Protein AF-A0A519RUA0-F1 (afdb_monomer_lite)

Foldseek 3Di:
DDDDDDDADDPQWPEKFDEPFKIWTQHPQQWIWMFGACAQWQVRLCLDHRDGGPHTDTNVLPPARFDYWYDAHFKIWTFGPDPFRWIWMAGQQCQLQGLPLDRDGHNHIDTAHTQFDDWAYANFKIWTQGVQRWIKIAGAQCLQQRQCQDRDHDNHIDTNPVDGQWDDWYYYHFKIKTAHLVLKIWIFGDCCVPLRVCPPDNGGGNHTDIDPDVDSDPPPPPHRGDDDDDPPDNDDDDDDDDDDDDDDFAEAADPPDDPLLVVLPVPAAHHKYWDALDPPDQKIKIKTWHPDDDQVDAEEEEEEAEQDQQALNCLRVPAANRVVVVRVLPDNPHGYIYMGIHGHPDDPCCCLSQVNPVPAPLSVCVSVVVVVCRVDDPRHHHDFYEYEADASRLNNLQNCLQVLRDDGLEYEDQEQLHDLRQQNSCVSNCVSPVNRAYEHEYEPPRPRNVSSCVCVPPRNYDYHYDPDDPVDDDDDDRDD

Sequence (480 aa):
VVTTGGSGALSDIVDIFLGRDTTCAVHITGSLYCWGNAKAYGLLGDGRINVTSSVPVLASQFTQPIRTGGMGFDHMCVVLSDLAKTVQCLGYNNGYMLADGTSTTRLAPVNTTTDVVELAVGDAHTCAITTASQMKCWGQNSVGTFGLGNFSTYSDVRTNSTLSNVVAITAGQFLTCASLQNGRSYCFGENDDERLGLPWLTVNTNQNVTLNTKDNLLVSVSGQSSKLISPLQLFNNQSLNGLNIAQKDISIIEPGTSINNQNAIKQFPGKTWLGKLDSNSNREVAIIIPKGVDYSKPFEIIYHFHGHNGKLDNILTGSANGLEDKIKNMPKDKNVIIVIPQGPPKAQDYTWMNGKNNEALDKFQDQTMSIIKNKLSPGIKIGSVTVEGHSAGGRVILNAAKDGNLRADKIDMLDSSYGTWASEAYKNYHQVNPNAKFNVVYIPNSQTQADALRLKGQPGVTMHQSKVDHSSVPKAFFGI

Secondary structure (DSSP, 8-state):
----SSTTPPPSEEEEEE-SSEEEEEETTS-EEEEEE-GGGTTTSSS--S-EEEEEEE-TT--S-EEEEEE-SSEEEEEESSTT--EEEEE--TT-TT-SSS---EEEEEEEESSEEEEEE-SSEEEEEETTS-EEEEE--TT-TT-SSS---EEEEEEETT--SEEEEEE-SSEEEEEETTS-EEEEE--GGGTTS-TT--S-EEEEEEE--SS-------SS------STTS-S----------PPP-EEE-TT--HHHHHHHTT-SEEEEEEES-SSS--EEEEEEETT--TTSPEEEEEEEESSTT-HHHHHHSSBTSHHHHHHTS-TTS-EEEEEEE--SS----TTTTT-S---HHHHHHHHHHHHHHHS-TTPPEEEEEEEEEGGGHHHHHHHHHTT----SEEEETTTTSSS-HHHHHHHHHHH-TT-EEEEEE-TT-TTHHHHHTTTT-TTEEEEE---BTTB-B--SS--

Radius of gyration: 30.95 Å; chains: 1; bounding box: 70×51×91 Å

Structure (mmCIF, N/CA/C/O backbone):
data_AF-A0A519RUA0-F1
#
_entry.id   AF-A0A519RUA0-F1
#
loop_
_atom_site.group_PDB
_atom_site.id
_atom_site.type_symbol
_atom_site.label_atom_id
_atom_site.label_alt_id
_atom_site.label_comp_id
_atom_site.label_asym_id
_atom_site.label_entity_id
_atom_site.label_seq_id
_atom_site.pdbx_PDB_ins_code
_atom_s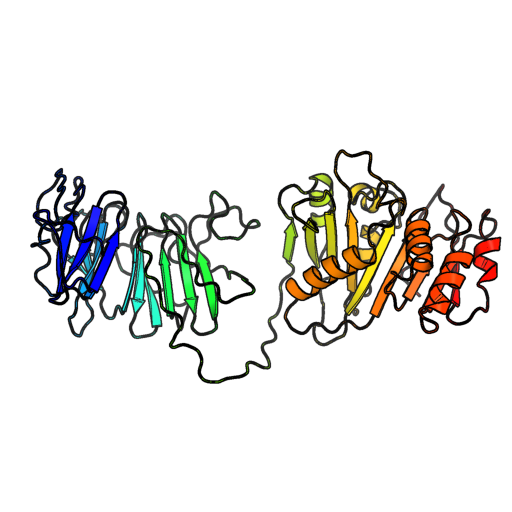ite.Cartn_x
_atom_site.Cartn_y
_atom_site.Cartn_z
_atom_site.occupancy
_atom_site.B_iso_or_equiv
_atom_site.auth_seq_id
_atom_site.auth_comp_id
_atom_site.auth_asym_id
_atom_site.auth_atom_id
_atom_site.pdbx_PDB_model_num
ATOM 1 N N . VAL A 1 1 ? -7.344 -0.214 -26.863 1.00 32.38 1 VAL A N 1
ATOM 2 C CA . VAL A 1 1 ? -6.931 -0.203 -28.284 1.00 32.38 1 VAL A CA 1
ATOM 3 C C . VAL A 1 1 ? -7.665 0.938 -28.965 1.00 32.38 1 VAL A C 1
ATOM 5 O O . VAL A 1 1 ? -8.879 0.867 -29.077 1.00 32.38 1 VAL A O 1
ATOM 8 N N . VAL A 1 2 ? -6.967 2.019 -29.316 1.00 29.06 2 VAL A N 1
ATOM 9 C CA . VAL A 1 2 ? -7.516 3.081 -30.174 1.00 29.06 2 VAL A CA 1
ATOM 10 C C . VAL A 1 2 ? -6.871 2.894 -31.538 1.00 29.06 2 VAL A C 1
ATOM 12 O O . VAL A 1 2 ? -5.665 3.068 -31.680 1.00 29.06 2 VAL A O 1
ATOM 15 N N . THR A 1 3 ? -7.661 2.471 -32.520 1.00 39.28 3 THR A N 1
ATOM 16 C CA . THR A 1 3 ? -7.261 2.381 -33.923 1.00 39.28 3 THR A CA 1
ATOM 17 C C . THR A 1 3 ? -7.831 3.577 -34.673 1.00 39.28 3 THR A C 1
ATOM 19 O O . THR A 1 3 ? -9.023 3.642 -34.949 1.00 39.28 3 THR A O 1
ATOM 22 N N . THR A 1 4 ? -6.969 4.516 -35.056 1.00 36.78 4 THR A N 1
ATOM 23 C CA . THR A 1 4 ? -7.269 5.468 -36.132 1.00 36.78 4 THR A CA 1
ATOM 24 C C . THR A 1 4 ? -6.047 5.598 -37.033 1.00 36.78 4 THR A C 1
ATOM 26 O O . THR A 1 4 ? -5.163 6.401 -36.764 1.00 36.78 4 THR A O 1
ATOM 29 N N . GLY A 1 5 ? -5.988 4.749 -38.064 1.00 39.31 5 GLY A N 1
ATOM 30 C CA . GLY A 1 5 ? -5.571 5.073 -39.440 1.00 39.31 5 GLY A CA 1
ATOM 31 C C . GLY A 1 5 ? -4.298 5.879 -39.741 1.00 39.31 5 GLY A C 1
ATOM 32 O O . GLY A 1 5 ? -4.174 6.344 -40.867 1.00 39.31 5 GLY A O 1
ATOM 33 N N . GLY A 1 6 ? -3.367 6.065 -38.808 1.00 41.03 6 GLY A N 1
ATOM 34 C CA . GLY A 1 6 ? -2.064 6.691 -39.052 1.00 41.03 6 GLY A CA 1
ATOM 35 C C . GLY A 1 6 ? -0.942 5.656 -39.043 1.00 41.03 6 GLY A C 1
ATOM 36 O O . GLY A 1 6 ? -1.000 4.682 -38.292 1.00 41.03 6 GLY A O 1
ATOM 37 N N . SER A 1 7 ? 0.093 5.860 -39.860 1.00 47.06 7 SER A N 1
ATOM 38 C CA . SER A 1 7 ? 1.357 5.115 -39.786 1.00 47.06 7 SER A CA 1
ATOM 39 C C . SER A 1 7 ? 1.869 5.100 -38.336 1.00 47.06 7 SER A C 1
ATOM 41 O O . SER A 1 7 ? 2.306 6.135 -37.836 1.00 47.06 7 SER A O 1
ATOM 43 N N . GLY A 1 8 ? 1.757 3.959 -37.647 1.00 54.38 8 GLY A N 1
ATOM 44 C CA . GLY A 1 8 ? 2.077 3.842 -36.216 1.00 54.38 8 GLY A CA 1
ATOM 45 C C . GLY A 1 8 ? 1.095 3.021 -35.370 1.00 54.38 8 GLY A C 1
ATOM 46 O O . GLY A 1 8 ? 1.332 2.860 -34.176 1.00 54.38 8 GLY A O 1
ATOM 47 N N . ALA A 1 9 ? 0.013 2.484 -35.944 1.00 64.88 9 ALA A N 1
ATOM 48 C CA . ALA A 1 9 ? -0.849 1.538 -35.235 1.00 64.88 9 ALA A CA 1
ATOM 49 C C . ALA A 1 9 ? -0.123 0.197 -35.005 1.00 64.88 9 ALA A C 1
ATOM 51 O O . ALA A 1 9 ? 0.241 -0.482 -35.964 1.00 64.88 9 ALA A O 1
ATOM 52 N N . LEU A 1 10 ? 0.065 -0.186 -33.739 1.00 72.81 10 LEU A N 1
ATOM 53 C CA . LEU A 1 10 ? 0.530 -1.521 -33.358 1.00 72.81 10 LEU A CA 1
ATOM 54 C C . LEU A 1 10 ? -0.678 -2.450 -33.155 1.00 72.81 10 LEU A C 1
ATOM 56 O O . LEU A 1 10 ? -1.597 -2.110 -32.404 1.00 72.81 10 LEU A O 1
ATOM 60 N N . SER A 1 11 ? -0.678 -3.611 -33.811 1.00 80.94 11 SER A N 1
ATOM 61 C CA . SER A 1 11 ? -1.588 -4.728 -33.519 1.00 80.94 11 SER A CA 1
ATOM 62 C C . SER A 1 11 ? -0.912 -5.745 -32.597 1.00 80.94 11 SER A C 1
ATOM 64 O O . SER A 1 11 ? 0.281 -5.639 -32.326 1.00 80.94 11 SER A O 1
ATOM 66 N N . ASP A 1 12 ? -1.688 -6.698 -32.076 1.00 85.38 12 ASP A N 1
ATOM 67 C CA . ASP A 1 12 ? -1.175 -7.887 -31.376 1.00 85.38 12 ASP A CA 1
ATOM 68 C C . ASP A 1 12 ? -0.233 -7.589 -30.195 1.00 85.38 12 ASP A C 1
ATOM 70 O O . ASP A 1 12 ? 0.732 -8.304 -29.928 1.00 85.38 12 ASP A O 1
ATOM 74 N N . ILE A 1 13 ? -0.525 -6.512 -29.465 1.00 85.94 13 ILE A N 1
ATOM 75 C CA . ILE A 1 13 ? 0.198 -6.121 -28.255 1.00 85.94 13 ILE A CA 1
ATOM 76 C C . ILE A 1 13 ? -0.329 -6.902 -27.051 1.00 85.94 13 ILE A C 1
ATOM 78 O O . ILE A 1 13 ? -1.530 -6.903 -26.778 1.00 85.94 13 ILE A O 1
ATOM 82 N N . VAL A 1 14 ? 0.585 -7.537 -26.316 1.00 82.62 14 VAL A N 1
ATOM 83 C CA . VAL A 1 14 ? 0.297 -8.348 -25.121 1.00 82.62 14 VAL A CA 1
ATOM 84 C C . VAL A 1 14 ? 0.625 -7.645 -23.812 1.00 82.62 14 VAL A C 1
ATOM 86 O O . VAL A 1 14 ? 0.156 -8.072 -22.758 1.00 82.62 14 VAL A O 1
ATOM 89 N N . ASP A 1 15 ? 1.422 -6.579 -23.862 1.00 83.12 15 ASP A N 1
ATOM 90 C CA . ASP A 1 15 ? 1.746 -5.780 -22.687 1.00 83.12 15 ASP A CA 1
ATOM 91 C C . ASP A 1 15 ? 2.080 -4.340 -23.065 1.00 83.12 15 ASP A C 1
ATOM 93 O O . ASP A 1 15 ? 2.644 -4.088 -24.130 1.00 83.12 15 ASP A O 1
ATOM 97 N N . ILE A 1 16 ? 1.754 -3.400 -22.183 1.00 85.75 16 ILE A N 1
ATOM 98 C CA . ILE A 1 16 ? 2.110 -1.985 -22.321 1.00 85.75 16 ILE A CA 1
ATOM 99 C C . ILE A 1 16 ? 2.592 -1.509 -20.962 1.00 85.75 16 ILE A C 1
ATOM 101 O O . ILE A 1 16 ? 1.933 -1.745 -19.952 1.00 85.75 16 ILE A O 1
ATOM 105 N N . PHE A 1 17 ? 3.714 -0.802 -20.945 1.00 86.19 17 PHE A N 1
ATOM 106 C CA . PHE A 1 17 ? 4.229 -0.173 -19.740 1.00 86.19 17 PHE A CA 1
ATOM 107 C C . PHE A 1 17 ? 4.668 1.259 -20.029 1.00 86.19 17 PHE A C 1
ATOM 109 O O . PHE A 1 17 ? 5.092 1.596 -21.139 1.00 86.19 17 PHE A O 1
ATOM 116 N N . LEU A 1 18 ? 4.500 2.117 -19.027 1.00 82.88 18 LEU A N 1
ATOM 117 C CA . LEU A 1 18 ? 4.705 3.553 -19.139 1.00 82.88 18 LEU A CA 1
ATOM 118 C C . LEU A 1 18 ? 5.903 3.954 -18.278 1.00 82.88 18 LEU A C 1
ATOM 120 O O . LEU A 1 18 ? 6.128 3.405 -17.204 1.00 82.88 18 LEU A O 1
ATOM 124 N N . GLY A 1 19 ? 6.665 4.921 -18.760 1.00 78.62 19 GLY A N 1
ATOM 125 C CA . GLY A 1 19 ? 7.530 5.769 -17.953 1.00 78.62 19 GLY A CA 1
ATOM 126 C C . GLY A 1 19 ? 6.975 7.193 -17.947 1.00 78.62 19 GLY A C 1
ATOM 127 O O . GLY A 1 19 ? 5.913 7.464 -18.510 1.00 78.62 19 GLY A O 1
ATOM 128 N N . ARG A 1 20 ? 7.715 8.135 -17.356 1.00 81.06 20 ARG A N 1
ATOM 129 C CA . ARG A 1 20 ? 7.270 9.534 -17.234 1.00 81.06 20 ARG A CA 1
ATOM 130 C C . ARG A 1 20 ? 6.956 10.171 -18.588 1.00 81.06 20 ARG A C 1
ATOM 132 O O . ARG A 1 20 ? 5.923 10.808 -18.748 1.00 81.06 20 ARG A O 1
ATOM 139 N N . ASP A 1 21 ? 7.869 9.977 -19.535 1.00 84.00 21 ASP A N 1
ATOM 140 C CA . ASP A 1 21 ? 7.843 10.615 -20.855 1.00 84.00 21 ASP A CA 1
ATOM 141 C C . ASP A 1 21 ? 8.033 9.597 -21.995 1.00 84.00 21 ASP A C 1
ATOM 143 O O . ASP A 1 21 ? 8.233 9.981 -23.145 1.00 84.00 21 ASP A O 1
ATOM 147 N N . THR A 1 22 ? 8.027 8.296 -21.684 1.00 87.56 22 THR A N 1
ATOM 148 C CA . THR A 1 22 ? 8.225 7.191 -22.636 1.00 87.56 22 THR A CA 1
ATOM 149 C C . THR A 1 22 ? 7.130 6.154 -22.441 1.00 87.56 22 THR A C 1
ATOM 151 O O . THR A 1 22 ? 6.650 5.940 -21.335 1.00 87.56 22 THR A O 1
ATOM 154 N N . THR A 1 23 ? 6.711 5.502 -23.511 1.00 88.62 23 THR A N 1
ATOM 155 C CA . THR A 1 23 ? 5.794 4.366 -23.481 1.00 88.62 23 THR A CA 1
ATOM 156 C C . THR A 1 23 ? 6.405 3.241 -24.284 1.00 88.62 23 THR A C 1
ATOM 158 O O . THR A 1 23 ? 6.987 3.496 -25.337 1.00 88.62 23 THR A O 1
ATOM 161 N N . CYS A 1 24 ? 6.237 2.008 -23.821 1.00 93.31 24 CYS A N 1
ATOM 162 C CA . CYS A 1 24 ? 6.610 0.840 -24.593 1.00 93.31 24 CYS A CA 1
ATOM 163 C C . CYS A 1 24 ? 5.488 -0.197 -24.637 1.00 93.31 24 CYS A C 1
ATOM 165 O O . CYS A 1 24 ? 4.661 -0.298 -23.731 1.00 93.31 24 CYS A O 1
ATOM 167 N N . ALA A 1 25 ? 5.485 -0.984 -25.706 1.00 91.94 25 ALA A N 1
ATOM 168 C CA . ALA A 1 25 ? 4.530 -2.042 -25.974 1.00 91.94 25 ALA A CA 1
ATOM 169 C C . ALA A 1 25 ? 5.257 -3.318 -26.412 1.00 91.94 25 ALA A C 1
ATOM 171 O O . ALA A 1 25 ? 6.138 -3.281 -27.275 1.00 91.94 25 ALA A O 1
ATOM 172 N N . VAL A 1 26 ? 4.865 -4.448 -25.827 1.00 89.94 26 VAL A N 1
ATOM 173 C CA . VAL A 1 26 ? 5.364 -5.785 -26.164 1.00 89.94 26 VAL A CA 1
ATOM 174 C C . VAL A 1 26 ? 4.395 -6.431 -27.144 1.00 89.94 26 VAL A C 1
ATOM 176 O O . VAL A 1 26 ? 3.219 -6.617 -26.836 1.00 89.94 26 VAL A O 1
ATOM 179 N N . HIS A 1 27 ? 4.886 -6.780 -28.326 1.00 92.62 27 HIS A N 1
ATOM 180 C CA . HIS A 1 27 ? 4.136 -7.523 -29.336 1.00 92.62 27 HIS A CA 1
ATOM 181 C C . HIS A 1 27 ? 4.064 -9.020 -28.987 1.00 92.62 27 HIS A C 1
ATOM 183 O O . HIS A 1 27 ? 4.957 -9.538 -28.321 1.00 92.62 27 HIS A O 1
ATOM 189 N N . ILE A 1 28 ? 3.056 -9.750 -29.477 1.00 88.50 28 ILE A N 1
ATOM 190 C CA . ILE A 1 28 ? 2.859 -11.199 -29.245 1.00 88.50 28 ILE A CA 1
ATOM 191 C C . ILE A 1 28 ? 4.068 -12.057 -29.666 1.00 88.50 28 ILE A C 1
ATOM 193 O O . ILE A 1 28 ? 4.262 -13.156 -29.157 1.00 88.50 28 ILE A O 1
ATOM 197 N N . THR A 1 29 ? 4.914 -11.550 -30.569 1.00 89.94 29 THR A N 1
ATOM 198 C CA . THR A 1 29 ? 6.177 -12.193 -30.991 1.00 89.94 29 THR A CA 1
ATOM 199 C C . THR A 1 29 ? 7.335 -11.979 -30.011 1.00 89.94 29 THR A C 1
ATOM 201 O O . THR A 1 29 ? 8.416 -12.524 -30.217 1.00 89.94 29 THR A O 1
ATOM 204 N N . GLY A 1 30 ? 7.147 -11.154 -28.980 1.00 92.00 30 GLY A N 1
ATOM 205 C CA . GLY A 1 30 ? 8.170 -10.736 -28.025 1.00 92.00 30 GLY A CA 1
ATOM 206 C C . GLY A 1 30 ? 9.017 -9.538 -28.468 1.00 92.00 30 GLY A C 1
ATOM 207 O O . GLY A 1 30 ? 9.960 -9.174 -27.772 1.00 92.00 30 GLY A O 1
ATOM 208 N N . SER A 1 31 ? 8.709 -8.905 -29.603 1.00 96.00 31 SER A N 1
ATOM 209 C CA . SER A 1 31 ? 9.363 -7.655 -30.016 1.00 96.00 31 SER A CA 1
ATOM 210 C C . SER A 1 31 ? 8.886 -6.479 -29.157 1.00 96.00 31 SER A C 1
ATOM 212 O O . SER A 1 31 ? 7.690 -6.358 -28.884 1.00 96.00 31 SER A O 1
ATOM 214 N N . LEU A 1 32 ? 9.807 -5.598 -28.757 1.00 96.62 32 LEU A N 1
ATOM 215 C CA . LEU A 1 32 ? 9.509 -4.402 -27.967 1.00 96.62 32 LEU A CA 1
ATOM 216 C C . LEU A 1 32 ? 9.535 -3.151 -28.843 1.00 96.62 32 LEU A C 1
ATOM 218 O O . LEU A 1 32 ? 10.513 -2.899 -29.546 1.00 96.62 32 LEU A O 1
ATOM 222 N N . TYR A 1 33 ? 8.480 -2.348 -28.755 1.00 96.31 33 TYR A N 1
ATOM 223 C CA . TYR A 1 33 ? 8.397 -1.049 -29.411 1.00 96.31 33 TYR A CA 1
ATOM 224 C C . TYR A 1 33 ? 8.251 0.053 -28.371 1.00 96.31 33 TYR A C 1
ATOM 226 O O . TYR A 1 33 ? 7.369 -0.041 -27.526 1.00 96.31 33 TYR A O 1
ATOM 234 N N . CYS A 1 34 ? 9.061 1.105 -28.455 1.00 95.19 34 CYS A N 1
ATOM 235 C CA . CYS A 1 34 ? 9.030 2.239 -27.533 1.00 95.19 34 CYS A CA 1
ATOM 236 C C . CYS A 1 34 ? 8.847 3.563 -28.283 1.00 95.19 34 CYS A C 1
ATOM 238 O O . CYS A 1 34 ? 9.266 3.701 -29.429 1.00 95.19 34 CYS A O 1
ATOM 240 N N . TRP A 1 35 ? 8.213 4.548 -27.658 1.00 94.38 35 TRP A N 1
ATOM 241 C CA . TRP A 1 35 ? 8.065 5.911 -28.176 1.00 94.38 35 TRP A CA 1
ATOM 242 C C . TRP A 1 35 ? 7.991 6.922 -27.036 1.00 94.38 35 TRP A C 1
ATOM 244 O O . TRP A 1 35 ? 7.833 6.558 -25.876 1.00 94.38 35 TRP A O 1
ATOM 254 N N . GLY A 1 36 ? 8.109 8.204 -27.361 1.00 92.00 36 GLY A N 1
ATOM 255 C CA . GLY A 1 36 ? 8.299 9.282 -26.398 1.00 92.00 36 GLY A CA 1
ATOM 256 C C . GLY A 1 36 ? 9.761 9.717 -26.316 1.00 92.00 36 GLY A C 1
ATOM 257 O O . GLY A 1 36 ? 10.506 9.603 -27.292 1.00 92.00 36 GLY A O 1
ATOM 258 N N . ASN A 1 37 ? 10.158 10.279 -25.180 1.00 89.62 37 ASN A N 1
ATOM 259 C CA . ASN A 1 37 ? 11.458 10.911 -24.972 1.00 89.62 37 ASN A CA 1
ATOM 260 C C . ASN A 1 37 ? 12.491 9.924 -24.399 1.00 89.62 37 ASN A C 1
ATOM 262 O O . ASN A 1 37 ? 12.431 9.570 -23.225 1.00 89.62 37 ASN A O 1
ATOM 266 N N . ALA A 1 38 ? 13.494 9.563 -25.204 1.00 80.81 38 ALA A N 1
ATOM 267 C CA . ALA A 1 38 ? 14.580 8.651 -24.829 1.00 80.81 38 ALA A CA 1
ATOM 268 C C . ALA A 1 38 ? 15.496 9.184 -23.711 1.00 80.81 38 ALA A C 1
ATOM 270 O O . ALA A 1 38 ? 16.292 8.416 -23.157 1.00 80.81 38 ALA A O 1
ATOM 271 N N . LYS A 1 39 ? 15.437 10.498 -23.437 1.00 81.69 39 LYS A N 1
ATOM 272 C CA . LYS A 1 39 ? 16.377 11.265 -22.604 1.00 81.69 39 LYS A CA 1
ATOM 273 C C . LYS A 1 39 ? 17.842 10.949 -22.956 1.00 81.69 39 LYS A C 1
ATOM 275 O O . LYS A 1 39 ? 18.143 10.401 -24.016 1.00 81.69 39 LYS A O 1
ATOM 280 N N . ALA A 1 40 ? 18.780 11.283 -22.075 1.00 82.88 40 ALA A N 1
ATOM 281 C CA . ALA A 1 40 ? 20.198 10.958 -22.248 1.00 82.88 40 ALA A CA 1
ATOM 282 C C . ALA A 1 40 ? 20.529 9.468 -21.995 1.00 82.88 40 ALA A C 1
ATOM 284 O O . ALA A 1 40 ? 21.694 9.085 -22.070 1.00 82.88 40 ALA A O 1
ATOM 285 N N . TYR A 1 41 ? 19.529 8.632 -21.685 1.00 90.31 41 TYR A N 1
ATOM 286 C CA . TYR A 1 41 ? 19.719 7.279 -21.144 1.00 90.31 41 TYR A CA 1
ATOM 287 C C . TYR A 1 41 ? 19.301 6.155 -22.100 1.00 90.31 41 TYR A C 1
ATOM 289 O O . TYR A 1 41 ? 19.410 4.985 -21.751 1.00 90.31 41 TYR A O 1
ATOM 297 N N . GLY A 1 42 ? 18.855 6.492 -23.313 1.00 90.69 42 GLY A N 1
ATOM 298 C CA . GLY A 1 42 ? 18.572 5.504 -24.356 1.00 90.69 42 GLY A CA 1
ATOM 299 C C . GLY A 1 42 ? 17.308 4.686 -24.105 1.00 90.69 42 GLY A C 1
ATOM 300 O O . GLY A 1 42 ? 17.238 3.529 -24.509 1.00 90.69 42 GLY A O 1
ATOM 301 N N . LEU A 1 43 ? 16.299 5.275 -23.452 1.00 92.12 43 LEU A N 1
ATOM 302 C CA . LEU A 1 43 ? 15.097 4.562 -22.999 1.00 92.12 43 LEU A CA 1
ATOM 303 C C . LEU A 1 43 ? 14.200 4.020 -24.120 1.00 92.12 43 LEU A C 1
ATOM 305 O O . LEU A 1 43 ? 13.330 3.201 -23.849 1.00 92.12 43 LEU A O 1
ATOM 309 N N . LEU A 1 44 ? 14.428 4.417 -25.376 1.00 94.50 44 LEU A N 1
ATOM 310 C CA . LEU A 1 44 ? 13.779 3.776 -26.527 1.00 94.50 44 LEU A CA 1
ATOM 311 C C . LEU A 1 44 ? 14.365 2.394 -26.845 1.00 94.50 44 LEU A C 1
ATOM 313 O O . LEU A 1 44 ? 13.770 1.647 -27.614 1.00 94.50 44 LEU A O 1
ATOM 317 N N . GLY A 1 45 ? 15.533 2.059 -26.289 1.00 94.62 45 GLY A N 1
ATOM 318 C CA . GLY A 1 45 ? 16.192 0.773 -26.490 1.00 94.62 45 GLY A CA 1
ATOM 319 C C . GLY A 1 45 ? 16.679 0.534 -27.920 1.00 94.62 45 GLY A C 1
ATOM 320 O O . GLY A 1 45 ? 16.920 -0.608 -28.280 1.00 94.62 45 GLY A O 1
ATOM 321 N N . ASP A 1 46 ? 16.828 1.571 -28.745 1.00 94.69 46 ASP A N 1
ATOM 322 C CA . ASP A 1 46 ? 17.310 1.483 -30.134 1.00 94.69 46 ASP A CA 1
ATOM 323 C C . ASP A 1 46 ? 18.731 2.055 -30.328 1.00 94.69 46 ASP A C 1
ATOM 325 O O . ASP A 1 46 ? 19.239 2.150 -31.445 1.00 94.69 46 ASP A O 1
ATOM 329 N N . GLY A 1 47 ? 19.384 2.434 -29.224 1.00 91.56 47 GLY A N 1
ATOM 330 C CA . GLY A 1 47 ? 20.729 3.014 -29.189 1.00 91.56 47 GLY A CA 1
ATOM 331 C C . GLY A 1 47 ? 20.787 4.533 -29.374 1.00 91.56 47 GLY A C 1
ATOM 332 O O . GLY A 1 47 ? 21.861 5.113 -29.217 1.00 91.56 47 GLY A O 1
ATOM 333 N N . ARG A 1 48 ? 19.669 5.205 -29.675 1.00 92.44 48 ARG A N 1
ATOM 334 C CA . ARG A 1 48 ? 19.631 6.671 -29.781 1.00 92.44 48 ARG A CA 1
ATOM 335 C C . ARG A 1 48 ? 19.448 7.314 -28.406 1.00 92.44 48 ARG A C 1
ATOM 337 O O . ARG A 1 48 ? 18.717 6.810 -27.558 1.00 92.44 48 ARG A O 1
ATOM 344 N N . ILE A 1 49 ? 20.078 8.470 -28.209 1.00 93.81 49 ILE A N 1
ATOM 345 C CA . ILE A 1 49 ? 19.976 9.297 -26.997 1.00 93.81 49 ILE A CA 1
ATOM 346 C C . ILE A 1 49 ? 19.576 10.725 -27.368 1.00 93.81 49 ILE A C 1
ATOM 348 O O . ILE A 1 49 ? 19.852 11.175 -28.477 1.00 93.81 49 ILE A O 1
ATOM 352 N N . ASN A 1 50 ? 18.957 11.446 -26.435 1.00 91.88 50 ASN A N 1
ATOM 353 C CA . ASN A 1 50 ? 18.462 12.817 -26.603 1.00 91.88 50 ASN A CA 1
ATOM 354 C C . ASN A 1 50 ? 17.520 12.976 -27.808 1.00 91.88 50 ASN A C 1
ATOM 356 O O . ASN A 1 50 ? 17.550 13.983 -28.512 1.00 91.88 50 ASN A O 1
ATOM 360 N N . VAL A 1 51 ? 16.686 11.961 -28.044 1.00 91.81 51 VAL A N 1
ATOM 361 C CA . VAL A 1 51 ? 15.689 11.945 -29.117 1.00 91.81 51 VAL A CA 1
ATOM 362 C C . VAL A 1 51 ? 14.288 11.763 -28.552 1.00 91.81 51 VAL A C 1
ATOM 364 O O . VAL A 1 51 ? 14.093 11.071 -27.553 1.00 91.81 51 VAL A O 1
ATOM 367 N N . THR A 1 52 ? 13.308 12.333 -29.246 1.00 93.50 52 THR A N 1
ATOM 368 C CA . THR A 1 52 ? 11.888 12.071 -29.011 1.00 93.50 52 THR A CA 1
ATOM 369 C C . THR A 1 52 ? 11.309 11.401 -30.246 1.00 93.50 52 THR A C 1
ATOM 371 O O . THR A 1 52 ? 11.477 11.906 -31.355 1.00 93.50 52 THR A O 1
ATOM 374 N N . SER A 1 53 ? 10.616 10.280 -30.062 1.00 91.81 53 SER A N 1
ATOM 375 C CA . SER A 1 53 ? 9.860 9.620 -31.124 1.00 91.81 53 SER A CA 1
ATOM 376 C C . SER A 1 53 ? 8.366 9.805 -30.894 1.00 91.81 53 SER A C 1
ATOM 378 O O . SER A 1 53 ? 7.852 9.426 -29.847 1.00 91.81 53 SER A O 1
ATOM 380 N N . SER A 1 54 ? 7.646 10.359 -31.867 1.00 90.94 54 SER A N 1
ATOM 381 C CA . SER A 1 54 ? 6.178 10.451 -31.832 1.00 90.94 54 SER A CA 1
ATOM 382 C C . SER A 1 54 ? 5.480 9.185 -32.340 1.00 90.94 54 SER A C 1
ATOM 384 O O . SER A 1 54 ? 4.254 9.111 -32.318 1.00 90.94 54 SER A O 1
ATOM 386 N N . VAL A 1 55 ? 6.250 8.193 -32.793 1.00 88.94 55 VAL A N 1
ATOM 387 C CA . VAL A 1 55 ? 5.763 6.899 -33.284 1.00 88.94 55 VAL A CA 1
ATOM 388 C C . VAL A 1 55 ? 6.516 5.749 -32.610 1.00 88.94 55 VAL A C 1
ATOM 390 O O . VAL A 1 55 ? 7.677 5.939 -32.228 1.00 88.94 55 VAL A O 1
ATOM 393 N N . PRO A 1 56 ? 5.905 4.559 -32.470 1.00 93.44 56 PRO A N 1
ATOM 394 C CA . PRO A 1 56 ? 6.595 3.381 -31.953 1.00 93.44 56 PRO A CA 1
ATOM 395 C C . PRO A 1 56 ? 7.820 3.020 -32.795 1.00 93.44 56 PRO A C 1
ATOM 397 O O . PRO A 1 56 ? 7.721 2.864 -34.012 1.00 93.44 56 PRO A O 1
ATOM 400 N N . VAL A 1 57 ? 8.972 2.867 -32.145 1.00 94.75 57 VAL A N 1
ATOM 401 C CA . VAL A 1 57 ? 10.218 2.400 -32.763 1.00 94.75 57 VAL A CA 1
ATOM 402 C C . VAL A 1 57 ? 10.655 1.092 -32.133 1.00 94.75 57 VAL A C 1
ATOM 404 O O . VAL A 1 57 ? 10.451 0.875 -30.942 1.00 94.75 57 VAL A O 1
ATOM 407 N N . LEU A 1 58 ? 11.237 0.206 -32.938 1.00 96.25 58 LEU A N 1
ATOM 408 C CA . LEU A 1 58 ? 11.748 -1.071 -32.453 1.00 96.25 58 LEU A CA 1
ATOM 409 C C . LEU A 1 58 ? 12.922 -0.828 -31.497 1.00 96.25 58 LEU A C 1
ATOM 411 O O . LEU A 1 58 ? 13.922 -0.234 -31.898 1.00 96.25 58 LEU A O 1
ATOM 415 N N . ALA A 1 59 ? 12.821 -1.346 -30.274 1.00 96.94 59 ALA A N 1
ATOM 416 C CA . ALA A 1 59 ? 13.886 -1.330 -29.278 1.00 96.94 59 ALA A CA 1
ATOM 417 C C . ALA A 1 59 ? 14.962 -2.379 -29.626 1.00 96.94 59 ALA A C 1
ATOM 419 O O . ALA A 1 59 ? 15.087 -3.421 -28.985 1.00 96.94 59 ALA A O 1
ATOM 420 N N . SER A 1 60 ? 15.713 -2.115 -30.698 1.00 96.25 60 SER A N 1
ATOM 421 C CA . SER A 1 60 ? 16.625 -3.056 -31.364 1.00 96.25 60 SER A CA 1
ATOM 422 C C . SER A 1 60 ? 17.812 -3.541 -30.521 1.00 96.25 60 SER A C 1
ATOM 424 O O . SER A 1 60 ? 18.448 -4.528 -30.889 1.00 96.25 60 SER A O 1
ATOM 426 N N . GLN A 1 61 ? 18.111 -2.891 -29.396 1.00 96.75 61 GLN A N 1
ATOM 427 C CA . GLN A 1 61 ? 19.133 -3.335 -28.444 1.00 96.75 61 GLN A CA 1
ATOM 428 C C . GLN A 1 61 ? 18.670 -4.552 -27.624 1.00 96.75 61 GLN A C 1
ATOM 430 O O . GLN A 1 61 ? 19.512 -5.308 -27.140 1.00 96.75 61 GLN A O 1
ATOM 435 N N . PHE A 1 62 ? 17.357 -4.784 -27.487 1.00 96.75 62 PHE A N 1
ATOM 436 C CA . PHE A 1 62 ? 16.829 -6.032 -26.930 1.00 96.75 62 PHE A CA 1
ATOM 437 C C . PHE A 1 62 ? 16.710 -7.078 -28.035 1.00 96.75 62 PHE A C 1
ATOM 439 O O . PHE A 1 62 ? 15.790 -7.061 -28.849 1.00 96.75 62 PHE A O 1
ATOM 446 N N . THR A 1 63 ? 17.661 -8.007 -28.061 1.00 96.31 63 THR A N 1
ATOM 447 C CA . THR A 1 63 ? 17.769 -9.023 -29.119 1.00 96.31 63 THR A CA 1
ATOM 448 C C . THR A 1 63 ? 16.993 -10.306 -28.824 1.00 96.31 63 THR A C 1
ATOM 450 O O . THR A 1 63 ? 16.874 -11.161 -29.699 1.00 96.31 63 THR A O 1
ATOM 453 N N . GLN A 1 64 ? 16.468 -10.451 -27.605 1.00 96.94 64 GLN A N 1
ATOM 454 C CA . GLN A 1 64 ? 15.729 -11.628 -27.152 1.00 96.94 64 GLN A CA 1
ATOM 455 C C . GLN A 1 64 ? 14.233 -11.320 -26.999 1.00 96.94 64 GLN A C 1
ATOM 457 O O . GLN A 1 64 ? 13.888 -10.190 -26.648 1.00 96.94 64 GLN A O 1
ATOM 462 N N . PRO A 1 65 ? 13.336 -12.304 -27.207 1.00 96.94 65 PRO A N 1
ATOM 463 C CA . PRO A 1 65 ? 11.901 -12.101 -27.039 1.00 96.94 65 PRO A CA 1
ATOM 464 C C . PRO A 1 65 ? 11.542 -11.686 -25.607 1.00 96.94 65 PRO A C 1
ATOM 466 O O . PRO A 1 65 ? 11.892 -12.368 -24.643 1.00 96.94 65 PRO A O 1
ATOM 469 N N . ILE A 1 66 ? 10.793 -10.597 -25.468 1.00 96.50 66 ILE A N 1
ATOM 470 C CA . ILE A 1 66 ? 10.353 -10.028 -24.193 1.00 96.50 66 ILE A CA 1
ATOM 471 C C . ILE A 1 66 ? 8.955 -10.533 -23.843 1.00 96.50 66 ILE A C 1
ATOM 473 O O . ILE A 1 66 ? 8.080 -10.623 -24.697 1.00 96.50 66 ILE A O 1
ATOM 477 N N . ARG A 1 67 ? 8.747 -10.860 -22.568 1.00 91.12 67 ARG A N 1
ATOM 478 C CA . ARG A 1 67 ? 7.453 -11.271 -22.015 1.00 91.12 67 ARG A CA 1
ATOM 479 C C . ARG A 1 67 ? 6.675 -10.094 -21.431 1.00 91.12 67 ARG A C 1
ATOM 481 O O . ARG A 1 67 ? 5.464 -10.010 -21.593 1.00 91.12 67 ARG A O 1
ATOM 488 N N . THR A 1 68 ? 7.360 -9.248 -20.669 1.00 92.88 68 THR A N 1
ATOM 489 C CA . THR A 1 68 ? 6.787 -8.118 -19.920 1.00 92.88 68 THR A CA 1
ATOM 490 C C . THR A 1 68 ? 7.910 -7.163 -19.514 1.00 92.88 68 THR A C 1
ATOM 492 O O . THR A 1 68 ? 9.086 -7.501 -19.652 1.00 92.88 68 THR A O 1
ATOM 495 N N . GLY A 1 69 ? 7.581 -5.982 -19.005 1.00 92.25 69 GLY A N 1
ATOM 496 C CA . GLY A 1 69 ? 8.574 -5.024 -18.537 1.00 92.25 69 GLY A CA 1
ATOM 497 C C . GLY A 1 69 ? 7.965 -3.889 -17.731 1.00 92.25 69 GLY A C 1
ATOM 498 O O . GLY A 1 69 ? 6.768 -3.869 -17.455 1.00 92.25 69 GLY A O 1
ATOM 499 N N . GLY A 1 70 ? 8.816 -2.945 -17.356 1.00 92.44 70 GLY A N 1
ATOM 500 C CA . GLY A 1 70 ? 8.429 -1.714 -16.692 1.00 92.44 70 GLY A CA 1
ATOM 501 C C . GLY A 1 70 ? 9.498 -0.641 -16.851 1.00 92.44 70 GLY A C 1
ATOM 502 O O . GLY A 1 70 ? 10.659 -0.926 -17.167 1.00 92.44 70 GLY A O 1
ATOM 503 N N . MET A 1 71 ? 9.094 0.603 -16.622 1.00 89.94 71 MET A N 1
ATOM 504 C CA . MET A 1 71 ? 9.978 1.760 -16.668 1.00 89.94 71 MET A CA 1
ATOM 505 C C . MET A 1 71 ? 9.923 2.518 -15.355 1.00 89.94 71 MET A C 1
ATOM 507 O O . MET A 1 71 ? 8.858 2.686 -14.765 1.00 89.94 71 MET A O 1
ATOM 511 N N . GLY A 1 72 ? 11.098 2.957 -14.924 1.00 87.69 72 GLY A N 1
ATOM 512 C CA . GLY A 1 72 ? 11.253 3.950 -13.881 1.00 87.69 72 GLY A CA 1
ATOM 513 C C . GLY A 1 72 ? 11.382 5.340 -14.480 1.00 87.69 72 GLY A C 1
ATOM 514 O O . GLY A 1 72 ? 11.013 5.594 -15.631 1.00 87.69 72 GLY A O 1
ATOM 515 N N . PHE A 1 73 ? 11.963 6.249 -13.704 1.00 85.62 73 PHE A N 1
ATOM 516 C CA . PHE A 1 73 ? 12.120 7.630 -14.138 1.00 85.62 73 PHE A CA 1
ATOM 517 C C . PHE A 1 73 ? 13.130 7.756 -15.285 1.00 85.62 73 PHE A C 1
ATOM 519 O O . PHE A 1 73 ? 12.882 8.492 -16.246 1.00 85.62 73 PHE A O 1
ATOM 526 N N . ASP A 1 74 ? 14.245 7.025 -15.174 1.00 89.50 74 ASP A N 1
ATOM 527 C CA . ASP A 1 74 ? 15.381 7.073 -16.101 1.00 89.50 74 ASP A CA 1
ATOM 528 C C . ASP A 1 74 ? 16.001 5.688 -16.405 1.00 89.50 74 ASP A C 1
ATOM 530 O O . ASP A 1 74 ? 17.076 5.609 -17.008 1.00 89.50 74 ASP A O 1
ATOM 534 N N . HIS A 1 75 ? 15.334 4.587 -16.040 1.00 94.19 75 HIS A N 1
ATOM 535 C CA . HIS A 1 75 ? 15.738 3.215 -16.380 1.00 94.19 75 HIS A CA 1
ATOM 536 C C . HIS A 1 75 ? 14.554 2.366 -16.852 1.00 94.19 75 HIS A C 1
ATOM 538 O O . HIS A 1 75 ? 13.393 2.657 -16.568 1.00 94.19 75 HIS A O 1
ATOM 544 N N . MET A 1 76 ? 14.852 1.299 -17.586 1.00 95.12 76 MET A N 1
ATOM 545 C CA . MET A 1 76 ? 13.878 0.324 -18.072 1.00 95.12 76 MET A CA 1
ATOM 546 C C . MET A 1 76 ? 14.366 -1.077 -17.737 1.00 95.12 76 MET A C 1
ATOM 548 O O . MET A 1 76 ? 15.542 -1.376 -17.928 1.00 95.12 76 MET A O 1
ATOM 552 N N . CYS A 1 77 ? 13.454 -1.937 -17.292 1.00 97.56 77 CYS A N 1
ATOM 553 C CA . CYS A 1 77 ? 13.718 -3.349 -17.045 1.00 97.56 77 CYS A CA 1
ATOM 554 C C . CYS A 1 77 ? 12.661 -4.213 -17.735 1.00 97.56 77 CYS A C 1
ATOM 556 O O . CYS A 1 77 ? 11.469 -3.915 -17.680 1.00 97.56 77 CYS A O 1
ATOM 558 N N . VAL A 1 78 ? 13.088 -5.309 -18.355 1.00 97.62 78 VAL A N 1
ATOM 559 C CA . VAL A 1 78 ? 12.220 -6.267 -19.049 1.00 97.62 78 VAL A CA 1
ATOM 560 C C . VAL A 1 78 ? 12.498 -7.683 -18.569 1.00 97.62 78 VAL A C 1
ATOM 562 O O . VAL A 1 78 ? 13.624 -8.005 -18.198 1.00 97.62 78 VAL A O 1
ATOM 565 N N . VAL A 1 79 ? 11.478 -8.535 -18.603 1.00 97.69 79 VAL A N 1
ATOM 566 C CA . VAL A 1 79 ? 11.599 -9.982 -18.399 1.00 97.69 79 VAL A CA 1
ATOM 567 C C . VAL A 1 79 ? 11.570 -10.652 -19.764 1.00 97.69 79 VAL A C 1
ATOM 569 O O . VAL A 1 79 ? 10.624 -10.462 -20.533 1.00 97.69 79 VAL A O 1
ATOM 572 N N . LEU A 1 80 ? 12.587 -11.449 -20.064 1.00 97.75 80 LEU A N 1
ATOM 573 C CA . LEU A 1 80 ? 12.651 -12.244 -21.281 1.00 97.75 80 LEU A CA 1
ATOM 574 C C . LEU A 1 80 ? 11.667 -13.423 -21.226 1.00 97.75 80 LEU A C 1
ATOM 576 O O . LEU A 1 80 ? 11.260 -13.890 -20.162 1.00 97.75 80 LEU A O 1
ATOM 580 N N . SER A 1 81 ? 11.288 -13.922 -22.400 1.00 95.19 81 SER A N 1
ATOM 581 C CA . SER A 1 81 ? 10.473 -15.134 -22.560 1.00 95.19 81 SER A CA 1
ATOM 582 C C . SER A 1 81 ? 11.306 -16.423 -22.510 1.00 95.19 81 SER A C 1
ATOM 584 O O . SER A 1 81 ? 10.812 -17.491 -22.872 1.00 95.19 81 SER A O 1
ATOM 586 N N . ASP A 1 82 ? 12.573 -16.341 -22.100 1.00 95.12 82 ASP A N 1
ATOM 587 C CA . ASP A 1 82 ? 13.448 -17.497 -21.942 1.00 95.12 82 ASP A CA 1
ATOM 588 C C . ASP A 1 82 ? 13.032 -18.363 -20.738 1.00 95.12 82 ASP A C 1
ATOM 590 O O . ASP A 1 82 ? 12.263 -17.960 -19.861 1.00 95.12 82 ASP A O 1
ATOM 594 N N . LEU A 1 83 ? 13.541 -19.597 -20.680 1.00 95.25 83 LEU A N 1
ATOM 595 C CA . LEU A 1 83 ? 13.183 -20.536 -19.608 1.00 95.25 83 LEU A CA 1
ATOM 596 C C . LEU A 1 83 ? 13.598 -20.024 -18.222 1.00 95.25 83 LEU A C 1
ATOM 598 O O . LEU A 1 83 ? 12.869 -20.225 -17.245 1.00 95.25 83 LEU A O 1
ATOM 602 N N . ALA A 1 84 ? 14.740 -19.333 -18.162 1.00 96.19 84 ALA A N 1
ATOM 603 C CA . ALA A 1 84 ? 15.269 -18.719 -16.952 1.00 96.19 84 ALA A CA 1
ATOM 604 C C . ALA A 1 84 ? 14.482 -17.473 -16.516 1.00 96.19 84 ALA A C 1
ATOM 606 O O . ALA A 1 84 ? 14.655 -17.028 -15.384 1.00 96.19 84 ALA A O 1
ATOM 607 N N . LYS A 1 85 ? 13.612 -16.917 -17.372 1.00 95.44 85 LYS A N 1
ATOM 608 C CA . LYS A 1 85 ? 12.894 -15.654 -17.145 1.00 95.44 85 LYS A CA 1
ATOM 609 C C . LYS A 1 85 ? 13.857 -14.546 -16.717 1.00 95.44 85 LYS A C 1
ATOM 611 O O . LYS A 1 85 ? 13.718 -13.943 -15.648 1.00 95.44 85 LYS A O 1
ATOM 616 N N . THR A 1 86 ? 14.891 -14.362 -17.528 1.00 98.44 86 THR A N 1
ATOM 617 C CA . THR A 1 86 ? 15.978 -13.418 -17.285 1.00 98.44 86 THR A CA 1
ATOM 618 C C . THR A 1 86 ? 15.443 -11.992 -17.299 1.00 98.44 86 THR A C 1
ATOM 620 O O . THR A 1 86 ? 14.673 -11.615 -18.180 1.00 98.44 86 THR A O 1
ATOM 623 N N . VAL A 1 87 ? 15.874 -11.183 -16.337 1.00 98.56 87 VAL A N 1
ATOM 624 C CA . VAL A 1 87 ? 15.646 -9.740 -16.325 1.00 98.56 87 VAL A CA 1
ATOM 625 C C . VAL A 1 87 ? 16.822 -9.047 -16.985 1.00 98.56 87 VAL A C 1
ATOM 627 O O . VAL A 1 87 ? 17.970 -9.266 -16.591 1.00 98.56 87 VAL A O 1
ATOM 630 N N . GLN A 1 88 ? 16.522 -8.178 -17.945 1.00 98.50 88 GLN A N 1
ATOM 631 C CA . GLN A 1 88 ? 17.486 -7.248 -18.510 1.00 98.50 88 GLN A CA 1
ATOM 632 C C . GLN A 1 88 ? 17.070 -5.813 -18.227 1.00 98.50 88 GLN A C 1
ATOM 634 O O . GLN A 1 88 ? 15.902 -5.470 -18.404 1.00 98.50 88 GLN A O 1
ATOM 639 N N . CYS A 1 89 ? 18.023 -4.972 -17.837 1.00 98.00 89 CYS A N 1
ATOM 640 C CA . CYS A 1 89 ? 17.778 -3.555 -17.605 1.00 98.00 89 CYS A CA 1
ATOM 641 C C . CYS A 1 89 ? 18.736 -2.674 -18.415 1.00 98.00 89 CYS A C 1
ATOM 643 O O . CYS A 1 89 ? 19.863 -3.069 -18.707 1.00 98.00 89 CYS A O 1
ATOM 645 N N . LEU A 1 90 ? 18.298 -1.464 -18.758 1.00 97.31 90 LEU A N 1
ATOM 646 C CA . LEU A 1 90 ? 19.133 -0.402 -19.325 1.00 97.31 90 LEU A CA 1
ATOM 647 C C . LEU A 1 90 ? 18.742 0.964 -18.754 1.00 97.31 90 LEU A C 1
ATOM 649 O O . LEU A 1 90 ? 17.683 1.117 -18.144 1.00 97.31 90 LEU A O 1
ATOM 653 N N . GLY A 1 91 ? 19.581 1.965 -18.995 1.00 95.75 91 GLY A N 1
ATOM 654 C CA . GLY A 1 91 ? 19.343 3.359 -18.646 1.00 95.75 91 GLY A CA 1
ATOM 655 C C . GLY A 1 91 ? 20.298 3.889 -17.582 1.00 95.75 91 GLY A C 1
ATOM 656 O O . GLY A 1 91 ? 21.437 3.429 -17.444 1.00 95.75 91 GLY A O 1
ATOM 657 N N . TYR A 1 92 ? 19.838 4.908 -16.861 1.00 95.19 92 TYR A N 1
ATOM 658 C CA . TYR A 1 92 ? 20.571 5.555 -15.779 1.00 95.19 92 TYR A CA 1
ATOM 659 C C . TYR A 1 92 ? 20.845 4.580 -14.630 1.00 95.19 92 TYR A C 1
ATOM 661 O O . TYR A 1 92 ? 19.972 3.812 -14.236 1.00 95.19 92 TYR A O 1
ATOM 669 N N . ASN A 1 93 ? 22.065 4.608 -14.084 1.00 96.06 93 ASN A N 1
ATOM 670 C CA . ASN A 1 93 ? 22.498 3.599 -13.111 1.00 96.06 93 ASN A CA 1
ATOM 671 C C . ASN A 1 93 ? 23.292 4.160 -11.919 1.00 96.06 93 ASN A C 1
ATOM 673 O O . ASN A 1 93 ? 23.847 3.384 -11.151 1.00 96.06 93 ASN A O 1
ATOM 677 N N . ASN A 1 94 ? 23.339 5.479 -11.695 1.00 93.75 94 ASN A N 1
ATOM 678 C CA . ASN A 1 94 ? 24.152 6.028 -10.592 1.00 93.75 94 ASN A CA 1
ATOM 679 C C . ASN A 1 94 ? 23.731 5.509 -9.201 1.00 93.75 94 ASN A C 1
ATOM 681 O O . ASN A 1 94 ? 24.546 5.461 -8.286 1.00 93.75 94 ASN A O 1
ATOM 685 N N . GLY A 1 95 ? 22.466 5.113 -9.047 1.00 90.94 95 GLY A N 1
ATOM 686 C CA . GLY A 1 95 ? 21.919 4.453 -7.856 1.00 90.94 95 GLY A CA 1
ATOM 687 C C . GLY A 1 95 ? 21.774 2.934 -7.990 1.00 90.94 95 GLY A C 1
ATOM 688 O O . GLY A 1 95 ? 20.959 2.362 -7.279 1.00 90.94 95 GLY A O 1
ATOM 689 N N . TYR A 1 96 ? 22.524 2.290 -8.891 1.00 96.75 96 TYR A N 1
ATOM 690 C CA . TYR A 1 96 ? 22.555 0.833 -9.097 1.00 96.75 96 TYR A CA 1
ATOM 691 C C . TYR A 1 96 ? 21.223 0.209 -9.561 1.00 96.75 96 TYR A C 1
ATOM 693 O O . TYR A 1 96 ? 20.929 -0.956 -9.289 1.00 96.75 96 TYR A O 1
ATOM 701 N N . MET A 1 97 ? 20.400 0.981 -10.277 1.00 95.62 97 MET A N 1
ATOM 702 C CA . MET A 1 97 ? 19.085 0.579 -10.808 1.00 95.62 97 MET A CA 1
ATOM 703 C C . MET A 1 97 ? 19.128 -0.611 -11.780 1.00 95.62 97 MET A C 1
ATOM 705 O O . MET A 1 97 ? 18.088 -1.209 -12.053 1.00 95.62 97 MET A O 1
ATOM 709 N N . LEU A 1 98 ? 20.309 -0.977 -12.284 1.00 97.50 98 LEU A N 1
ATOM 710 C CA . LEU A 1 98 ? 20.502 -2.113 -13.190 1.00 97.50 98 LEU A CA 1
ATOM 711 C C . LEU A 1 98 ? 21.065 -3.359 -12.488 1.00 97.50 98 LEU A C 1
ATOM 713 O O . LEU A 1 98 ? 21.036 -4.441 -13.071 1.00 97.50 98 LEU A O 1
ATOM 717 N N . ALA A 1 99 ? 21.568 -3.211 -11.254 1.00 97.44 99 ALA A N 1
ATOM 718 C CA . ALA A 1 99 ? 22.197 -4.266 -10.453 1.00 97.44 99 ALA A CA 1
ATOM 719 C C . ALA A 1 99 ? 23.253 -5.111 -11.203 1.00 97.44 99 ALA A C 1
ATOM 721 O O . ALA A 1 99 ? 23.375 -6.317 -11.000 1.00 97.44 99 ALA A O 1
ATOM 722 N N . ASP A 1 100 ? 24.053 -4.460 -12.052 1.00 96.19 100 ASP A N 1
ATOM 723 C CA . ASP A 1 100 ? 25.157 -5.078 -12.800 1.00 96.19 100 ASP A CA 1
ATOM 724 C C . ASP A 1 100 ? 26.501 -5.028 -12.046 1.00 96.19 100 ASP A C 1
ATOM 726 O O . ASP A 1 100 ? 27.565 -5.216 -12.637 1.00 96.19 100 ASP A O 1
ATOM 730 N N . GLY A 1 101 ? 26.471 -4.722 -10.744 1.00 96.00 101 GLY A N 1
ATOM 731 C CA . GLY A 1 101 ? 27.659 -4.516 -9.919 1.00 96.00 101 GLY A CA 1
ATOM 732 C C . GLY A 1 101 ? 28.322 -3.145 -10.091 1.00 96.00 101 GLY A C 1
ATOM 733 O O . GLY A 1 101 ? 29.305 -2.866 -9.404 1.00 96.00 101 GLY A O 1
ATOM 734 N N . THR A 1 102 ? 27.801 -2.272 -10.961 1.00 95.75 102 THR A N 1
ATOM 735 C CA . THR A 1 102 ? 28.370 -0.948 -11.250 1.00 95.75 102 THR A CA 1
ATOM 736 C C . THR A 1 102 ? 27.338 0.166 -11.087 1.00 95.75 102 THR A C 1
ATOM 738 O O . THR A 1 102 ? 26.137 -0.082 -11.101 1.00 95.75 102 THR A O 1
ATOM 741 N N . SER A 1 103 ? 27.801 1.413 -10.970 1.00 95.44 103 SER A N 1
ATOM 742 C CA . SER A 1 103 ? 26.950 2.612 -11.015 1.00 95.44 103 SER A CA 1
ATOM 743 C C . SER A 1 103 ? 26.923 3.274 -12.402 1.00 95.44 103 SER A C 1
ATOM 745 O O . SER A 1 103 ? 26.490 4.414 -12.554 1.00 95.44 103 SER A O 1
ATOM 747 N N . THR A 1 104 ? 27.433 2.597 -13.436 1.00 96.56 104 THR A N 1
ATOM 748 C CA . THR A 1 104 ? 27.600 3.177 -14.774 1.00 96.56 104 THR A CA 1
ATOM 749 C C 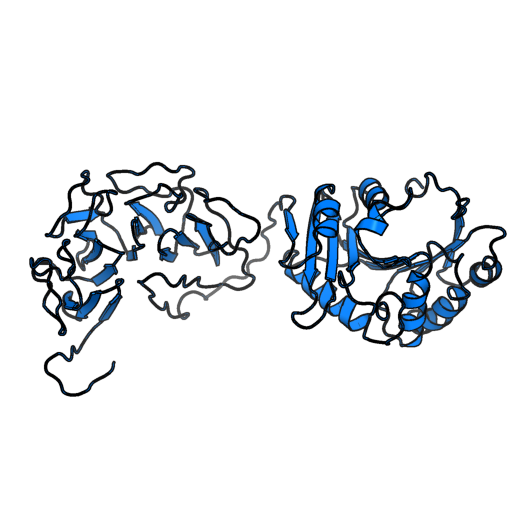. THR A 1 104 ? 26.329 3.025 -15.601 1.00 96.56 104 THR A C 1
ATOM 751 O O . THR A 1 104 ? 25.818 1.916 -15.750 1.00 96.56 104 THR A O 1
ATOM 754 N N . THR A 1 105 ? 25.830 4.133 -16.155 1.00 95.56 105 THR A N 1
ATOM 755 C CA . THR A 1 105 ? 24.712 4.154 -17.115 1.00 95.56 105 THR A CA 1
ATOM 756 C C . THR A 1 105 ? 24.973 3.196 -18.279 1.00 95.56 105 THR A C 1
ATOM 758 O O . THR A 1 105 ? 26.061 3.200 -18.860 1.00 95.56 105 THR A O 1
ATOM 761 N N . ARG A 1 106 ? 23.967 2.400 -18.657 1.00 96.62 106 ARG A N 1
ATOM 762 C CA . ARG A 1 106 ? 24.057 1.439 -19.766 1.00 96.62 106 ARG A CA 1
ATOM 763 C C . ARG A 1 106 ? 23.051 1.790 -20.850 1.00 96.62 106 ARG A C 1
ATOM 765 O O . ARG A 1 106 ? 21.856 1.800 -20.599 1.00 96.62 106 ARG A O 1
ATOM 772 N N . LEU A 1 107 ? 23.533 2.044 -22.065 1.00 94.19 107 LEU A N 1
ATOM 773 C CA . LEU A 1 107 ? 22.668 2.282 -23.232 1.00 94.19 107 LEU A CA 1
ATOM 774 C C . LEU A 1 107 ? 22.236 0.981 -23.927 1.00 94.19 107 LEU A C 1
ATOM 776 O O . LEU A 1 107 ? 21.353 0.997 -24.778 1.00 94.19 107 LEU A O 1
ATOM 780 N N . ALA A 1 108 ? 22.865 -0.136 -23.557 1.00 95.38 108 ALA A N 1
ATOM 781 C CA . ALA A 1 108 ? 22.510 -1.479 -23.987 1.00 95.38 108 ALA A CA 1
ATOM 782 C C . ALA A 1 108 ? 22.024 -2.298 -22.775 1.00 95.38 108 ALA A C 1
ATOM 784 O O . ALA A 1 108 ? 22.522 -2.069 -21.667 1.00 95.38 108 ALA A O 1
ATOM 785 N N . PRO A 1 109 ? 21.087 -3.244 -22.966 1.00 97.56 109 PRO A N 1
ATOM 786 C CA . PRO A 1 109 ? 20.597 -4.100 -21.895 1.00 97.56 109 PRO A CA 1
ATOM 787 C C . PRO A 1 109 ? 21.713 -4.904 -21.224 1.00 97.56 109 PRO A C 1
ATOM 789 O O . PRO A 1 109 ? 22.552 -5.507 -21.893 1.00 97.56 109 PRO A O 1
ATOM 792 N N . VAL A 1 110 ? 21.682 -4.957 -19.895 1.00 98.12 110 VAL A N 1
ATOM 793 C CA . VAL A 1 110 ? 22.530 -5.825 -19.070 1.00 98.12 110 VAL A CA 1
ATOM 794 C C . VAL A 1 110 ? 21.666 -6.811 -18.295 1.00 98.12 110 VAL A C 1
ATOM 796 O O . VAL A 1 110 ? 20.551 -6.480 -17.896 1.00 98.12 110 VAL A O 1
ATOM 799 N N . ASN A 1 111 ? 22.170 -8.028 -18.082 1.00 97.75 111 ASN A N 1
ATOM 800 C CA . ASN A 1 111 ? 21.473 -9.032 -17.278 1.00 97.75 111 ASN A CA 1
ATOM 801 C C . ASN A 1 111 ? 21.521 -8.643 -15.796 1.00 97.75 111 ASN A C 1
ATOM 803 O O . ASN A 1 111 ? 22.599 -8.392 -15.261 1.00 97.75 111 ASN A O 1
ATOM 807 N N . THR A 1 112 ? 20.364 -8.661 -15.136 1.00 97.88 112 THR A N 1
ATOM 808 C CA . THR A 1 112 ? 20.216 -8.266 -13.728 1.00 97.88 112 THR A CA 1
ATOM 809 C C . THR A 1 112 ? 19.970 -9.469 -12.818 1.00 97.88 112 THR A C 1
ATOM 811 O O . THR A 1 112 ? 20.667 -9.673 -11.827 1.00 97.88 112 THR A O 1
ATOM 814 N N . THR A 1 113 ? 18.961 -10.288 -13.123 1.00 98.12 113 THR A N 1
ATOM 815 C CA . THR A 1 113 ? 18.622 -11.485 -12.335 1.00 98.12 113 THR A CA 1
ATOM 816 C C . THR A 1 113 ? 17.803 -12.476 -13.159 1.00 98.12 113 THR A C 1
ATOM 818 O O . THR A 1 113 ? 17.471 -12.200 -14.307 1.00 98.12 113 THR A O 1
ATOM 821 N N . THR A 1 114 ? 17.476 -13.626 -12.579 1.00 98.12 114 THR A N 1
ATOM 822 C CA . THR A 1 114 ? 16.656 -14.682 -13.189 1.00 98.12 114 THR A CA 1
ATOM 823 C C . THR A 1 114 ? 15.479 -15.048 -12.294 1.00 98.12 114 THR A C 1
ATOM 825 O O . THR A 1 114 ? 15.346 -14.565 -11.160 1.00 98.12 114 THR A O 1
ATOM 828 N N . ASP A 1 115 ? 14.645 -15.943 -12.818 1.00 97.00 115 ASP A N 1
ATOM 829 C CA . ASP A 1 115 ? 13.501 -16.556 -12.160 1.00 97.00 115 ASP A CA 1
ATOM 830 C C . ASP A 1 115 ? 12.392 -15.564 -11.835 1.00 97.00 115 ASP A C 1
ATOM 832 O O . ASP A 1 115 ? 11.669 -15.760 -10.866 1.00 97.00 115 ASP A O 1
ATOM 836 N N . VAL A 1 116 ? 12.233 -14.502 -12.628 1.00 96.12 116 VAL A N 1
ATOM 837 C CA . VAL A 1 116 ? 11.250 -13.442 -12.371 1.00 96.12 116 VAL A CA 1
ATOM 838 C C . VAL A 1 116 ? 9.942 -13.700 -13.111 1.00 96.12 116 VAL A C 1
ATOM 840 O O . VAL A 1 116 ? 9.923 -14.055 -14.287 1.00 96.12 116 VAL A O 1
ATOM 843 N N . VAL A 1 117 ? 8.817 -13.526 -12.420 1.00 88.62 117 VAL A N 1
ATOM 844 C CA . VAL A 1 117 ? 7.473 -13.643 -13.011 1.00 88.62 117 VAL A CA 1
ATOM 845 C C . VAL A 1 117 ? 6.754 -12.304 -13.125 1.00 88.62 117 VAL A C 1
ATOM 847 O O . VAL A 1 117 ? 5.904 -12.166 -14.001 1.00 88.62 117 VAL A O 1
ATOM 850 N N . GLU A 1 118 ? 7.121 -11.329 -12.295 1.00 88.50 118 GLU A N 1
ATOM 851 C CA . GLU A 1 118 ? 6.508 -10.002 -12.249 1.00 88.50 118 GLU A CA 1
ATOM 852 C C . GLU A 1 118 ? 7.548 -8.957 -11.835 1.00 88.50 118 GLU A C 1
ATOM 854 O O . GLU A 1 118 ? 8.396 -9.234 -10.983 1.00 88.50 118 GLU A O 1
ATOM 859 N N . LEU A 1 119 ? 7.477 -7.769 -12.440 1.00 92.69 119 LEU A N 1
ATOM 860 C CA . LEU A 1 119 ? 8.301 -6.606 -12.118 1.00 92.69 119 LEU A CA 1
ATOM 861 C C . LEU A 1 119 ? 7.418 -5.464 -11.614 1.00 92.69 119 LEU A C 1
ATOM 863 O O . LEU A 1 119 ? 6.343 -5.223 -12.152 1.00 92.69 119 LEU A O 1
ATOM 867 N N . ALA A 1 120 ? 7.944 -4.714 -10.655 1.00 91.69 120 ALA A N 1
ATOM 868 C CA . ALA A 1 120 ? 7.458 -3.410 -10.243 1.00 91.69 120 ALA A CA 1
ATOM 869 C C . ALA A 1 120 ? 8.625 -2.423 -10.300 1.00 91.69 120 ALA A C 1
ATOM 871 O O . ALA A 1 120 ? 9.595 -2.550 -9.549 1.00 91.69 120 ALA A O 1
ATOM 872 N N . VAL A 1 121 ? 8.542 -1.454 -11.208 1.00 91.50 121 VAL A N 1
ATOM 873 C CA . VAL A 1 121 ? 9.618 -0.490 -11.464 1.00 91.50 121 VAL A CA 1
ATOM 874 C C . VAL A 1 121 ? 9.192 0.876 -10.922 1.00 91.50 121 VAL A C 1
ATOM 876 O O . VAL A 1 121 ? 8.189 1.428 -11.371 1.00 91.50 121 VAL A O 1
ATOM 879 N N . GLY A 1 122 ? 9.912 1.370 -9.911 1.00 89.12 122 GLY A N 1
ATOM 880 C CA . GLY A 1 122 ? 9.754 2.707 -9.328 1.00 89.12 122 GLY A CA 1
ATOM 881 C C . GLY A 1 122 ? 10.706 3.722 -9.966 1.00 89.12 122 GLY A C 1
ATOM 882 O O . GLY A 1 122 ? 11.404 3.394 -10.923 1.00 89.12 122 GLY A O 1
ATOM 883 N N . ASP A 1 123 ? 10.786 4.951 -9.439 1.00 87.62 123 ASP A N 1
ATOM 884 C CA . ASP A 1 123 ? 11.592 6.004 -10.088 1.00 87.62 123 ASP A CA 1
ATOM 885 C C . ASP A 1 123 ? 13.088 5.674 -10.080 1.00 87.62 123 ASP A C 1
ATOM 887 O O . ASP A 1 123 ? 13.764 5.876 -11.088 1.00 87.62 123 ASP A O 1
ATOM 891 N N . ALA A 1 124 ? 13.589 5.165 -8.950 1.00 89.12 124 ALA A N 1
ATOM 892 C CA . ALA A 1 124 ? 15.011 4.897 -8.722 1.00 89.12 124 ALA A CA 1
ATOM 893 C C . ALA A 1 124 ? 15.296 3.480 -8.190 1.00 89.12 124 ALA A C 1
ATOM 895 O O . ALA A 1 124 ? 16.432 3.164 -7.824 1.00 89.12 124 ALA A O 1
ATOM 896 N N . HIS A 1 125 ? 14.286 2.612 -8.132 1.00 94.19 125 HIS A N 1
ATOM 897 C CA . HIS A 1 125 ? 14.423 1.220 -7.708 1.00 94.19 125 HIS A CA 1
ATOM 898 C C . HIS A 1 125 ? 13.534 0.297 -8.530 1.00 94.19 125 HIS A C 1
ATOM 900 O O . HIS A 1 125 ? 12.564 0.719 -9.153 1.00 94.19 125 HIS A O 1
ATOM 906 N N . THR A 1 126 ? 13.858 -0.987 -8.498 1.00 95.88 126 THR A N 1
ATOM 907 C CA . THR A 1 126 ? 13.050 -2.033 -9.114 1.00 95.88 126 THR A CA 1
ATOM 908 C C . THR A 1 126 ? 12.904 -3.176 -8.134 1.00 95.88 126 THR A C 1
ATOM 910 O O . THR A 1 126 ? 13.870 -3.567 -7.479 1.00 95.88 126 THR A O 1
ATOM 913 N N . CYS A 1 127 ? 11.705 -3.734 -8.052 1.00 96.31 127 CYS A N 1
ATOM 914 C CA . CYS A 1 127 ? 11.447 -4.961 -7.327 1.00 96.31 127 CYS A CA 1
ATOM 915 C C . CYS A 1 127 ? 10.761 -5.993 -8.225 1.00 96.31 127 CYS A C 1
ATOM 917 O O . CYS A 1 127 ? 10.171 -5.665 -9.251 1.00 96.31 127 CYS A O 1
ATOM 919 N N . ALA A 1 128 ? 10.866 -7.260 -7.846 1.00 96.00 128 ALA A N 1
ATOM 920 C CA . ALA A 1 128 ? 10.423 -8.389 -8.639 1.00 96.00 128 ALA A CA 1
ATOM 921 C C . ALA A 1 128 ? 9.872 -9.507 -7.757 1.00 96.00 128 ALA A C 1
ATOM 923 O O . ALA A 1 128 ? 10.388 -9.744 -6.660 1.00 96.00 128 ALA A O 1
ATOM 924 N N . ILE A 1 129 ? 8.884 -10.236 -8.276 1.00 94.62 129 ILE A N 1
ATOM 925 C CA . ILE A 1 129 ? 8.440 -11.515 -7.715 1.00 94.62 129 ILE A CA 1
ATOM 926 C C . ILE A 1 129 ? 9.129 -12.635 -8.480 1.00 94.62 129 ILE A C 1
ATOM 928 O O . ILE A 1 129 ? 9.142 -12.646 -9.715 1.00 94.62 129 ILE A O 1
ATOM 932 N N . THR A 1 130 ? 9.699 -13.588 -7.749 1.00 94.94 130 THR A N 1
ATOM 933 C CA . THR A 1 130 ? 10.319 -14.772 -8.340 1.00 94.94 130 THR A CA 1
ATOM 934 C C . THR A 1 130 ? 9.319 -15.911 -8.545 1.00 94.94 130 THR A C 1
ATOM 936 O O . THR A 1 130 ? 8.244 -15.934 -7.953 1.00 94.94 130 THR A O 1
ATOM 939 N N . THR A 1 131 ? 9.688 -16.924 -9.329 1.00 90.88 131 THR A N 1
ATOM 940 C CA . THR A 1 131 ? 8.932 -18.183 -9.476 1.00 90.88 131 THR A CA 1
ATOM 941 C C . THR A 1 131 ? 8.735 -18.929 -8.151 1.00 90.88 131 THR A C 1
ATOM 943 O O . THR A 1 131 ? 7.820 -19.740 -8.047 1.00 90.88 131 THR A O 1
ATOM 946 N N . ALA A 1 132 ? 9.563 -18.645 -7.142 1.00 91.94 132 ALA A N 1
ATOM 947 C CA . ALA A 1 132 ? 9.450 -19.167 -5.781 1.00 91.94 132 ALA A CA 1
ATOM 948 C C . ALA A 1 132 ? 8.600 -18.271 -4.853 1.00 91.94 132 ALA A C 1
ATOM 950 O O . ALA A 1 132 ? 8.658 -18.423 -3.633 1.00 91.94 132 ALA A O 1
ATOM 951 N N . SER A 1 133 ? 7.857 -17.305 -5.407 1.00 89.81 133 SER A N 1
ATOM 952 C CA . SER A 1 133 ? 7.034 -16.336 -4.665 1.00 89.81 133 SER A CA 1
ATOM 953 C C . SER A 1 133 ? 7.827 -15.527 -3.627 1.00 89.81 133 SER A C 1
ATOM 955 O O . SER A 1 133 ? 7.312 -15.167 -2.562 1.00 89.81 133 SER A O 1
ATOM 957 N N . GLN A 1 134 ? 9.103 -15.261 -3.925 1.00 94.19 134 GLN A N 1
ATOM 958 C CA . GLN A 1 134 ? 9.976 -14.395 -3.133 1.00 94.19 134 GLN A CA 1
ATOM 959 C C . GLN A 1 134 ? 10.065 -13.016 -3.772 1.00 94.19 134 GLN A C 1
ATOM 961 O O . GLN A 1 134 ? 9.948 -12.875 -4.988 1.00 94.19 134 GLN A O 1
ATOM 966 N N . MET A 1 135 ? 10.345 -12.010 -2.951 1.00 94.56 135 MET A N 1
ATOM 967 C CA . MET A 1 135 ? 10.568 -10.650 -3.416 1.00 94.56 135 MET A CA 1
ATOM 968 C C . MET A 1 135 ? 12.060 -10.333 -3.493 1.00 94.56 135 MET A C 1
ATOM 970 O O . MET A 1 135 ? 12.798 -10.492 -2.516 1.00 94.56 135 MET A O 1
ATOM 974 N N . LYS A 1 136 ? 12.494 -9.842 -4.652 1.00 96.94 136 LYS A N 1
ATOM 975 C CA . LYS A 1 136 ? 13.834 -9.295 -4.885 1.00 96.94 136 LYS A CA 1
ATOM 976 C C . LYS A 1 136 ? 13.730 -7.806 -5.206 1.00 96.94 136 LYS A C 1
ATOM 978 O O . LYS A 1 136 ? 12.787 -7.417 -5.880 1.00 96.94 136 LYS A O 1
ATOM 983 N N . CYS A 1 137 ? 14.685 -6.994 -4.765 1.00 97.25 137 CYS A N 1
ATOM 984 C CA . CYS A 1 137 ? 14.773 -5.568 -5.085 1.00 97.25 137 CYS A CA 1
ATOM 985 C C . CYS A 1 137 ? 16.209 -5.140 -5.379 1.00 97.25 137 CYS A C 1
ATOM 987 O O . CYS A 1 137 ? 17.161 -5.731 -4.865 1.00 97.25 137 CYS A O 1
ATOM 989 N N . TRP A 1 138 ? 16.354 -4.102 -6.195 1.00 97.69 138 TRP A N 1
ATOM 990 C CA . TRP A 1 138 ? 17.622 -3.463 -6.532 1.00 97.69 138 TRP A CA 1
ATOM 991 C C . TRP A 1 138 ? 17.427 -1.983 -6.886 1.00 97.69 138 TRP A C 1
ATOM 993 O O . TRP A 1 138 ? 16.299 -1.505 -7.025 1.00 97.69 138 TRP A O 1
ATOM 1003 N N . GLY A 1 139 ? 18.530 -1.239 -6.992 1.00 96.06 139 GLY A N 1
ATOM 1004 C CA . GLY A 1 139 ? 18.522 0.218 -7.130 1.00 96.06 139 GLY A CA 1
ATOM 1005 C C . GLY A 1 139 ? 18.665 0.963 -5.802 1.00 96.06 139 GLY A C 1
ATOM 1006 O O . GLY A 1 139 ? 19.287 0.479 -4.855 1.00 96.06 139 GLY A O 1
ATOM 1007 N N . GLN A 1 140 ? 18.101 2.165 -5.728 1.00 91.88 140 GLN A N 1
ATOM 1008 C CA . GLN A 1 140 ? 18.266 3.060 -4.590 1.00 91.88 140 GLN A CA 1
ATOM 1009 C C . GLN A 1 140 ? 17.348 2.677 -3.419 1.00 91.88 140 GLN A C 1
ATOM 1011 O O . GLN A 1 140 ? 16.137 2.559 -3.582 1.00 91.88 140 GLN A O 1
ATOM 1016 N N . ASN A 1 141 ? 17.921 2.552 -2.215 1.00 91.62 141 ASN A N 1
ATOM 1017 C CA . ASN A 1 141 ? 17.200 2.176 -0.986 1.00 91.62 141 ASN A CA 1
ATOM 1018 C C . ASN A 1 141 ? 17.357 3.213 0.148 1.00 91.62 141 ASN A C 1
ATOM 1020 O O . ASN A 1 141 ? 17.090 2.926 1.314 1.00 91.62 141 ASN A O 1
ATOM 1024 N N . SER A 1 142 ? 17.747 4.452 -0.174 1.00 82.75 142 SER A N 1
ATOM 1025 C CA . SER A 1 142 ? 17.997 5.515 0.819 1.00 82.75 142 SER A CA 1
ATOM 1026 C C . SER A 1 142 ? 16.785 5.865 1.692 1.00 82.75 142 SER A C 1
ATOM 1028 O O . SER A 1 142 ? 16.948 6.451 2.757 1.00 82.75 142 SER A O 1
ATOM 1030 N N . VAL A 1 143 ? 15.579 5.491 1.261 1.00 75.44 143 VAL A N 1
ATOM 1031 C CA . VAL A 1 143 ? 14.317 5.686 1.994 1.00 75.44 143 VAL A CA 1
ATOM 1032 C C . VAL A 1 143 ? 13.629 4.370 2.373 1.00 75.44 143 VAL A C 1
ATOM 1034 O O . VAL A 1 143 ? 12.513 4.385 2.872 1.00 75.44 143 VAL A O 1
ATOM 1037 N N . GLY A 1 144 ? 14.300 3.225 2.205 1.00 84.38 144 GLY A N 1
ATOM 1038 C CA . GLY A 1 144 ? 13.804 1.935 2.690 1.00 84.38 144 GLY A CA 1
ATOM 1039 C C . GLY A 1 144 ? 12.870 1.197 1.728 1.00 84.38 144 GLY A C 1
ATOM 1040 O O . GLY A 1 144 ? 12.131 0.314 2.159 1.00 84.38 144 GLY A O 1
ATOM 1041 N N . THR A 1 145 ? 12.918 1.519 0.432 1.00 86.44 145 THR A N 1
ATOM 1042 C CA . THR A 1 145 ? 12.095 0.933 -0.646 1.00 86.44 145 THR A CA 1
ATOM 1043 C C . THR A 1 145 ? 12.224 -0.582 -0.796 1.00 86.44 145 THR A C 1
ATOM 1045 O O . THR A 1 145 ? 11.427 -1.179 -1.517 1.00 86.44 145 THR A O 1
ATOM 1048 N N . PHE A 1 146 ? 13.192 -1.231 -0.138 1.00 91.38 146 PHE A N 1
ATOM 1049 C CA . PHE A 1 146 ? 13.385 -2.685 -0.214 1.00 91.38 146 PHE A CA 1
ATOM 1050 C C . PHE A 1 146 ? 12.745 -3.459 0.950 1.00 91.38 146 PHE A C 1
ATOM 1052 O O . PHE A 1 146 ? 12.584 -4.678 0.852 1.00 91.38 146 PHE A O 1
ATOM 1059 N N . GLY A 1 147 ? 12.420 -2.797 2.067 1.00 85.62 147 GLY A N 1
ATOM 1060 C CA . GLY A 1 147 ? 11.825 -3.464 3.234 1.00 85.62 147 GLY A CA 1
ATOM 1061 C C . GLY A 1 147 ? 12.793 -4.377 4.010 1.00 85.62 147 GLY A C 1
ATOM 1062 O O . GLY A 1 147 ? 12.362 -5.334 4.650 1.00 85.62 147 GLY A O 1
ATOM 1063 N N . LEU A 1 148 ? 14.108 -4.124 3.937 1.00 82.81 148 LEU A N 1
ATOM 1064 C CA . LEU A 1 148 ? 15.163 -4.972 4.530 1.00 82.81 148 LEU A CA 1
ATOM 1065 C C . LEU A 1 148 ? 15.532 -4.623 5.984 1.00 82.81 148 LEU A C 1
ATOM 1067 O O . LEU A 1 148 ? 16.492 -5.169 6.527 1.00 82.81 148 LEU A O 1
ATOM 1071 N N . GLY A 1 149 ? 14.843 -3.666 6.604 1.00 78.94 149 GLY A N 1
ATOM 1072 C CA . GLY A 1 149 ? 15.185 -3.131 7.925 1.00 78.94 149 GLY A CA 1
ATOM 1073 C C . GLY A 1 149 ? 16.424 -2.227 7.942 1.00 78.94 149 GLY A C 1
ATOM 1074 O O . GLY A 1 149 ? 16.941 -1.923 9.014 1.00 78.94 149 GLY A O 1
ATOM 1075 N N . ASN A 1 150 ? 16.914 -1.795 6.773 1.00 79.88 150 ASN A N 1
ATOM 1076 C CA . ASN A 1 150 ? 18.022 -0.848 6.629 1.00 79.88 150 ASN A CA 1
ATOM 1077 C C . ASN A 1 150 ? 17.833 0.071 5.400 1.00 79.88 150 ASN A C 1
ATOM 1079 O O . ASN A 1 150 ? 17.002 -0.206 4.535 1.00 79.88 150 ASN A O 1
ATOM 1083 N N . PHE A 1 151 ? 18.617 1.150 5.328 1.00 83.25 151 PHE A N 1
ATOM 1084 C CA . PHE A 1 151 ? 18.587 2.155 4.249 1.00 83.25 151 PHE A CA 1
ATOM 1085 C C . PHE A 1 151 ? 19.785 2.057 3.285 1.00 83.25 151 PHE A C 1
ATOM 1087 O O . PHE A 1 151 ? 20.075 2.992 2.540 1.00 83.25 151 PHE A O 1
ATOM 1094 N N . SER A 1 152 ? 20.543 0.959 3.333 1.00 86.00 152 SER A N 1
ATOM 1095 C CA . SER A 1 152 ? 21.735 0.792 2.504 1.00 86.00 152 SER A CA 1
ATOM 1096 C C . SER A 1 152 ? 21.343 0.524 1.056 1.00 86.00 152 SER A C 1
ATOM 1098 O O . SER A 1 152 ? 20.462 -0.290 0.791 1.00 86.00 152 SER A O 1
ATOM 1100 N N . THR A 1 153 ? 22.016 1.197 0.126 1.00 89.25 153 THR A N 1
ATOM 1101 C CA . THR A 1 153 ? 21.931 0.930 -1.314 1.00 89.25 153 THR A CA 1
ATOM 1102 C C . THR A 1 153 ? 22.978 -0.118 -1.694 1.00 89.25 153 THR A C 1
ATOM 1104 O O . THR A 1 153 ? 24.095 -0.088 -1.174 1.00 89.25 153 THR A O 1
ATOM 1107 N N . TYR A 1 154 ? 22.625 -1.028 -2.601 1.00 93.00 154 TYR A N 1
ATOM 1108 C CA . TYR A 1 154 ? 23.454 -2.168 -2.992 1.00 93.00 154 TYR A CA 1
ATOM 1109 C C . TYR A 1 154 ? 23.697 -2.160 -4.502 1.00 93.00 154 TYR A C 1
ATOM 1111 O O . TYR A 1 154 ? 22.818 -1.761 -5.262 1.00 93.00 154 TYR A O 1
ATOM 1119 N N . SER A 1 155 ? 24.878 -2.608 -4.932 1.00 94.25 155 SER A N 1
ATOM 1120 C CA . SER A 1 155 ? 25.215 -2.739 -6.355 1.00 94.25 155 SER A CA 1
ATOM 1121 C C . SER A 1 155 ? 24.671 -4.018 -7.000 1.00 94.25 155 SER A C 1
ATOM 1123 O O . SER A 1 155 ? 24.768 -4.178 -8.217 1.00 94.25 155 SER A O 1
ATOM 1125 N N . ASP A 1 156 ? 24.100 -4.914 -6.193 1.00 94.44 156 ASP A N 1
ATOM 1126 C CA . ASP A 1 156 ? 23.546 -6.207 -6.571 1.00 94.44 156 ASP A CA 1
ATOM 1127 C C . ASP A 1 156 ? 22.068 -6.347 -6.164 1.00 94.44 156 ASP A C 1
ATOM 1129 O O . ASP A 1 156 ? 21.480 -5.506 -5.475 1.00 94.44 156 ASP A O 1
ATOM 1133 N N . VAL A 1 157 ? 21.445 -7.439 -6.610 1.00 97.56 157 VAL A N 1
ATOM 1134 C CA . VAL A 1 157 ? 20.054 -7.757 -6.273 1.00 97.56 157 VAL A CA 1
ATOM 1135 C C . VAL A 1 157 ? 19.947 -8.291 -4.849 1.00 97.56 157 VAL A C 1
ATOM 1137 O O . VAL A 1 157 ? 20.618 -9.250 -4.467 1.00 97.56 157 VAL A O 1
ATOM 1140 N N . ARG A 1 158 ? 19.026 -7.726 -4.065 1.00 97.25 158 ARG A N 1
ATOM 1141 C CA . ARG A 1 158 ? 18.760 -8.136 -2.684 1.00 97.25 158 ARG A CA 1
ATOM 1142 C C . ARG A 1 158 ? 17.434 -8.865 -2.569 1.00 97.25 158 ARG A C 1
ATOM 1144 O O . ARG A 1 158 ? 16.428 -8.436 -3.117 1.00 97.25 158 ARG A O 1
ATOM 1151 N N . THR A 1 159 ? 17.420 -9.955 -1.809 1.00 95.88 159 THR A N 1
ATOM 1152 C CA . THR A 1 159 ? 16.184 -10.683 -1.490 1.00 95.88 159 THR A CA 1
ATOM 1153 C C . THR A 1 159 ? 15.615 -10.170 -0.174 1.00 95.88 159 THR A C 1
ATOM 1155 O O . THR A 1 159 ? 16.333 -10.118 0.826 1.00 95.88 159 THR A O 1
ATOM 1158 N N . ASN A 1 160 ? 14.327 -9.831 -0.156 1.00 91.25 160 ASN A N 1
ATOM 1159 C CA . ASN A 1 160 ? 13.608 -9.580 1.086 1.00 91.25 160 ASN A CA 1
ATOM 1160 C C . ASN A 1 160 ? 13.158 -10.923 1.677 1.00 91.25 160 ASN A C 1
ATOM 1162 O O . ASN A 1 160 ? 12.129 -11.473 1.297 1.00 91.25 160 ASN A O 1
ATOM 1166 N N . SER A 1 161 ? 13.949 -11.457 2.610 1.00 87.38 161 SER A N 1
ATOM 1167 C CA . SER A 1 161 ? 13.695 -12.750 3.263 1.00 87.38 161 SER A CA 1
ATOM 1168 C C . SER A 1 161 ? 12.626 -12.700 4.358 1.00 87.38 161 SER A C 1
ATOM 1170 O O . SER A 1 161 ? 12.253 -13.738 4.899 1.00 87.38 161 SER A O 1
ATOM 1172 N N . THR A 1 162 ? 12.134 -11.508 4.702 1.00 82.31 162 THR A N 1
ATOM 1173 C CA . THR A 1 162 ? 11.105 -11.330 5.738 1.00 82.31 162 THR A CA 1
ATOM 1174 C C . THR A 1 162 ? 9.684 -11.455 5.185 1.00 82.31 162 THR A C 1
ATOM 1176 O O . THR A 1 162 ? 8.739 -11.628 5.956 1.00 82.31 162 THR A O 1
ATOM 1179 N N . LEU A 1 163 ? 9.532 -11.407 3.858 1.00 83.00 163 LEU A N 1
ATOM 1180 C CA . LEU A 1 163 ? 8.287 -11.671 3.144 1.00 83.00 163 LEU A CA 1
ATOM 1181 C C . LEU A 1 163 ? 8.388 -13.005 2.398 1.00 83.00 163 LEU A C 1
ATOM 1183 O O . LEU A 1 163 ? 9.402 -13.321 1.782 1.00 83.00 163 LEU A O 1
ATOM 1187 N N . SER A 1 164 ? 7.316 -13.791 2.444 1.00 84.69 164 SER A N 1
ATOM 1188 C CA . SER A 1 164 ? 7.187 -15.058 1.717 1.00 84.69 164 SER A CA 1
ATOM 1189 C C . SER A 1 164 ? 5.783 -15.180 1.141 1.00 84.69 164 SER A C 1
ATOM 1191 O O . SER A 1 164 ? 4.846 -14.582 1.672 1.00 84.69 164 SER A O 1
ATOM 1193 N N . ASN A 1 165 ? 5.636 -15.961 0.068 1.00 83.94 165 ASN A N 1
ATOM 1194 C CA . ASN A 1 165 ? 4.374 -16.126 -0.658 1.00 83.94 165 ASN A CA 1
ATOM 1195 C C . ASN A 1 165 ? 3.835 -14.795 -1.204 1.00 83.94 165 ASN A C 1
ATOM 1197 O O . ASN A 1 165 ? 2.651 -14.493 -1.063 1.00 83.94 165 ASN A O 1
ATOM 1201 N N . VAL A 1 166 ? 4.718 -13.978 -1.786 1.00 84.31 166 VAL A N 1
ATOM 1202 C CA . VAL A 1 166 ? 4.348 -12.716 -2.439 1.00 84.31 166 VAL A CA 1
ATOM 1203 C C . VAL A 1 166 ? 3.659 -13.034 -3.765 1.00 84.31 166 VAL A C 1
ATOM 1205 O O . VAL A 1 166 ? 4.199 -13.796 -4.563 1.00 84.31 166 VAL A O 1
ATOM 1208 N N . VAL A 1 167 ? 2.468 -12.475 -3.979 1.00 82.56 167 VAL A N 1
ATOM 1209 C CA . VAL A 1 167 ? 1.608 -12.759 -5.146 1.00 82.56 167 VAL A CA 1
ATOM 1210 C C . VAL A 1 167 ? 1.314 -11.537 -6.009 1.00 82.56 167 VAL A C 1
ATOM 1212 O O . VAL A 1 167 ? 0.829 -11.705 -7.120 1.00 82.56 167 VAL A O 1
ATOM 1215 N N . ALA A 1 168 ? 1.578 -10.331 -5.508 1.00 81.31 168 ALA A N 1
ATOM 1216 C CA . ALA A 1 168 ? 1.514 -9.100 -6.288 1.00 81.31 168 ALA A CA 1
ATOM 1217 C C . ALA A 1 168 ? 2.479 -8.068 -5.704 1.00 81.31 168 ALA A C 1
ATOM 1219 O O . ALA A 1 168 ? 2.708 -8.040 -4.486 1.00 81.31 168 ALA A O 1
ATOM 1220 N N . ILE A 1 169 ? 3.049 -7.230 -6.566 1.00 84.62 169 ILE A N 1
ATOM 1221 C CA . ILE A 1 169 ? 3.975 -6.177 -6.163 1.00 84.62 169 ILE A CA 1
ATOM 1222 C C . ILE A 1 169 ? 3.723 -4.902 -6.963 1.00 84.62 169 ILE A C 1
ATOM 1224 O O . ILE A 1 169 ? 3.420 -4.938 -8.147 1.00 84.62 169 ILE A O 1
ATOM 1228 N N . THR A 1 170 ? 3.870 -3.752 -6.315 1.00 83.88 170 THR A N 1
ATOM 1229 C CA . THR A 1 170 ? 3.805 -2.447 -6.974 1.00 83.88 170 THR A CA 1
ATOM 1230 C C . THR A 1 170 ? 4.877 -1.525 -6.417 1.00 83.88 170 THR A C 1
ATOM 1232 O O . THR A 1 170 ? 5.207 -1.574 -5.230 1.00 83.88 170 THR A O 1
ATOM 1235 N N . ALA A 1 171 ? 5.400 -0.657 -7.274 1.00 82.38 171 ALA A N 1
ATOM 1236 C CA . ALA A 1 171 ? 6.389 0.346 -6.919 1.00 82.38 171 ALA A CA 1
ATOM 1237 C C . ALA A 1 171 ? 5.895 1.715 -7.391 1.00 82.38 171 ALA A C 1
ATOM 1239 O O . ALA A 1 171 ? 5.464 1.875 -8.530 1.00 82.38 171 ALA A O 1
ATOM 1240 N N . GLY A 1 172 ? 5.916 2.687 -6.483 1.00 75.94 172 GLY A N 1
ATOM 1241 C CA . GLY A 1 172 ? 5.750 4.102 -6.793 1.00 75.94 172 GLY A CA 1
ATOM 1242 C C . GLY A 1 172 ? 7.108 4.786 -6.939 1.00 75.94 172 GLY A C 1
ATOM 1243 O O . GLY A 1 172 ? 8.145 4.128 -6.971 1.00 75.94 172 GLY A O 1
ATOM 1244 N N . GLN A 1 173 ? 7.102 6.119 -6.959 1.00 76.12 173 GLN A N 1
ATOM 1245 C CA . GLN A 1 173 ? 8.316 6.930 -7.086 1.00 76.12 173 GLN A CA 1
ATOM 1246 C C . GLN A 1 173 ? 9.390 6.540 -6.046 1.00 76.12 173 GLN A C 1
ATOM 1248 O O . GLN A 1 173 ? 10.494 6.156 -6.421 1.00 76.12 173 GLN A O 1
ATOM 1253 N N . PHE A 1 174 ? 9.041 6.513 -4.758 1.00 76.25 174 PHE A N 1
ATOM 1254 C CA . PHE A 1 174 ? 9.956 6.122 -3.676 1.00 76.25 174 PHE A CA 1
ATOM 1255 C C . PHE A 1 174 ? 9.307 5.157 -2.670 1.00 76.25 174 PHE A C 1
ATOM 1257 O O . PHE A 1 174 ? 9.670 5.111 -1.497 1.00 76.25 174 PHE A O 1
ATOM 1264 N N . LEU A 1 175 ? 8.337 4.366 -3.133 1.00 79.31 175 LEU A N 1
ATOM 1265 C CA . LEU A 1 175 ? 7.536 3.452 -2.320 1.00 79.31 175 LEU A CA 1
ATOM 1266 C C . LEU A 1 175 ? 7.470 2.067 -2.964 1.00 79.31 175 LEU A C 1
ATOM 1268 O O . LEU A 1 175 ? 7.384 1.969 -4.186 1.00 79.31 175 LEU A O 1
ATOM 1272 N N . THR A 1 176 ? 7.397 1.014 -2.153 1.00 85.12 176 THR A N 1
ATOM 1273 C CA . THR A 1 176 ? 7.058 -0.340 -2.605 1.00 85.12 176 THR A CA 1
ATOM 1274 C C . THR A 1 176 ? 5.963 -0.936 -1.737 1.00 85.12 176 THR A C 1
ATOM 1276 O O . THR A 1 176 ? 5.998 -0.808 -0.514 1.00 85.12 176 THR A O 1
ATOM 1279 N N . CYS A 1 177 ? 5.016 -1.629 -2.365 1.00 83.62 177 CYS A N 1
ATOM 1280 C CA . CYS A 1 177 ? 4.005 -2.425 -1.686 1.00 83.62 177 CYS A CA 1
ATOM 1281 C C . CYS A 1 177 ? 3.982 -3.850 -2.242 1.00 83.62 177 CYS A C 1
ATOM 1283 O O . CYS A 1 177 ? 4.047 -4.053 -3.452 1.00 83.62 177 CYS A O 1
ATOM 1285 N N . ALA A 1 178 ? 3.860 -4.834 -1.357 1.00 83.69 178 ALA A N 1
ATOM 1286 C CA . ALA A 1 178 ? 3.797 -6.251 -1.681 1.00 83.69 178 ALA A CA 1
ATOM 1287 C C . ALA A 1 178 ? 2.573 -6.890 -1.020 1.00 83.69 178 ALA A C 1
ATOM 1289 O O . ALA A 1 178 ? 2.347 -6.716 0.180 1.00 83.69 178 ALA A O 1
ATOM 1290 N N . SER A 1 179 ? 1.808 -7.661 -1.788 1.00 79.94 179 SER A N 1
ATOM 1291 C CA . SER A 1 179 ? 0.675 -8.446 -1.297 1.00 79.94 179 SER A CA 1
ATOM 1292 C C . SER A 1 179 ? 1.050 -9.918 -1.216 1.00 79.94 179 SER A C 1
ATOM 1294 O O . SER A 1 179 ? 1.666 -10.474 -2.126 1.00 79.94 179 SER A O 1
ATOM 1296 N N . LEU A 1 180 ? 0.676 -10.556 -0.113 1.00 78.81 180 LEU A N 1
ATOM 1297 C CA . LEU A 1 180 ? 0.924 -11.966 0.146 1.00 78.81 180 LEU A CA 1
ATOM 1298 C C . LEU A 1 180 ? -0.311 -12.807 -0.181 1.00 78.81 180 LEU A C 1
ATOM 1300 O O . LEU A 1 180 ? -1.444 -12.334 -0.110 1.00 78.81 180 LEU A O 1
ATOM 1304 N N . GLN A 1 181 ? -0.098 -14.094 -0.451 1.00 74.12 181 GLN A N 1
ATOM 1305 C CA . GLN A 1 181 ? -1.160 -15.057 -0.760 1.00 74.12 181 GLN A CA 1
ATOM 1306 C C . GLN A 1 181 ? -2.238 -15.151 0.334 1.00 74.12 181 GLN A C 1
ATOM 1308 O O . GLN A 1 181 ? -3.386 -15.480 0.054 1.00 74.12 181 GLN A O 1
ATOM 1313 N N . ASN A 1 182 ? -1.887 -14.840 1.585 1.00 68.38 182 ASN A N 1
ATOM 1314 C CA . ASN A 1 182 ? -2.819 -14.824 2.716 1.00 68.38 182 ASN A CA 1
ATOM 1315 C C . ASN A 1 182 ? -3.681 -13.545 2.804 1.00 68.38 182 ASN A C 1
ATOM 1317 O O . ASN A 1 182 ? -4.350 -13.341 3.816 1.00 68.38 182 ASN A O 1
ATOM 1321 N N . GLY A 1 183 ? -3.631 -12.671 1.793 1.00 63.19 183 GLY A N 1
ATOM 1322 C CA . GLY A 1 183 ? -4.401 -11.427 1.720 1.00 63.19 183 GLY A CA 1
ATOM 1323 C C . GLY A 1 183 ? -3.779 -10.239 2.460 1.00 63.19 183 GLY A C 1
ATOM 1324 O O . GLY A 1 183 ? -4.333 -9.144 2.423 1.00 63.19 183 GLY A O 1
ATOM 1325 N N . ARG A 1 184 ? -2.630 -10.406 3.131 1.00 69.31 184 ARG A N 1
ATOM 1326 C CA . ARG A 1 184 ? -1.941 -9.290 3.800 1.00 69.31 184 ARG A CA 1
ATOM 1327 C C . ARG A 1 184 ? -1.105 -8.494 2.807 1.00 69.31 184 ARG A C 1
ATOM 1329 O O . ARG A 1 184 ? -0.367 -9.079 2.020 1.00 69.31 184 ARG A O 1
ATOM 1336 N N . SER A 1 185 ? -1.139 -7.171 2.933 1.00 74.31 185 SER A N 1
ATOM 1337 C CA . SER A 1 185 ? -0.282 -6.260 2.171 1.00 74.31 185 SER A CA 1
ATOM 1338 C C . SER A 1 185 ? 0.693 -5.531 3.089 1.00 74.31 185 SER A C 1
ATOM 1340 O O . SER A 1 185 ? 0.355 -5.162 4.219 1.00 74.31 185 SER A O 1
ATOM 1342 N N . TYR A 1 186 ? 1.906 -5.324 2.594 1.00 75.44 186 TYR A N 1
ATOM 1343 C CA . TYR A 1 186 ? 2.975 -4.619 3.283 1.00 75.44 186 TYR A CA 1
ATOM 1344 C C . TYR A 1 186 ? 3.526 -3.520 2.394 1.00 75.44 186 TYR A C 1
ATOM 1346 O O . TYR A 1 186 ? 3.797 -3.782 1.229 1.00 75.44 186 TYR A O 1
ATOM 1354 N N . CYS A 1 187 ? 3.732 -2.330 2.950 1.00 81.62 187 CYS A N 1
ATOM 1355 C CA . CYS A 1 187 ? 4.357 -1.219 2.243 1.00 81.62 187 CYS A CA 1
ATOM 1356 C C . CYS A 1 187 ? 5.562 -0.677 3.015 1.00 81.62 187 CYS A C 1
ATOM 1358 O O . CYS A 1 187 ? 5.601 -0.740 4.249 1.00 81.62 187 CYS A O 1
ATOM 1360 N N . PHE A 1 188 ? 6.555 -0.187 2.278 1.00 82.06 188 PHE A N 1
ATOM 1361 C CA . PHE A 1 188 ? 7.815 0.346 2.796 1.00 82.06 188 PHE A CA 1
ATOM 1362 C C . PHE A 1 188 ? 8.468 1.290 1.786 1.00 82.06 188 PHE A C 1
ATOM 1364 O O . PHE A 1 188 ? 8.289 1.141 0.577 1.00 82.06 188 PHE A O 1
ATOM 1371 N N . GLY A 1 189 ? 9.224 2.264 2.285 1.00 78.69 189 GLY A N 1
ATOM 1372 C CA . GLY A 1 189 ? 9.777 3.357 1.497 1.00 78.69 189 GLY A CA 1
ATOM 1373 C C . GLY A 1 189 ? 9.514 4.724 2.122 1.00 78.69 189 GLY A C 1
ATOM 1374 O O . GLY A 1 189 ? 9.343 4.862 3.340 1.00 78.69 189 GLY A O 1
ATOM 1375 N N . GLU A 1 190 ? 9.493 5.727 1.251 1.00 71.81 190 GLU A N 1
ATOM 1376 C CA . GLU A 1 190 ? 9.219 7.115 1.585 1.00 71.81 190 GLU A CA 1
ATOM 1377 C C . GLU A 1 190 ? 7.798 7.298 2.115 1.00 71.81 190 GLU A C 1
ATOM 1379 O O . GLU A 1 190 ? 6.849 6.651 1.665 1.00 71.81 190 GLU A O 1
ATOM 1384 N N . ASN A 1 191 ? 7.665 8.195 3.085 1.00 63.72 191 ASN A N 1
ATOM 1385 C CA . ASN A 1 191 ? 6.393 8.496 3.718 1.00 63.72 191 ASN A CA 1
ATOM 1386 C C . ASN A 1 191 ? 6.122 9.996 3.870 1.00 63.72 191 ASN A C 1
ATOM 1388 O O . ASN A 1 191 ? 5.238 10.403 4.628 1.00 63.72 191 ASN A O 1
ATOM 1392 N N . ASP A 1 192 ? 6.873 10.813 3.140 1.00 54.50 192 ASP A N 1
ATOM 1393 C CA . ASP A 1 192 ? 6.530 12.211 2.946 1.00 54.50 192 ASP A CA 1
ATOM 1394 C C . ASP A 1 192 ? 5.153 12.256 2.237 1.00 54.50 192 ASP A C 1
ATOM 1396 O O . ASP A 1 192 ? 4.883 11.488 1.310 1.00 54.50 192 ASP A O 1
ATOM 1400 N N . ASP A 1 193 ? 4.229 13.071 2.752 1.00 50.16 193 ASP A N 1
ATOM 1401 C CA . ASP A 1 193 ? 2.796 13.119 2.390 1.00 50.16 193 ASP A CA 1
ATOM 1402 C C . ASP A 1 193 ? 1.932 11.896 2.778 1.00 50.16 193 ASP A C 1
ATOM 1404 O O . ASP A 1 193 ? 0.899 11.650 2.153 1.00 50.16 193 ASP A O 1
ATOM 1408 N N . GLU A 1 194 ? 2.318 11.110 3.792 1.00 55.22 194 GLU A N 1
ATOM 1409 C CA . GLU A 1 194 ? 1.502 9.998 4.336 1.00 55.22 194 GLU A CA 1
ATOM 1410 C C . GLU A 1 194 ? 1.175 8.891 3.306 1.00 55.22 194 GLU A C 1
ATOM 1412 O O . GLU A 1 194 ? 0.239 8.098 3.470 1.00 55.22 194 GLU A O 1
ATOM 1417 N N . ARG A 1 195 ? 1.971 8.806 2.232 1.00 52.47 195 ARG A N 1
ATOM 1418 C CA . ARG A 1 195 ? 1.731 7.956 1.050 1.00 52.47 195 ARG A CA 1
ATOM 1419 C C . ARG A 1 195 ? 1.767 6.455 1.340 1.00 52.47 195 ARG A C 1
ATOM 1421 O O . ARG A 1 195 ? 1.303 5.668 0.519 1.00 52.47 195 ARG A O 1
ATOM 1428 N N . LEU A 1 196 ? 2.247 6.045 2.516 1.00 58.53 196 LEU A N 1
ATOM 1429 C CA . LEU A 1 196 ? 2.112 4.670 2.997 1.00 58.53 196 LEU A CA 1
ATOM 1430 C C . LEU A 1 196 ? 0.681 4.315 3.424 1.00 58.53 196 LEU A C 1
ATOM 1432 O O . LEU A 1 196 ? 0.440 3.171 3.786 1.00 58.53 196 LEU A O 1
ATOM 1436 N N . GLY A 1 197 ? -0.271 5.254 3.435 1.00 49.88 197 GLY A N 1
ATOM 1437 C CA . GLY A 1 197 ? -1.615 5.006 3.973 1.00 49.88 197 GLY A CA 1
ATOM 1438 C C . GLY A 1 197 ? -1.606 4.804 5.493 1.00 49.88 197 GLY A C 1
ATOM 1439 O O . GLY A 1 197 ? -2.499 4.171 6.060 1.00 49.88 197 GLY A O 1
ATOM 1440 N N . LEU A 1 198 ? -0.566 5.325 6.149 1.00 47.34 198 LEU A N 1
ATOM 1441 C CA . LEU A 1 198 ? -0.318 5.244 7.582 1.00 47.34 198 LEU A CA 1
ATOM 1442 C C . LEU A 1 198 ? -0.181 6.667 8.128 1.00 47.34 198 LEU A C 1
ATOM 1444 O O . LEU A 1 198 ? 0.942 7.108 8.367 1.00 47.34 198 LEU A O 1
ATOM 1448 N N . PRO A 1 199 ? -1.292 7.376 8.383 1.00 37.12 199 PRO A N 1
ATOM 1449 C CA . PRO A 1 199 ? -1.259 8.782 8.812 1.00 37.12 199 PRO A CA 1
ATOM 1450 C C . PRO A 1 199 ? -0.583 8.996 10.187 1.00 37.12 199 PRO A C 1
ATOM 1452 O O . PRO A 1 199 ? -0.439 10.115 10.661 1.00 37.12 199 PRO A O 1
ATOM 1455 N N . TRP A 1 200 ? -0.159 7.915 10.856 1.00 41.47 200 TRP A N 1
ATOM 1456 C CA . TRP A 1 200 ? 0.563 7.904 12.140 1.00 41.47 200 TRP A CA 1
ATOM 1457 C C . TRP A 1 200 ? 2.081 7.806 11.988 1.00 41.47 200 TRP A C 1
ATOM 1459 O O . TRP A 1 200 ? 2.811 8.019 12.955 1.00 41.47 200 TRP A O 1
ATOM 1469 N N . LEU A 1 201 ? 2.554 7.377 10.820 1.00 34.28 201 LEU A N 1
ATOM 1470 C CA . LEU A 1 201 ? 3.967 7.264 10.513 1.00 34.28 201 LEU A CA 1
ATOM 1471 C C . LEU A 1 201 ? 4.333 8.576 9.808 1.00 34.28 201 LEU A C 1
ATOM 1473 O O . LEU A 1 201 ? 3.719 8.917 8.808 1.00 34.28 201 LEU A O 1
ATOM 1477 N N . THR A 1 202 ? 5.280 9.342 10.347 1.00 35.28 202 THR A N 1
ATOM 1478 C CA . THR A 1 202 ? 5.736 10.629 9.770 1.00 35.28 202 THR A CA 1
ATOM 1479 C C . THR A 1 202 ? 7.185 10.555 9.294 1.00 35.28 202 THR A C 1
ATOM 1481 O O . THR A 1 202 ? 7.854 11.571 9.140 1.00 35.28 202 THR A O 1
ATOM 1484 N N . VAL A 1 203 ? 7.713 9.336 9.177 1.00 34.06 203 VAL A N 1
ATOM 1485 C CA . VAL A 1 203 ? 9.100 9.050 8.811 1.00 34.06 203 VAL A CA 1
ATOM 1486 C C . VAL A 1 203 ? 9.133 7.910 7.804 1.00 34.06 203 VAL A C 1
ATOM 1488 O O . VAL A 1 203 ? 8.270 7.030 7.827 1.00 34.06 203 VAL A O 1
ATOM 1491 N N . ASN A 1 204 ? 10.145 7.913 6.943 1.00 39.69 204 ASN A N 1
ATOM 1492 C CA . ASN A 1 204 ? 10.414 6.817 6.015 1.00 39.69 204 ASN A CA 1
ATOM 1493 C C . ASN A 1 204 ? 10.609 5.506 6.785 1.00 39.69 204 ASN A C 1
ATOM 1495 O O . ASN A 1 204 ? 11.201 5.490 7.869 1.00 39.69 204 ASN A O 1
ATOM 1499 N N . THR A 1 205 ? 10.137 4.394 6.224 1.00 40.84 205 THR A N 1
ATOM 1500 C CA . THR A 1 205 ? 10.286 3.075 6.848 1.00 40.84 205 THR A CA 1
ATOM 1501 C C . THR A 1 205 ? 11.005 2.114 5.925 1.00 40.84 205 THR A C 1
ATOM 1503 O O . THR A 1 205 ? 10.636 1.920 4.773 1.00 40.84 205 THR A O 1
ATOM 1506 N N . ASN A 1 206 ? 12.015 1.457 6.480 1.00 44.09 206 ASN A N 1
ATOM 1507 C CA . ASN A 1 206 ? 12.699 0.331 5.864 1.00 44.09 206 ASN A CA 1
ATOM 1508 C C . ASN A 1 206 ? 12.176 -1.022 6.368 1.00 44.09 206 ASN A C 1
ATOM 1510 O O . ASN A 1 206 ? 12.685 -2.058 5.950 1.00 44.09 206 ASN A O 1
ATOM 1514 N N . GLN A 1 207 ? 11.200 -1.028 7.279 1.00 44.84 207 GLN A N 1
ATOM 1515 C CA . GLN A 1 207 ? 10.537 -2.236 7.761 1.00 44.84 207 GLN A CA 1
ATOM 1516 C C . GLN A 1 207 ? 9.201 -2.424 7.053 1.00 44.84 207 GLN A C 1
ATOM 1518 O O . GLN A 1 207 ? 8.523 -1.449 6.731 1.00 44.84 207 GLN A O 1
ATOM 1523 N N . ASN A 1 208 ? 8.792 -3.682 6.881 1.00 45.31 208 ASN A N 1
ATOM 1524 C CA . ASN A 1 208 ? 7.490 -4.014 6.319 1.00 45.31 208 ASN A CA 1
ATOM 1525 C C . ASN A 1 208 ? 6.376 -3.515 7.238 1.00 45.31 208 ASN A C 1
ATOM 1527 O O . ASN A 1 208 ? 6.188 -4.059 8.332 1.00 45.31 208 ASN A O 1
ATOM 1531 N N . VAL A 1 209 ? 5.588 -2.543 6.782 1.00 46.47 209 VAL A N 1
ATOM 1532 C CA . VAL A 1 209 ? 4.430 -2.092 7.551 1.00 46.47 209 VAL A CA 1
ATOM 1533 C C . VAL A 1 209 ? 3.159 -2.682 6.972 1.00 46.47 209 VAL A C 1
ATOM 1535 O O . VAL A 1 209 ? 2.889 -2.551 5.783 1.00 46.47 209 VAL A O 1
ATOM 1538 N N . THR A 1 210 ? 2.384 -3.373 7.811 1.00 51.66 210 THR A N 1
ATOM 1539 C CA . THR A 1 210 ? 1.110 -3.971 7.396 1.00 51.66 210 THR A CA 1
ATOM 1540 C C . THR A 1 210 ? 0.081 -2.882 7.113 1.00 51.66 210 THR A C 1
ATOM 1542 O O . THR A 1 210 ? -0.250 -2.102 8.007 1.00 51.66 210 THR A O 1
ATOM 1545 N N . LEU A 1 211 ? -0.491 -2.891 5.910 1.00 43.53 211 LEU A N 1
ATOM 1546 C CA . LEU A 1 211 ? -1.706 -2.139 5.617 1.00 43.53 211 LEU A CA 1
ATOM 1547 C C . LEU A 1 211 ? -2.912 -2.949 6.071 1.00 43.53 211 LEU A C 1
ATOM 1549 O O . LEU A 1 211 ? -3.133 -4.069 5.615 1.00 43.53 211 LEU A O 1
ATOM 1553 N N . ASN A 1 212 ? -3.681 -2.393 7.001 1.00 42.09 212 ASN A N 1
ATOM 1554 C CA . ASN A 1 212 ? -4.874 -3.036 7.537 1.00 42.09 212 ASN A CA 1
ATOM 1555 C C . ASN A 1 212 ? -6.106 -2.489 6.802 1.00 42.09 212 ASN A C 1
ATOM 1557 O O . ASN A 1 212 ? -6.901 -1.739 7.368 1.00 42.09 212 ASN A O 1
ATOM 1561 N N . THR A 1 213 ? -6.226 -2.785 5.509 1.00 39.78 213 THR A N 1
ATOM 1562 C CA . THR A 1 213 ? -7.432 -2.450 4.745 1.00 39.78 213 THR A CA 1
ATOM 1563 C C . THR A 1 213 ? -8.442 -3.569 4.946 1.00 39.78 213 THR A C 1
ATOM 1565 O O . THR A 1 213 ? -8.108 -4.743 4.818 1.00 39.78 213 THR A O 1
ATOM 1568 N N . LYS A 1 214 ? -9.676 -3.219 5.322 1.00 34.91 214 LYS A N 1
ATOM 1569 C CA . LYS A 1 214 ? -10.716 -4.191 5.702 1.00 34.91 214 LYS A CA 1
ATOM 1570 C C . LYS A 1 214 ? -11.303 -4.981 4.528 1.00 34.91 214 LYS A C 1
ATOM 1572 O O . LYS A 1 214 ? -12.159 -5.827 4.737 1.00 34.91 214 LYS A O 1
ATOM 1577 N N . ASP A 1 215 ? -10.781 -4.749 3.340 1.00 33.75 215 ASP A N 1
ATOM 1578 C CA . ASP A 1 215 ? -11.051 -5.485 2.126 1.00 33.75 215 ASP A CA 1
ATOM 1579 C C . ASP A 1 215 ? -9.694 -5.795 1.501 1.00 33.75 215 ASP A C 1
ATOM 1581 O O . ASP A 1 215 ? -8.734 -5.044 1.716 1.00 33.75 215 ASP A O 1
ATOM 1585 N N . ASN A 1 216 ? -9.614 -6.907 0.767 1.00 35.94 216 ASN A N 1
ATOM 1586 C CA . ASN A 1 216 ? -8.475 -7.309 -0.058 1.00 35.94 216 ASN A CA 1
ATOM 1587 C C . ASN A 1 216 ? -8.183 -6.218 -1.098 1.00 35.94 216 ASN A C 1
ATOM 1589 O O . ASN A 1 216 ? -8.548 -6.329 -2.269 1.00 35.94 216 ASN A O 1
ATOM 1593 N N . LEU A 1 217 ? -7.576 -5.125 -0.646 1.00 34.66 217 LEU A N 1
ATOM 1594 C CA . LEU A 1 217 ? -7.231 -4.001 -1.476 1.00 34.66 217 LEU A CA 1
ATOM 1595 C C . LEU A 1 217 ? -5.998 -4.440 -2.253 1.00 34.66 217 LEU A C 1
ATOM 1597 O O . LEU A 1 217 ? -4.888 -4.506 -1.720 1.00 34.66 217 LEU A O 1
ATOM 1601 N N . LEU A 1 218 ? -6.217 -4.757 -3.527 1.00 34.47 218 LEU A N 1
ATOM 1602 C CA . LEU A 1 218 ? -5.192 -4.579 -4.539 1.00 34.47 218 LEU A CA 1
ATOM 1603 C C . LEU A 1 218 ? -4.771 -3.114 -4.444 1.00 34.47 218 LEU A C 1
ATOM 1605 O O . LEU A 1 218 ? -5.484 -2.215 -4.893 1.00 34.47 218 LEU A O 1
ATOM 1609 N N . VAL A 1 219 ? -3.643 -2.867 -3.784 1.00 35.19 219 VAL A N 1
ATOM 1610 C CA . VAL A 1 219 ? -3.032 -1.546 -3.777 1.00 35.19 219 VAL A CA 1
ATOM 1611 C C . VAL A 1 219 ? -2.445 -1.365 -5.171 1.00 35.19 219 VAL A C 1
ATOM 1613 O O . VAL A 1 219 ? -1.299 -1.709 -5.420 1.00 35.19 219 VAL A O 1
ATOM 1616 N N . SER A 1 220 ? -3.240 -0.851 -6.106 1.00 33.19 220 SER A N 1
ATOM 1617 C CA . SER A 1 220 ? -2.690 -0.155 -7.264 1.00 33.19 220 SER A CA 1
ATOM 1618 C C . SER A 1 220 ? -2.201 1.193 -6.747 1.00 33.19 220 SER A C 1
ATOM 1620 O O . SER A 1 220 ? -2.937 2.179 -6.792 1.00 33.19 220 SER A O 1
ATOM 1622 N N . VAL A 1 221 ? -0.977 1.247 -6.211 1.00 34.72 221 VAL A N 1
ATOM 1623 C CA . VAL A 1 221 ? -0.303 2.543 -6.095 1.00 34.72 221 VAL A CA 1
ATOM 1624 C C . VAL A 1 221 ? -0.098 2.995 -7.535 1.00 34.72 221 VAL A C 1
ATOM 1626 O O . VAL A 1 221 ? 0.447 2.237 -8.331 1.00 34.72 221 VAL A O 1
ATOM 1629 N N . SER A 1 222 ? -0.563 4.186 -7.903 1.00 33.03 222 SER A N 1
ATOM 1630 C CA . SER A 1 222 ? -0.292 4.766 -9.218 1.00 33.03 222 SER A CA 1
ATOM 1631 C C . SER A 1 222 ? 1.197 5.127 -9.333 1.00 33.03 222 SER A C 1
ATOM 1633 O O . SER A 1 222 ? 1.575 6.294 -9.265 1.00 33.03 222 SER A O 1
ATOM 1635 N N . GLY A 1 223 ? 2.056 4.117 -9.432 1.00 36.44 223 GLY A N 1
ATOM 1636 C CA . GLY A 1 223 ? 3.360 4.200 -10.071 1.00 36.44 223 GLY A CA 1
ATOM 1637 C C . GLY A 1 223 ? 3.205 3.843 -11.545 1.00 36.44 223 GLY A C 1
ATOM 1638 O O . GLY A 1 223 ? 2.213 3.236 -11.941 1.00 36.44 223 GLY A O 1
ATOM 1639 N N . GLN A 1 224 ? 4.162 4.245 -12.372 1.00 41.81 224 GLN A N 1
ATOM 1640 C CA . GLN A 1 224 ? 4.070 4.271 -13.839 1.00 41.81 224 GLN A CA 1
ATOM 1641 C C . GLN A 1 224 ? 3.904 2.882 -14.513 1.00 41.81 224 GLN A C 1
ATOM 1643 O O . GLN A 1 224 ? 3.776 2.790 -15.729 1.00 41.81 224 GLN A O 1
ATOM 1648 N N . SER A 1 225 ? 3.789 1.797 -13.739 1.00 39.38 225 SER A N 1
ATOM 1649 C CA . SER A 1 225 ? 3.489 0.437 -14.202 1.00 39.38 225 SER A CA 1
ATOM 1650 C C . SER A 1 225 ? 2.242 -0.145 -13.508 1.00 39.38 225 SER A C 1
ATOM 1652 O O . SER A 1 225 ? 2.334 -0.942 -12.581 1.00 39.38 225 SER A O 1
ATOM 1654 N N . SER A 1 226 ? 1.041 0.234 -13.955 1.00 34.09 226 SER A N 1
ATOM 1655 C CA . SER A 1 226 ? -0.217 -0.363 -13.481 1.00 34.09 226 SER A CA 1
ATOM 1656 C C . SER A 1 226 ? -0.645 -1.536 -14.369 1.00 34.09 226 SER A C 1
ATOM 1658 O O . SER A 1 226 ? -1.239 -1.353 -15.432 1.00 34.09 226 SER A O 1
ATOM 1660 N N . LYS A 1 227 ? -0.388 -2.774 -13.925 1.00 37.91 227 LYS A N 1
ATOM 1661 C CA . LYS A 1 227 ? -0.987 -3.973 -14.530 1.00 37.91 227 LYS A CA 1
ATOM 1662 C C . LYS A 1 227 ? -2.238 -4.363 -13.739 1.00 37.91 227 LYS A C 1
ATOM 1664 O O . LYS A 1 227 ? -2.166 -4.703 -12.562 1.00 37.91 227 LYS A O 1
ATOM 1669 N N . LEU A 1 228 ? -3.405 -4.278 -14.378 1.00 31.53 228 LEU A N 1
ATOM 1670 C CA . LEU A 1 228 ? -4.680 -4.742 -13.820 1.00 31.53 228 LEU A CA 1
ATOM 1671 C C . LEU A 1 228 ? -4.651 -6.273 -13.704 1.00 31.53 228 LEU A C 1
ATOM 1673 O O . LEU A 1 228 ? -4.792 -6.974 -14.705 1.00 31.53 228 LEU A O 1
ATOM 16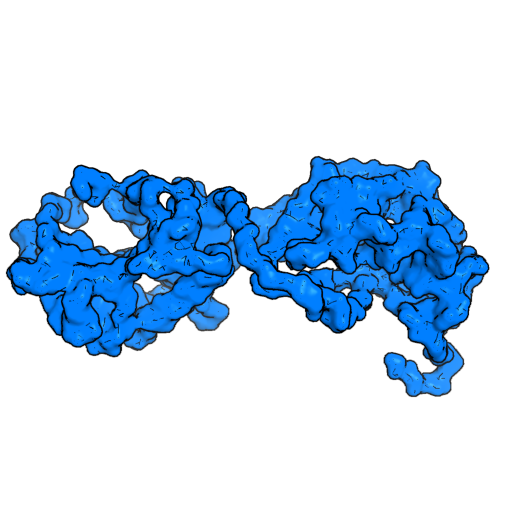77 N N . ILE A 1 229 ? -4.482 -6.808 -12.495 1.00 31.80 229 ILE A N 1
ATOM 1678 C CA . ILE A 1 229 ? -4.656 -8.243 -12.240 1.00 31.80 229 ILE A CA 1
ATOM 1679 C C . ILE A 1 229 ? -6.164 -8.532 -12.188 1.00 31.80 229 ILE A C 1
ATOM 1681 O O . ILE A 1 229 ? -6.885 -7.980 -11.357 1.00 31.80 229 ILE A O 1
ATOM 1685 N N . SER A 1 230 ? -6.665 -9.388 -13.085 1.00 25.28 230 SER A N 1
ATOM 1686 C CA . SER A 1 230 ? -8.071 -9.812 -13.074 1.00 25.28 230 SER A CA 1
ATOM 1687 C C . SER A 1 230 ? -8.380 -10.670 -11.829 1.00 25.28 230 SER A C 1
ATOM 1689 O O . SER A 1 230 ? -7.603 -11.586 -11.551 1.00 25.28 230 SER A O 1
ATOM 1691 N N . PRO A 1 231 ? -9.522 -10.490 -11.134 1.00 26.72 231 PRO A N 1
ATOM 1692 C CA . PRO A 1 231 ? -9.838 -11.180 -9.870 1.00 26.72 231 PRO A CA 1
ATOM 1693 C C . PRO A 1 231 ? -10.035 -12.711 -9.926 1.00 26.72 231 PRO A C 1
ATOM 1695 O O . PRO A 1 231 ? -10.379 -13.316 -8.913 1.00 26.72 231 PRO A O 1
ATOM 1698 N N . LEU A 1 232 ? -9.900 -13.367 -11.083 1.00 24.33 232 LEU A N 1
ATOM 1699 C CA . LEU A 1 232 ? -10.626 -14.618 -11.341 1.00 24.33 232 LEU A CA 1
ATOM 1700 C C . LEU A 1 232 ? -9.914 -15.946 -11.004 1.00 24.33 232 LEU A C 1
ATOM 1702 O O . LEU A 1 232 ? -10.400 -16.989 -11.431 1.00 24.33 232 LEU A O 1
ATOM 1706 N N . GLN A 1 233 ? -8.808 -15.971 -10.248 1.00 27.94 233 GLN A N 1
ATOM 1707 C CA . GLN A 1 233 ? -8.117 -17.246 -9.941 1.00 27.94 233 GLN A CA 1
ATOM 1708 C C . GLN A 1 233 ? -7.803 -17.541 -8.464 1.00 27.94 233 GLN A C 1
ATOM 1710 O O . GLN A 1 233 ? -7.240 -18.596 -8.185 1.00 27.94 233 GLN A O 1
ATOM 1715 N N . LEU A 1 234 ? -8.193 -16.698 -7.498 1.00 29.45 234 LEU A N 1
ATOM 1716 C CA . LEU A 1 234 ? -7.734 -16.857 -6.102 1.00 29.45 234 LEU A CA 1
ATOM 1717 C C . LEU A 1 234 ? -8.738 -17.421 -5.086 1.00 29.45 234 LEU A C 1
ATOM 1719 O O . LEU A 1 234 ? -8.385 -17.542 -3.917 1.00 29.45 234 LEU A O 1
ATOM 1723 N N . PHE A 1 235 ? -9.942 -17.842 -5.481 1.00 28.03 235 PHE A N 1
ATOM 1724 C CA . PHE A 1 235 ? -10.905 -18.375 -4.509 1.00 28.03 235 PHE A CA 1
ATOM 1725 C C . PHE A 1 235 ? -11.537 -19.688 -4.959 1.00 28.03 235 PHE A C 1
ATOM 1727 O O . PHE A 1 235 ? -12.633 -19.711 -5.503 1.00 28.03 235 PHE A O 1
ATOM 1734 N N . ASN A 1 236 ? -10.859 -20.792 -4.645 1.00 24.59 236 ASN A N 1
ATOM 1735 C CA . ASN A 1 236 ? -11.521 -22.060 -4.363 1.00 24.59 236 ASN A CA 1
ATOM 1736 C C . ASN A 1 236 ? -10.997 -22.592 -3.024 1.00 24.59 236 ASN A C 1
ATOM 1738 O O . ASN A 1 236 ? -9.847 -23.002 -2.923 1.00 24.59 236 ASN A O 1
ATOM 1742 N N . ASN A 1 237 ? -11.886 -22.595 -2.027 1.00 27.48 237 ASN A N 1
ATOM 1743 C CA . ASN A 1 237 ? -11.775 -23.262 -0.727 1.00 27.48 237 ASN A CA 1
ATOM 1744 C C . ASN A 1 237 ? -10.646 -22.803 0.218 1.00 27.48 237 ASN A C 1
ATOM 1746 O O . ASN A 1 237 ? -9.517 -23.260 0.116 1.00 27.48 237 ASN A O 1
ATOM 1750 N N . GLN A 1 238 ? -10.998 -22.050 1.266 1.00 26.59 238 GLN A N 1
ATOM 1751 C CA . GLN A 1 238 ? -11.133 -22.602 2.628 1.00 26.59 238 GLN A CA 1
ATOM 1752 C C . GLN A 1 238 ? -11.529 -21.519 3.651 1.00 26.59 238 GLN A C 1
ATOM 1754 O O . GLN A 1 238 ? -11.046 -20.391 3.639 1.00 26.59 238 GLN A O 1
ATOM 1759 N N . SER A 1 239 ? -12.436 -21.899 4.551 1.00 28.72 239 SER A N 1
ATOM 1760 C CA . SER A 1 239 ? -12.891 -21.136 5.716 1.00 28.72 239 SER A CA 1
ATOM 1761 C C . SER A 1 239 ? -11.743 -20.919 6.714 1.00 28.72 239 SER A C 1
ATOM 1763 O O . SER A 1 239 ? -11.291 -21.874 7.342 1.00 28.72 239 SER A O 1
ATOM 1765 N N . LEU A 1 240 ? -11.317 -19.672 6.923 1.00 27.94 240 LEU A N 1
ATOM 1766 C CA . LEU A 1 240 ? -10.319 -19.300 7.933 1.00 27.94 240 LEU A CA 1
ATOM 1767 C C . LEU A 1 240 ? -10.990 -19.022 9.287 1.00 27.94 240 LEU A C 1
ATOM 1769 O O . LEU A 1 240 ? -11.224 -17.876 9.665 1.00 27.94 240 LEU A O 1
ATOM 1773 N N . ASN A 1 241 ? -11.281 -20.089 10.032 1.00 25.52 241 ASN A N 1
ATOM 1774 C CA . ASN A 1 241 ? -11.536 -20.003 11.468 1.00 25.52 241 ASN A CA 1
ATOM 1775 C C . ASN A 1 241 ? -10.203 -20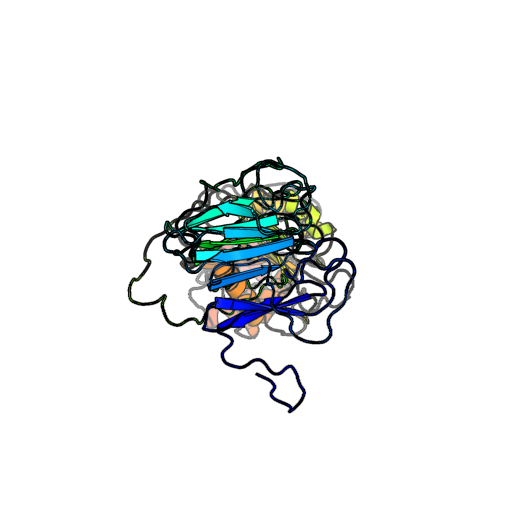.130 12.218 1.00 25.52 241 ASN A C 1
ATOM 1777 O O . ASN A 1 241 ? -9.566 -21.177 12.169 1.00 25.52 241 ASN A O 1
ATOM 1781 N N . GLY A 1 242 ? -9.824 -19.081 12.953 1.00 29.03 242 GLY A N 1
ATOM 1782 C CA . GLY A 1 242 ? -8.802 -19.154 14.001 1.00 29.03 242 GLY A CA 1
ATOM 1783 C C . GLY A 1 242 ? -7.436 -18.576 13.638 1.00 29.03 242 GLY A C 1
ATOM 1784 O O . GLY A 1 242 ? -6.489 -19.318 13.413 1.00 29.03 242 GLY A O 1
ATOM 1785 N N . LEU A 1 243 ? -7.295 -17.250 13.697 1.00 22.27 243 LEU A N 1
ATOM 1786 C CA . LEU A 1 243 ? -5.991 -16.592 13.831 1.00 22.27 243 LEU A CA 1
ATOM 1787 C C . LEU A 1 243 ? -6.107 -15.474 14.870 1.00 22.27 243 LEU A C 1
ATOM 1789 O O . LEU A 1 243 ? -6.621 -14.391 14.605 1.00 22.27 243 LEU A O 1
ATOM 1793 N N . ASN A 1 244 ? -5.652 -15.784 16.083 1.00 26.50 244 ASN A N 1
ATOM 1794 C CA . ASN A 1 244 ? -5.571 -14.856 17.205 1.00 26.50 244 ASN A CA 1
ATOM 1795 C C . ASN A 1 244 ? -4.229 -14.111 17.101 1.00 26.50 244 ASN A C 1
ATOM 1797 O O . ASN A 1 244 ? -3.171 -14.728 17.228 1.00 26.50 244 ASN A O 1
ATOM 1801 N N . ILE A 1 245 ? -4.255 -12.806 16.818 1.00 25.66 245 ILE A N 1
ATOM 1802 C CA . ILE A 1 245 ? -3.051 -11.974 16.667 1.00 25.66 245 ILE A CA 1
ATOM 1803 C C . ILE A 1 245 ? -2.921 -11.076 17.899 1.00 25.66 245 ILE A C 1
ATOM 1805 O O . ILE A 1 245 ? -3.818 -10.289 18.199 1.00 25.66 245 ILE A O 1
ATOM 1809 N N . ALA A 1 246 ? -1.780 -11.165 18.587 1.00 24.75 246 ALA A N 1
ATOM 1810 C CA . ALA A 1 246 ? -1.414 -10.274 19.682 1.00 24.75 246 ALA A CA 1
ATOM 1811 C C . ALA A 1 246 ? -1.335 -8.820 19.179 1.00 24.75 246 ALA A C 1
ATOM 1813 O O . ALA A 1 246 ? -0.436 -8.445 18.426 1.00 24.75 246 ALA A O 1
ATOM 1814 N N . GLN A 1 247 ? -2.309 -7.998 19.570 1.00 33.69 247 GLN A N 1
ATOM 1815 C CA . GLN A 1 247 ? -2.381 -6.589 19.204 1.00 33.69 247 GLN A CA 1
ATOM 1816 C C . GLN A 1 247 ? -1.573 -5.733 20.188 1.00 33.69 247 GLN A C 1
ATOM 1818 O O . GLN A 1 247 ? -1.905 -5.665 21.368 1.00 33.69 247 GLN A O 1
ATOM 1823 N N . LYS A 1 248 ? -0.546 -5.036 19.692 1.00 32.12 248 LYS A N 1
ATOM 1824 C CA . LYS A 1 248 ? 0.144 -3.971 20.436 1.00 32.12 248 LYS A CA 1
ATOM 1825 C C . LYS A 1 248 ? -0.768 -2.734 20.551 1.00 32.12 248 LYS A C 1
ATOM 1827 O O . LYS A 1 248 ? -1.626 -2.517 19.691 1.00 32.12 248 LYS A O 1
ATOM 1832 N N . ASP A 1 249 ? -0.599 -1.959 21.620 1.00 35.00 249 ASP A N 1
ATOM 1833 C CA . ASP A 1 249 ? -1.367 -0.741 21.923 1.00 35.00 249 ASP A CA 1
ATOM 1834 C C . ASP A 1 249 ? -1.142 0.334 20.834 1.00 35.00 249 ASP A C 1
ATOM 1836 O O . ASP A 1 249 ? -0.002 0.712 20.576 1.00 35.00 249 ASP A O 1
ATOM 1840 N N . ILE A 1 250 ? -2.205 0.800 20.168 1.00 38.94 250 ILE A N 1
ATOM 1841 C CA . ILE A 1 250 ? -2.183 1.742 19.033 1.00 38.94 250 ILE A CA 1
ATOM 1842 C C . ILE A 1 250 ? -3.165 2.877 19.328 1.00 38.94 250 ILE A C 1
ATOM 1844 O O . ILE A 1 250 ? -4.351 2.617 19.542 1.00 38.94 250 ILE A O 1
ATOM 1848 N N . SER A 1 251 ? -2.689 4.120 19.271 1.00 39.72 251 SER A N 1
ATOM 1849 C CA . SER A 1 251 ? -3.536 5.316 19.268 1.00 39.72 251 SER A CA 1
ATOM 1850 C C . SER A 1 251 ? -3.725 5.826 17.831 1.00 39.72 251 SER A C 1
ATOM 1852 O O . SER A 1 251 ? -2.753 5.963 17.098 1.00 39.72 251 SER A O 1
ATOM 1854 N N . ILE A 1 252 ? -4.968 6.077 17.423 1.00 43.22 252 ILE A N 1
ATOM 1855 C CA . ILE A 1 252 ? -5.427 6.483 16.088 1.00 43.22 252 ILE A CA 1
ATOM 1856 C C . ILE A 1 252 ? -6.118 7.852 16.244 1.00 43.22 252 ILE A C 1
ATOM 1858 O O . ILE A 1 252 ? -7.037 7.965 17.048 1.00 43.22 252 ILE A O 1
ATOM 1862 N N . ILE A 1 253 ? -5.683 8.891 15.526 1.00 46.41 253 ILE A N 1
ATOM 1863 C CA . ILE A 1 253 ? -6.150 10.292 15.654 1.00 46.41 253 ILE A CA 1
ATOM 1864 C C . ILE A 1 253 ? -6.482 10.900 14.275 1.00 46.41 253 ILE A C 1
ATOM 1866 O O . ILE A 1 253 ? -5.588 11.318 13.550 1.00 46.41 253 ILE A O 1
ATOM 1870 N N . GLU A 1 254 ? -7.749 11.007 13.886 1.00 44.03 254 GLU A N 1
ATOM 1871 C CA . GLU A 1 254 ? -8.084 11.510 12.543 1.00 44.03 254 GLU A CA 1
ATOM 1872 C C . GLU A 1 254 ? -7.711 12.998 12.306 1.00 44.03 254 GLU A C 1
ATOM 1874 O O . GLU A 1 254 ? -7.751 13.811 13.245 1.00 44.03 254 GLU A O 1
ATOM 1879 N N . PRO A 1 255 ? -7.379 13.383 11.052 1.00 35.06 255 PRO A N 1
ATOM 1880 C CA . PRO A 1 255 ? -7.077 14.765 10.677 1.00 35.06 255 PRO A CA 1
ATOM 1881 C C . PRO A 1 255 ? -8.221 15.738 11.005 1.00 35.06 255 PRO A C 1
ATOM 1883 O O . PRO A 1 255 ? -9.393 15.466 10.747 1.00 35.06 255 PRO A O 1
ATOM 1886 N N . GLY A 1 256 ? -7.878 16.909 11.550 1.00 41.06 256 GLY A N 1
ATOM 1887 C CA . GLY A 1 256 ? -8.844 17.962 11.900 1.00 41.06 256 GLY A CA 1
ATOM 1888 C C . GLY A 1 256 ? -9.423 17.885 13.318 1.00 41.06 256 GLY A C 1
ATOM 1889 O O . GLY A 1 256 ? -10.266 18.712 13.661 1.00 41.06 256 GLY A O 1
ATOM 1890 N N . THR A 1 257 ? -8.955 16.941 14.137 1.00 45.88 257 THR A N 1
ATOM 1891 C CA . THR A 1 257 ? -9.264 16.855 15.572 1.00 45.88 257 THR A CA 1
ATOM 1892 C C . THR A 1 257 ? -8.551 17.950 16.376 1.00 45.88 257 THR A C 1
ATOM 1894 O O . THR A 1 257 ? -7.428 18.346 16.061 1.00 45.88 257 THR A O 1
ATOM 1897 N N . SER A 1 258 ? -9.195 18.465 17.430 1.00 51.28 258 SER A N 1
ATOM 1898 C CA . SER A 1 258 ? -8.626 19.533 18.272 1.00 51.28 258 SER A CA 1
ATOM 1899 C C . SER A 1 258 ? -7.285 19.134 18.903 1.00 51.28 258 SER A C 1
ATOM 1901 O O . SER A 1 258 ? -7.184 18.090 19.547 1.00 51.28 258 SER A O 1
ATOM 1903 N N . ILE A 1 259 ? -6.276 20.010 18.820 1.00 47.56 259 ILE A N 1
ATOM 1904 C CA . ILE A 1 259 ? -4.930 19.772 19.373 1.00 47.56 259 ILE A CA 1
ATOM 1905 C C . ILE A 1 259 ? -4.943 19.505 20.890 1.00 47.56 259 ILE A C 1
ATOM 1907 O O . ILE A 1 259 ? -4.123 18.742 21.403 1.00 47.56 259 ILE A O 1
ATOM 1911 N N . ASN A 1 260 ? -5.931 20.058 21.604 1.00 48.66 260 ASN A N 1
ATOM 1912 C CA . ASN A 1 260 ? -6.135 19.797 23.028 1.00 48.66 260 ASN A CA 1
ATOM 1913 C C . ASN A 1 260 ? -6.570 18.343 23.281 1.00 48.66 260 ASN A C 1
ATOM 1915 O O . ASN A 1 260 ? -6.043 17.700 24.187 1.00 48.66 260 ASN A O 1
ATOM 1919 N N . ASN A 1 261 ? -7.455 17.795 22.436 1.00 51.59 261 ASN A N 1
ATOM 1920 C CA . ASN A 1 261 ? -7.921 16.404 22.513 1.00 51.59 261 ASN A CA 1
ATOM 1921 C C . ASN A 1 261 ? -6.792 15.412 22.168 1.00 51.59 261 ASN A C 1
ATOM 1923 O O . ASN A 1 261 ? -6.725 14.317 22.722 1.00 51.59 261 ASN A O 1
ATOM 1927 N N . GLN A 1 262 ? -5.857 15.810 21.300 1.00 55.06 262 GLN A N 1
ATOM 1928 C CA . GLN A 1 262 ? -4.694 14.994 20.938 1.00 55.06 262 GLN A CA 1
ATOM 1929 C C . GLN A 1 262 ? -3.682 14.861 22.088 1.00 55.06 262 GLN A C 1
ATOM 1931 O O . GLN A 1 262 ? -3.174 13.770 22.347 1.00 55.06 262 GLN A O 1
ATOM 1936 N N . ASN A 1 263 ? -3.394 15.955 22.801 1.00 54.59 263 ASN A N 1
ATOM 1937 C CA . ASN A 1 263 ? -2.441 15.955 23.922 1.00 54.59 263 ASN A CA 1
ATOM 1938 C C . ASN A 1 263 ? -2.968 15.196 25.146 1.00 54.59 263 ASN A C 1
ATOM 1940 O O . ASN A 1 263 ? -2.221 14.478 25.806 1.00 54.59 263 ASN A O 1
ATOM 1944 N N . ALA A 1 264 ? -4.268 15.315 25.384 1.00 51.78 264 ALA A N 1
ATOM 1945 C CA . ALA A 1 264 ? -5.055 14.560 26.346 1.00 51.78 264 ALA A CA 1
ATOM 1946 C C . ALA A 1 264 ? -4.892 13.029 26.226 1.00 51.78 264 ALA A C 1
ATOM 1948 O O . ALA A 1 264 ? -4.731 12.325 27.219 1.00 51.78 264 ALA A O 1
ATOM 1949 N N . ILE A 1 265 ? -4.901 12.506 24.997 1.00 54.38 265 ILE A N 1
ATOM 1950 C CA . ILE A 1 265 ? -4.907 11.060 24.727 1.00 54.38 265 ILE A CA 1
ATOM 1951 C C . ILE A 1 265 ? -3.513 10.426 24.816 1.00 54.38 265 ILE A C 1
ATOM 1953 O O . ILE A 1 265 ? -3.389 9.248 25.158 1.00 54.38 265 ILE A O 1
ATOM 1957 N N . LYS A 1 266 ? -2.446 11.201 24.570 1.00 54.47 266 LYS A N 1
ATOM 1958 C CA . LYS A 1 266 ? -1.048 10.735 24.677 1.00 54.47 266 LYS A CA 1
ATOM 1959 C C . LYS A 1 266 ? -0.684 10.209 26.073 1.00 54.47 266 LYS A C 1
ATOM 1961 O O . LYS A 1 266 ? 0.328 9.531 26.217 1.00 54.47 266 LYS A O 1
ATOM 1966 N N . GLN A 1 267 ? -1.496 10.510 27.083 1.00 53.19 267 GLN A N 1
ATOM 1967 C CA . GLN A 1 267 ? -1.277 10.121 28.474 1.00 53.19 267 GLN A CA 1
ATOM 1968 C C . GLN A 1 267 ? -1.852 8.733 28.817 1.00 53.19 267 GLN A C 1
ATOM 1970 O O . GLN A 1 267 ? -1.598 8.229 29.912 1.00 53.19 267 GLN A O 1
ATOM 1975 N N . PHE A 1 268 ? -2.589 8.082 27.902 1.00 54.91 268 PHE A N 1
ATOM 1976 C CA . PHE A 1 268 ? -3.267 6.818 28.197 1.00 54.91 268 PHE A CA 1
ATOM 1977 C C . PHE A 1 268 ? -2.495 5.560 27.791 1.00 54.91 268 PHE A C 1
ATOM 1979 O O . PHE A 1 268 ? -2.123 5.396 26.627 1.00 54.91 268 PHE A O 1
ATOM 1986 N N . PRO A 1 269 ? -2.320 4.601 28.720 1.00 49.47 269 PRO A N 1
ATOM 1987 C CA . PRO A 1 269 ? -1.866 3.268 28.375 1.00 49.47 269 PRO A CA 1
ATOM 1988 C C . PRO A 1 269 ? -3.030 2.479 27.746 1.00 49.47 269 PRO A C 1
ATOM 1990 O O . PRO A 1 269 ? -3.956 2.077 28.446 1.00 49.47 269 PRO A O 1
ATOM 1993 N N . GLY A 1 270 ? -2.975 2.213 26.438 1.00 58.44 270 GLY A N 1
ATOM 1994 C CA . GLY A 1 270 ? -3.989 1.405 25.743 1.00 58.44 270 GLY A CA 1
ATOM 1995 C C . GLY A 1 270 ? -4.129 1.758 24.266 1.00 58.44 270 GLY A C 1
ATOM 1996 O O . GLY A 1 270 ? -3.317 2.510 23.726 1.00 58.44 270 GLY A O 1
ATOM 1997 N N . LYS A 1 271 ? -5.166 1.227 23.610 1.00 61.00 271 LYS A N 1
ATOM 1998 C CA . LYS A 1 271 ? -5.566 1.688 22.278 1.00 61.00 271 LYS A CA 1
ATOM 1999 C C . LYS A 1 271 ? -6.571 2.814 22.405 1.00 61.00 271 LYS A C 1
ATOM 2001 O O . LYS A 1 271 ? -7.578 2.656 23.086 1.00 61.00 271 LYS A O 1
ATOM 2006 N N . THR A 1 272 ? -6.344 3.914 21.705 1.00 62.72 272 THR A N 1
ATOM 2007 C CA . THR A 1 272 ? -7.312 5.013 21.662 1.00 62.72 272 THR A CA 1
ATOM 2008 C C . THR A 1 272 ? -7.623 5.373 20.225 1.00 62.72 272 THR A C 1
ATOM 2010 O O . THR A 1 272 ? -6.726 5.415 19.398 1.00 62.72 272 THR A O 1
ATOM 2013 N N . TRP A 1 273 ? -8.879 5.639 19.906 1.00 62.44 273 TRP A N 1
ATOM 2014 C CA . TRP A 1 273 ? -9.304 6.126 18.606 1.00 62.44 273 TRP A CA 1
ATOM 2015 C C . TRP A 1 273 ? -10.034 7.451 18.784 1.00 62.44 273 TRP A C 1
ATOM 2017 O O . TRP A 1 273 ? -10.999 7.520 19.537 1.00 62.44 273 TRP A O 1
ATOM 2027 N N . LEU A 1 274 ? -9.571 8.493 18.109 1.00 64.19 274 LEU A N 1
ATOM 2028 C CA . LEU A 1 274 ? -10.239 9.781 18.018 1.00 64.19 274 LEU A CA 1
ATOM 2029 C C . LEU A 1 274 ? -10.581 10.018 16.554 1.00 64.19 274 LEU A C 1
ATOM 2031 O O . LEU A 1 274 ? -9.687 9.986 15.709 1.00 64.19 274 LEU A O 1
ATOM 2035 N N . GLY A 1 275 ? -11.850 10.266 16.255 1.00 60.72 275 GLY A N 1
ATOM 2036 C CA . GLY A 1 275 ? -12.263 10.492 14.877 1.00 60.72 275 GLY A CA 1
ATOM 2037 C C . GLY A 1 275 ? -13.609 11.171 14.737 1.00 60.72 275 GLY A C 1
ATOM 2038 O O . GLY A 1 275 ? -14.344 11.349 15.713 1.00 60.72 275 GLY A O 1
ATOM 2039 N N . LYS A 1 276 ? -13.914 11.572 13.505 1.00 65.44 276 LYS A N 1
ATOM 2040 C CA . LYS A 1 276 ? -15.217 12.115 13.137 1.00 65.44 276 LYS A CA 1
ATOM 2041 C C . LYS A 1 276 ? -16.188 10.975 12.857 1.00 65.44 276 LYS A C 1
ATOM 2043 O O . LYS A 1 276 ? -15.840 9.963 12.257 1.00 65.44 276 LYS A O 1
ATOM 2048 N N . LEU A 1 277 ? -17.434 11.140 13.289 1.00 62.09 277 LEU A N 1
ATOM 2049 C CA . LEU A 1 277 ? -18.484 10.141 13.064 1.00 62.09 277 LEU A CA 1
ATOM 2050 C C . LEU A 1 277 ? -19.059 10.177 11.645 1.00 62.09 277 LEU A C 1
ATOM 2052 O O . LEU A 1 277 ? -19.650 9.195 11.197 1.00 62.09 277 LEU A O 1
ATOM 2056 N N . ASP A 1 278 ? -18.907 11.294 10.938 1.00 59.94 278 ASP A N 1
ATOM 2057 C CA . ASP A 1 278 ? -19.207 11.424 9.515 1.00 59.94 278 ASP A CA 1
ATOM 2058 C C . ASP A 1 278 ? -18.395 12.586 8.896 1.00 59.94 278 ASP A C 1
ATOM 2060 O O . ASP A 1 278 ? -17.807 13.412 9.598 1.00 59.94 278 ASP A O 1
ATOM 2064 N N . SER A 1 279 ? -18.349 12.644 7.563 1.00 47.84 279 SER A N 1
ATOM 2065 C CA . SER A 1 279 ? -17.608 13.669 6.814 1.00 47.84 279 SER A CA 1
ATOM 2066 C C . SER A 1 279 ? -18.274 15.051 6.817 1.00 47.84 279 SER A C 1
ATOM 2068 O O . SER A 1 279 ? -17.610 16.038 6.506 1.00 47.84 279 SER A O 1
ATOM 2070 N N . ASN A 1 280 ? -19.566 15.127 7.161 1.00 45.34 280 ASN A N 1
ATOM 2071 C CA . ASN A 1 280 ? -20.411 16.317 6.988 1.00 45.34 280 ASN A CA 1
ATOM 2072 C C . ASN A 1 280 ? -20.872 16.958 8.310 1.00 45.34 280 ASN A C 1
ATOM 2074 O O . ASN A 1 280 ? -21.523 17.999 8.289 1.00 45.34 280 ASN A O 1
ATOM 2078 N N . SER A 1 281 ? -20.553 16.365 9.457 1.00 52.59 281 SER A N 1
ATOM 2079 C CA . SER A 1 281 ? -20.882 16.864 10.789 1.00 52.59 281 SER A CA 1
ATOM 2080 C C . SER A 1 281 ? -19.620 17.209 11.563 1.00 52.59 281 SER A C 1
ATOM 2082 O O . SER A 1 281 ? -18.520 16.701 11.343 1.00 52.59 281 SER A O 1
ATOM 2084 N N . ASN A 1 282 ? -19.805 18.084 12.540 1.00 54.59 282 ASN A N 1
ATOM 2085 C CA . ASN A 1 282 ? -18.777 18.441 13.504 1.00 54.59 282 ASN A CA 1
ATOM 2086 C C . ASN A 1 282 ? -18.731 17.464 14.695 1.00 54.59 282 ASN A C 1
ATOM 2088 O O . ASN A 1 282 ? -18.320 17.854 15.787 1.00 54.59 282 ASN A O 1
ATOM 2092 N N . ARG A 1 283 ? -19.223 16.230 14.520 1.00 61.12 283 ARG A N 1
ATOM 2093 C CA . ARG A 1 283 ? -19.341 15.239 15.594 1.00 61.12 283 ARG A CA 1
ATOM 2094 C C . ARG A 1 283 ? -18.063 14.424 15.674 1.00 61.12 283 ARG A C 1
ATOM 2096 O O . ARG A 1 283 ? -17.748 13.652 14.769 1.00 61.12 283 ARG A O 1
ATOM 2103 N N . GLU A 1 284 ? -17.347 14.598 16.771 1.00 64.12 284 GLU A N 1
ATOM 2104 C CA . GLU A 1 284 ? -16.157 13.825 17.097 1.00 64.12 284 GLU A CA 1
ATOM 2105 C C . GLU A 1 284 ? -16.515 12.750 18.139 1.00 64.12 284 GLU A C 1
ATOM 2107 O O . GLU A 1 284 ? -17.499 12.865 18.877 1.00 64.12 284 GLU A O 1
ATOM 2112 N N . VAL A 1 285 ? -15.708 11.699 18.233 1.00 70.88 285 VAL A N 1
ATOM 2113 C CA . VAL A 1 285 ? -15.818 10.704 19.302 1.00 70.88 285 VAL A CA 1
ATOM 2114 C C . VAL A 1 285 ? -14.437 10.200 19.698 1.00 70.88 285 VAL A C 1
ATOM 2116 O O . VAL A 1 285 ? -13.560 10.020 18.852 1.00 70.88 285 VAL A O 1
ATOM 2119 N N . ALA A 1 286 ? -14.259 9.953 20.992 1.00 69.19 286 ALA A N 1
ATOM 2120 C CA . ALA A 1 286 ? -13.114 9.234 21.527 1.00 69.19 286 ALA A CA 1
ATOM 2121 C C . ALA A 1 286 ? -13.547 7.821 21.942 1.00 69.19 286 ALA A C 1
ATOM 2123 O O . ALA A 1 286 ? -14.517 7.660 22.683 1.00 69.19 286 ALA A O 1
ATOM 2124 N N . ILE A 1 287 ? -12.825 6.808 21.466 1.00 73.81 287 ILE A N 1
ATOM 2125 C CA . ILE A 1 287 ? -12.995 5.398 21.815 1.00 73.81 287 ILE A CA 1
ATOM 2126 C C . ILE A 1 287 ? -11.716 4.927 22.498 1.00 73.81 287 ILE A C 1
ATOM 2128 O O . ILE A 1 287 ? -10.652 4.935 21.886 1.00 73.81 287 ILE A O 1
ATOM 2132 N N . ILE A 1 288 ? -11.804 4.509 23.754 1.00 71.00 288 ILE A N 1
ATOM 2133 C CA . ILE A 1 288 ? -10.637 4.160 24.570 1.00 71.00 288 ILE A CA 1
ATOM 2134 C C . ILE A 1 288 ? -10.733 2.707 25.004 1.00 71.00 288 ILE A C 1
ATOM 2136 O O . ILE A 1 288 ? -11.773 2.260 25.486 1.00 71.00 288 ILE A O 1
ATOM 2140 N N . ILE A 1 289 ? -9.629 1.986 24.842 1.00 70.88 289 ILE A N 1
ATOM 2141 C CA . ILE A 1 289 ? -9.489 0.571 25.159 1.00 70.88 289 ILE A CA 1
ATOM 2142 C C . ILE A 1 289 ? -8.235 0.414 26.027 1.00 70.88 289 ILE A C 1
ATOM 2144 O O . ILE A 1 289 ? -7.125 0.626 25.530 1.00 70.88 289 ILE A O 1
ATOM 2148 N N . PRO A 1 290 ? -8.379 0.056 27.312 1.00 64.69 290 PRO A N 1
ATOM 2149 C CA . PRO A 1 290 ? -7.249 -0.135 28.220 1.00 64.69 290 PRO A CA 1
ATOM 2150 C C . PRO A 1 290 ? -6.271 -1.224 27.745 1.00 64.69 290 PRO A C 1
ATOM 2152 O O . PRO A 1 290 ? -6.611 -2.065 26.915 1.00 64.69 290 PRO A O 1
ATOM 2155 N N . LYS A 1 291 ? -5.043 -1.246 28.279 1.00 60.72 291 LYS A N 1
ATOM 2156 C CA . LYS A 1 291 ? -4.090 -2.348 28.019 1.00 60.72 291 LYS A CA 1
ATOM 2157 C C . LYS A 1 291 ? -4.575 -3.672 28.616 1.00 60.72 291 LYS A C 1
ATOM 2159 O O . LYS A 1 291 ? -5.190 -3.678 29.675 1.00 60.72 291 LYS A O 1
ATOM 2164 N N . GLY A 1 292 ? -4.175 -4.790 28.003 1.00 61.91 292 GLY A N 1
ATOM 2165 C CA . GLY A 1 292 ? -4.349 -6.131 28.588 1.00 61.91 292 GLY A CA 1
ATOM 2166 C C . GLY A 1 292 ? -5.683 -6.821 28.279 1.00 61.91 292 GLY A C 1
ATOM 2167 O O . GLY A 1 292 ? -6.072 -7.734 28.996 1.00 61.91 292 GLY A O 1
ATOM 2168 N N . VAL A 1 293 ? -6.369 -6.401 27.215 1.00 65.69 293 VAL A N 1
ATOM 2169 C CA . VAL A 1 293 ? -7.657 -6.961 26.776 1.00 65.69 293 VAL A CA 1
ATOM 2170 C C . VAL A 1 293 ? -7.533 -8.413 26.308 1.00 65.69 293 VAL A C 1
ATOM 2172 O O . VAL A 1 293 ? -6.693 -8.736 25.467 1.00 65.69 293 VAL A O 1
ATOM 2175 N N . ASP A 1 294 ? -8.442 -9.265 26.781 1.00 68.31 294 ASP A N 1
ATOM 2176 C CA . ASP A 1 294 ? -8.593 -10.661 26.362 1.00 68.31 294 ASP A CA 1
ATOM 2177 C C . ASP A 1 294 ? -9.760 -10.799 25.378 1.00 68.31 294 ASP A C 1
ATOM 2179 O O . ASP A 1 294 ? -10.906 -10.973 25.782 1.00 68.31 294 ASP A O 1
ATOM 2183 N N . TYR A 1 295 ? -9.489 -10.761 24.074 1.00 69.12 295 TYR A N 1
ATOM 2184 C CA . TYR A 1 295 ? -10.515 -10.783 23.019 1.00 69.12 295 TYR A CA 1
ATOM 2185 C C . TYR A 1 295 ? -11.441 -12.017 23.024 1.00 69.12 295 TYR A C 1
ATOM 2187 O O . TYR A 1 295 ? -12.447 -12.012 22.313 1.00 69.12 295 TYR A O 1
ATOM 2195 N N . SER A 1 296 ? -11.146 -13.060 23.811 1.00 67.25 296 SER A N 1
ATOM 2196 C CA . SER A 1 296 ? -12.051 -14.203 23.996 1.00 67.25 296 SER A CA 1
ATOM 2197 C C . SER A 1 296 ? -13.252 -13.886 24.901 1.00 67.25 296 SER A C 1
ATOM 2199 O O . SER A 1 296 ? -14.300 -14.534 24.793 1.00 67.25 296 SER A O 1
ATOM 2201 N N . LYS A 1 297 ? -13.122 -12.874 25.768 1.00 73.75 297 LYS A N 1
ATOM 2202 C CA . LYS A 1 297 ? -14.151 -12.439 26.715 1.00 73.75 297 LYS A CA 1
ATOM 2203 C C . LYS A 1 297 ? -15.031 -11.331 26.130 1.00 73.75 297 LYS A C 1
ATOM 2205 O O . LYS A 1 297 ? -14.566 -10.527 25.317 1.00 73.75 297 LYS A O 1
ATOM 2210 N N . PRO A 1 298 ? -16.305 -11.255 26.549 1.00 81.69 298 PRO A N 1
ATOM 2211 C CA . PRO A 1 298 ? -17.188 -10.192 26.105 1.00 81.69 298 PRO A CA 1
ATOM 2212 C C . PRO A 1 298 ? -16.708 -8.815 26.582 1.00 81.69 298 PRO A C 1
ATOM 2214 O O . PRO A 1 298 ? -16.187 -8.676 27.687 1.00 81.69 298 PRO A O 1
ATOM 2217 N N . PHE A 1 299 ? -16.910 -7.803 25.741 1.00 83.81 299 PHE A N 1
ATOM 2218 C CA . PHE A 1 299 ? -16.623 -6.404 26.033 1.00 83.81 299 PHE A CA 1
ATOM 2219 C C . PHE A 1 299 ? -17.835 -5.718 26.662 1.00 83.81 299 PHE A C 1
ATOM 2221 O O . PHE A 1 299 ? -18.966 -5.904 26.206 1.00 83.81 299 PHE A O 1
ATOM 2228 N N . GLU A 1 300 ? -17.580 -4.882 27.660 1.00 87.50 300 GLU A N 1
ATOM 2229 C CA . GLU A 1 300 ? -18.521 -3.880 28.147 1.00 87.50 300 GLU A CA 1
ATOM 2230 C C . GLU A 1 300 ? -18.253 -2.558 27.421 1.00 87.50 300 GLU A C 1
ATOM 2232 O O . GLU A 1 300 ? -17.124 -2.061 27.403 1.00 87.50 300 GLU A O 1
ATOM 2237 N N . ILE A 1 301 ? -19.287 -1.985 26.809 1.00 87.25 301 ILE A N 1
ATOM 2238 C CA . ILE A 1 301 ? -19.206 -0.669 26.172 1.00 87.25 301 ILE A CA 1
ATOM 2239 C C . ILE A 1 301 ? -19.807 0.353 27.115 1.00 87.25 301 ILE A C 1
ATOM 2241 O O . ILE A 1 301 ? -20.949 0.203 27.532 1.00 87.25 301 ILE A O 1
ATOM 2245 N N . ILE A 1 302 ? -19.061 1.408 27.410 1.00 84.31 302 ILE A N 1
ATOM 2246 C CA . ILE A 1 302 ? -19.475 2.474 28.309 1.00 84.31 302 ILE A CA 1
ATOM 2247 C C . ILE A 1 302 ? -19.559 3.779 27.527 1.00 84.31 302 ILE A C 1
ATOM 2249 O O . ILE A 1 302 ? -18.536 4.366 27.177 1.00 84.31 302 ILE A O 1
ATOM 2253 N N . TYR A 1 303 ? -20.774 4.259 27.290 1.00 82.31 303 TYR A N 1
ATOM 2254 C CA . TYR A 1 303 ? -21.022 5.591 26.753 1.00 82.31 303 TYR A CA 1
ATOM 2255 C C . TYR A 1 303 ? -21.050 6.604 27.895 1.00 82.31 303 TYR A C 1
ATOM 2257 O O . TYR A 1 303 ? -21.921 6.528 28.756 1.00 82.31 303 TYR A O 1
ATOM 2265 N N . HIS A 1 304 ? -20.111 7.547 27.912 1.00 77.56 304 HIS A N 1
ATOM 2266 C CA . HIS A 1 304 ? -19.967 8.504 29.007 1.00 77.56 304 HIS A CA 1
ATOM 2267 C C . HIS A 1 304 ? -20.347 9.926 28.571 1.00 77.56 304 HIS A C 1
ATOM 2269 O O . HIS A 1 304 ? -19.663 10.532 27.744 1.00 77.56 304 HIS A O 1
ATOM 2275 N N . PHE A 1 305 ? -21.418 10.474 29.154 1.00 73.50 305 PHE A N 1
ATOM 2276 C CA . PHE A 1 305 ? -21.927 11.818 28.867 1.00 73.50 305 PHE A CA 1
ATOM 2277 C C . PHE A 1 305 ? -21.649 12.785 30.027 1.00 73.50 305 PHE A C 1
ATOM 2279 O O . PHE A 1 305 ? -22.082 12.551 31.158 1.00 73.50 305 PHE A O 1
ATOM 2286 N N . HIS A 1 306 ? -20.982 13.910 29.737 1.00 67.38 306 HIS A N 1
ATOM 2287 C CA . HIS A 1 306 ? -20.583 14.916 30.730 1.00 67.38 306 HIS A CA 1
ATOM 2288 C C . HIS A 1 306 ? -21.145 16.317 30.417 1.00 67.38 306 HIS A C 1
ATOM 2290 O O . HIS A 1 306 ? -21.172 16.744 29.265 1.00 67.38 306 HIS A O 1
ATOM 2296 N N . GLY A 1 307 ? -21.563 17.058 31.450 1.00 52.81 307 GLY A N 1
ATOM 2297 C CA . GLY A 1 307 ? -22.377 18.277 31.321 1.00 52.81 307 GLY A CA 1
ATOM 2298 C C . GLY A 1 307 ? -21.685 19.623 31.034 1.00 52.81 307 GLY A C 1
ATOM 2299 O O . GLY A 1 307 ? -22.388 20.608 30.822 1.00 52.81 307 GLY A O 1
ATOM 2300 N N . HIS A 1 308 ? -20.350 19.717 31.024 1.00 50.03 308 HIS A N 1
ATOM 2301 C CA . HIS A 1 308 ? -19.628 20.991 30.835 1.00 50.03 308 HIS A CA 1
ATOM 2302 C C . HIS A 1 308 ? -18.895 21.025 29.483 1.00 50.03 308 HIS A C 1
ATOM 2304 O O . HIS A 1 308 ? -17.796 20.492 29.352 1.00 50.03 308 HIS A O 1
ATOM 2310 N N . ASN A 1 309 ? -19.525 21.610 28.458 1.00 48.03 309 ASN A N 1
ATOM 2311 C CA . ASN A 1 309 ? -18.998 21.809 27.095 1.00 48.03 309 ASN A CA 1
ATOM 2312 C C . ASN A 1 309 ? -18.424 20.572 26.368 1.00 48.03 309 ASN A C 1
ATOM 2314 O O . ASN A 1 309 ? -17.829 20.747 25.309 1.00 48.03 309 ASN A O 1
ATOM 2318 N N . GLY A 1 310 ? -18.586 19.351 26.896 1.00 45.31 310 GLY A N 1
ATOM 2319 C CA . GLY A 1 310 ? -18.249 18.073 26.247 1.00 45.31 310 GLY A CA 1
ATOM 2320 C C . GLY A 1 310 ? -16.792 17.891 25.802 1.00 45.31 310 GLY A C 1
ATOM 2321 O O . GLY A 1 310 ? -16.474 16.876 25.190 1.00 45.31 310 GLY A O 1
ATOM 2322 N N . LYS A 1 311 ? -15.906 18.857 26.071 1.00 49.97 311 LYS A N 1
ATOM 2323 C CA . LYS A 1 311 ? -14.534 18.836 25.572 1.00 49.97 311 LYS A CA 1
ATOM 2324 C C . LYS A 1 311 ? -13.679 17.881 26.398 1.00 49.97 311 LYS A C 1
ATOM 2326 O O . LYS A 1 311 ? -13.694 17.935 27.630 1.00 49.97 311 LYS A O 1
ATOM 2331 N N . LEU A 1 312 ? -12.928 17.023 25.711 1.00 51.69 312 LEU A N 1
ATOM 2332 C CA . LEU A 1 312 ? -12.035 16.041 26.322 1.00 51.69 312 LEU A CA 1
ATOM 2333 C C . LEU A 1 312 ? -11.030 16.695 27.281 1.00 51.69 312 LEU A C 1
ATOM 2335 O O . LEU A 1 312 ? -10.780 16.158 28.351 1.00 51.69 312 LEU A O 1
ATOM 2339 N N . ASP A 1 313 ? -10.503 17.873 26.942 1.00 46.25 313 ASP A N 1
ATOM 2340 C CA . ASP A 1 313 ? -9.563 18.630 27.780 1.00 46.25 313 ASP A CA 1
ATOM 2341 C C . ASP A 1 313 ? -10.151 19.038 29.141 1.00 46.25 313 ASP A C 1
ATOM 2343 O O . ASP A 1 313 ? -9.481 18.882 30.161 1.00 46.25 313 ASP A O 1
ATOM 2347 N N . ASN A 1 314 ? -11.415 19.457 29.197 1.00 50.78 314 ASN A N 1
ATOM 2348 C CA . ASN A 1 314 ? -12.111 19.763 30.451 1.00 50.78 314 ASN A CA 1
ATOM 2349 C C . ASN A 1 314 ? -12.436 18.506 31.267 1.00 50.78 314 ASN A C 1
ATOM 2351 O O . ASN A 1 314 ? -12.347 18.531 32.490 1.00 50.78 314 ASN A O 1
ATOM 2355 N N . ILE A 1 315 ? -12.791 17.408 30.594 1.00 52.66 315 ILE A N 1
ATOM 2356 C CA . ILE A 1 315 ? -13.052 16.106 31.228 1.00 52.66 315 ILE A CA 1
ATOM 2357 C C . ILE A 1 315 ? -11.756 15.503 31.810 1.00 52.66 315 ILE A C 1
ATOM 2359 O O . ILE A 1 315 ? -11.810 14.666 32.710 1.00 52.66 315 ILE A O 1
ATOM 2363 N N . LEU A 1 316 ? -10.590 15.917 31.305 1.00 46.31 316 LEU A N 1
ATOM 2364 C CA . LEU A 1 316 ? -9.281 15.414 31.726 1.00 46.31 316 LEU A CA 1
ATOM 2365 C C . LEU A 1 316 ? -8.561 16.306 32.733 1.00 46.31 316 LEU A C 1
ATOM 2367 O O . LEU A 1 316 ? -7.900 15.793 33.624 1.00 46.31 316 LEU A O 1
ATOM 2371 N N . THR A 1 317 ? -8.685 17.628 32.610 1.00 42.69 317 THR A N 1
ATOM 2372 C CA . THR A 1 317 ? -7.958 18.593 33.457 1.00 42.69 317 THR A CA 1
ATOM 2373 C C . THR A 1 317 ? -8.822 19.216 34.556 1.00 42.69 317 THR A C 1
ATOM 2375 O O . THR A 1 317 ? -8.295 19.829 35.485 1.00 42.69 317 THR A O 1
ATOM 2378 N N . GLY A 1 318 ? -10.145 19.046 34.486 1.00 44.91 318 GLY A N 1
ATOM 2379 C CA . GLY A 1 318 ? -11.102 19.575 35.450 1.00 44.91 318 GLY A CA 1
ATOM 2380 C C . GLY A 1 318 ? -11.608 18.514 36.427 1.00 44.91 318 GLY A C 1
ATOM 2381 O O . GLY A 1 318 ? -12.551 17.792 36.120 1.00 44.91 318 GLY A O 1
ATOM 2382 N N . SER A 1 319 ? -11.060 18.524 37.646 1.00 43.03 319 SER A N 1
ATOM 2383 C CA . SER A 1 319 ? -11.505 17.798 38.856 1.00 43.03 319 SER A CA 1
ATOM 2384 C C . SER A 1 319 ? -11.080 16.327 39.014 1.00 43.03 319 SER A C 1
ATOM 2386 O O . SER A 1 319 ? -10.896 15.584 38.054 1.00 43.03 319 SER A O 1
ATOM 2388 N N . ALA A 1 320 ? -10.936 15.913 40.280 1.00 38.66 320 ALA A N 1
ATOM 2389 C CA . ALA A 1 320 ? -10.396 14.632 40.756 1.00 38.66 320 ALA A CA 1
ATOM 2390 C C . ALA A 1 320 ? -11.288 13.392 40.505 1.00 38.66 320 ALA A C 1
ATOM 2392 O O . ALA A 1 320 ? -11.303 12.476 41.323 1.00 38.66 320 ALA A O 1
ATOM 2393 N N . ASN A 1 321 ? -12.059 13.405 39.416 1.00 43.66 321 ASN A N 1
ATOM 2394 C CA . ASN A 1 321 ? -12.918 12.328 38.916 1.00 43.66 321 ASN A CA 1
ATOM 2395 C C . ASN A 1 321 ? -12.964 12.328 37.371 1.00 43.66 321 ASN A C 1
ATOM 2397 O O . ASN A 1 321 ? -13.908 11.813 36.769 1.00 43.66 321 ASN A O 1
ATOM 2401 N N . GLY A 1 322 ? -11.975 12.949 36.721 1.00 50.50 322 GLY A N 1
ATOM 2402 C CA . GLY A 1 322 ? -11.895 13.023 35.268 1.00 50.50 322 GLY A CA 1
ATOM 2403 C C . GLY A 1 322 ? -11.749 11.650 34.610 1.00 50.50 322 GLY A C 1
ATOM 2404 O O . GLY A 1 322 ? -11.409 10.648 35.248 1.00 50.50 322 GLY A O 1
ATOM 2405 N N . LEU A 1 323 ? -11.954 11.606 33.293 1.00 52.66 323 LEU A N 1
ATOM 2406 C CA . LEU A 1 323 ? -11.742 10.402 32.478 1.00 52.66 323 LEU A CA 1
ATOM 2407 C C . LEU A 1 323 ? -10.357 9.773 32.719 1.00 52.66 323 LEU A C 1
ATOM 2409 O O . LEU A 1 323 ? -10.209 8.556 32.624 1.00 52.66 323 LEU A O 1
ATOM 2413 N N . GLU A 1 324 ? -9.363 10.588 33.079 1.00 51.75 324 GLU A N 1
ATOM 2414 C CA . GLU A 1 324 ? -8.020 10.129 33.415 1.00 51.75 324 GLU A CA 1
ATOM 2415 C C . GLU A 1 324 ? -7.993 9.209 34.640 1.00 51.75 324 GLU A C 1
ATOM 2417 O O . GLU A 1 324 ? -7.449 8.104 34.574 1.00 51.75 324 GLU A O 1
ATOM 2422 N N . ASP A 1 325 ? -8.634 9.619 35.734 1.00 54.09 325 ASP A N 1
ATOM 2423 C CA . ASP A 1 325 ? -8.764 8.803 36.941 1.00 54.09 325 ASP A CA 1
ATOM 2424 C C . ASP A 1 325 ? -9.629 7.570 36.678 1.00 54.09 325 ASP A C 1
ATOM 2426 O O . ASP A 1 325 ? -9.336 6.487 37.188 1.00 54.09 325 ASP A O 1
ATOM 2430 N N . LYS A 1 326 ? -10.658 7.696 35.832 1.00 57.06 326 LYS A N 1
ATOM 2431 C CA . LYS A 1 326 ? -11.482 6.556 35.421 1.00 57.06 326 LYS A CA 1
ATOM 2432 C C . LYS A 1 326 ? -10.655 5.509 34.677 1.00 57.06 326 LYS A C 1
ATOM 2434 O O . LYS A 1 326 ? -10.728 4.334 35.014 1.00 57.06 326 LYS A O 1
ATOM 2439 N N . ILE A 1 327 ? -9.839 5.916 33.706 1.00 57.16 327 ILE A N 1
ATOM 2440 C CA . ILE A 1 327 ? -8.987 4.993 32.944 1.00 57.16 327 ILE A CA 1
ATOM 2441 C C . ILE A 1 327 ? -7.885 4.402 33.830 1.00 57.16 327 ILE A C 1
ATOM 2443 O O . ILE A 1 327 ? -7.618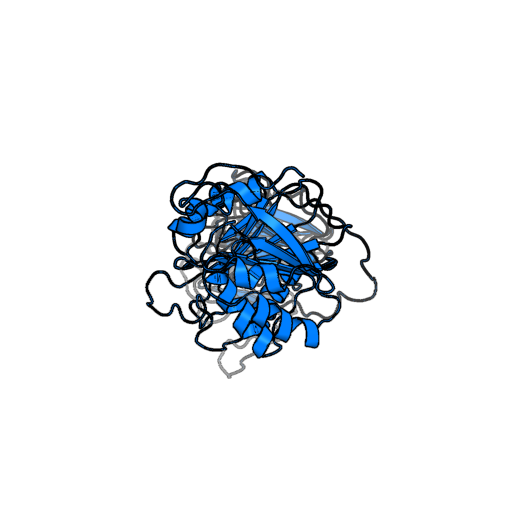 3.205 33.739 1.00 57.16 327 ILE A O 1
ATOM 2447 N N . LYS A 1 328 ? -7.272 5.193 34.723 1.00 59.78 328 LYS A N 1
ATOM 2448 C CA . LYS A 1 328 ? -6.262 4.694 35.677 1.00 59.78 328 LYS A CA 1
ATOM 2449 C C . LYS A 1 328 ? -6.819 3.632 36.622 1.00 59.78 328 LYS A C 1
ATOM 2451 O O . LYS A 1 328 ? -6.108 2.683 36.948 1.00 59.78 328 LYS A O 1
ATOM 2456 N N . ASN A 1 329 ? -8.068 3.797 37.047 1.00 56.94 329 ASN A N 1
ATOM 2457 C CA . ASN A 1 329 ? -8.720 2.913 38.006 1.00 56.94 329 ASN A CA 1
ATOM 2458 C C . ASN A 1 329 ? -9.607 1.843 37.354 1.00 56.94 329 ASN A C 1
ATOM 2460 O O . ASN A 1 329 ? -10.319 1.128 38.062 1.00 56.94 329 ASN A O 1
ATOM 2464 N N . MET A 1 330 ? -9.591 1.717 36.023 1.00 61.88 330 MET A N 1
ATOM 2465 C CA . MET A 1 330 ? -10.382 0.692 35.357 1.00 61.88 330 MET A CA 1
ATOM 2466 C C . MET A 1 330 ? -9.937 -0.713 35.772 1.00 61.88 330 MET A C 1
ATOM 2468 O O . MET A 1 330 ? -8.732 -0.961 35.896 1.00 61.88 330 MET A O 1
ATOM 2472 N N . PRO A 1 331 ? -10.889 -1.649 35.945 1.00 56.44 331 PRO A N 1
ATOM 2473 C CA . PRO A 1 331 ? -10.563 -3.036 36.233 1.00 56.44 331 PRO A CA 1
ATOM 2474 C C . PRO A 1 331 ? -9.671 -3.594 35.122 1.00 56.44 331 PRO A C 1
ATOM 2476 O O . PRO A 1 331 ? -10.077 -3.670 33.963 1.00 56.44 331 PRO A O 1
ATOM 2479 N N . LYS A 1 332 ? -8.435 -3.960 35.473 1.00 59.62 332 LYS A N 1
ATOM 2480 C CA . LYS A 1 332 ? -7.427 -4.456 34.517 1.00 59.62 332 LYS A CA 1
ATOM 2481 C C . LYS A 1 332 ? -7.785 -5.823 33.925 1.00 59.62 332 LYS A C 1
ATOM 2483 O O . LYS A 1 332 ? -7.141 -6.273 32.986 1.00 59.62 332 LYS A O 1
ATOM 2488 N N . ASP A 1 333 ? -8.774 -6.491 34.504 1.00 60.12 333 ASP A N 1
ATOM 2489 C CA . ASP A 1 333 ? -9.273 -7.820 34.163 1.00 60.12 333 ASP A CA 1
ATOM 2490 C C . ASP A 1 333 ? -10.545 -7.794 33.297 1.00 60.12 333 ASP A C 1
ATOM 2492 O O . ASP A 1 333 ? -10.994 -8.851 32.841 1.00 60.12 333 ASP A O 1
ATOM 2496 N N . LYS A 1 334 ? -11.124 -6.608 33.055 1.00 66.19 334 LYS A N 1
ATOM 2497 C CA . LYS A 1 334 ? -12.318 -6.439 32.222 1.00 66.19 334 LYS A CA 1
ATOM 2498 C C . LYS A 1 334 ? -11.992 -5.802 30.879 1.00 66.19 334 LYS A C 1
ATOM 2500 O O . LYS A 1 334 ? -11.274 -4.811 30.777 1.00 66.19 334 LYS A O 1
ATOM 2505 N N . ASN A 1 335 ? -12.632 -6.331 29.844 1.00 75.25 335 ASN A N 1
ATOM 2506 C CA . ASN A 1 335 ? -12.619 -5.746 28.515 1.00 75.25 335 ASN A CA 1
ATOM 2507 C C . ASN A 1 335 ? -13.607 -4.580 28.465 1.00 75.25 335 ASN A C 1
ATOM 2509 O O . ASN A 1 335 ? -14.807 -4.796 28.305 1.00 75.25 335 ASN A O 1
ATOM 2513 N N . VAL A 1 336 ? -13.111 -3.355 28.606 1.00 76.88 336 VAL A N 1
ATOM 2514 C CA . VAL A 1 336 ? -13.949 -2.151 28.596 1.00 76.88 336 VAL A CA 1
ATOM 2515 C C . VAL A 1 336 ? -13.620 -1.287 27.386 1.00 76.88 336 VAL A C 1
ATOM 2517 O O . VAL A 1 336 ? -12.453 -1.081 27.057 1.00 76.88 336 VAL A O 1
ATOM 2520 N N . ILE A 1 337 ? -14.658 -0.771 26.731 1.00 78.88 337 ILE A N 1
ATOM 2521 C CA . ILE A 1 337 ? -14.557 0.233 25.671 1.00 78.88 337 ILE A CA 1
ATOM 2522 C C . ILE A 1 337 ? -15.268 1.487 26.153 1.00 78.88 337 ILE A C 1
ATOM 2524 O O . ILE A 1 337 ? -16.475 1.460 26.371 1.00 78.88 337 ILE A O 1
ATOM 2528 N N . ILE A 1 338 ? -14.543 2.592 26.296 1.00 75.88 338 ILE A N 1
ATOM 2529 C CA . ILE A 1 338 ? -15.144 3.879 26.660 1.00 75.88 338 ILE A CA 1
ATOM 2530 C C . ILE A 1 338 ? -15.433 4.655 25.394 1.00 75.88 338 ILE A C 1
ATOM 2532 O O . ILE A 1 338 ? -14.524 4.873 24.600 1.00 75.88 338 ILE A O 1
ATOM 2536 N N . VAL A 1 339 ? -16.667 5.111 25.242 1.00 77.81 339 VAL A N 1
ATOM 2537 C CA . VAL A 1 339 ? -17.100 5.992 24.168 1.00 77.81 339 VAL A CA 1
ATOM 2538 C C . VAL A 1 339 ? -17.453 7.347 24.755 1.00 77.81 339 VAL A C 1
ATOM 2540 O O . VAL A 1 339 ? -18.290 7.441 25.653 1.00 77.81 339 VAL A O 1
ATOM 2543 N N . ILE A 1 340 ? -16.852 8.404 24.216 1.00 73.31 340 ILE A N 1
ATOM 2544 C CA . ILE A 1 340 ? -17.076 9.772 24.681 1.00 73.31 340 ILE A CA 1
ATOM 2545 C C . ILE A 1 340 ? -17.389 10.649 23.482 1.00 73.31 340 ILE A C 1
ATOM 2547 O O . ILE A 1 340 ? -16.535 10.795 22.603 1.00 73.31 340 ILE A O 1
ATOM 2551 N N . PRO A 1 341 ? -18.580 11.251 23.426 1.00 69.62 341 PRO A N 1
ATOM 2552 C CA . PRO A 1 341 ? -18.913 12.148 22.339 1.00 69.62 341 PRO A CA 1
ATOM 2553 C C . PRO A 1 341 ? -18.162 13.483 22.510 1.00 69.62 341 PRO A C 1
ATOM 2555 O O . PRO A 1 341 ? -17.928 13.934 23.632 1.00 69.62 341 PRO A O 1
ATOM 2558 N N . GLN A 1 342 ? -17.751 14.099 21.403 1.00 61.78 342 GLN A N 1
ATOM 2559 C CA . GLN A 1 342 ? -16.903 15.296 21.361 1.00 61.78 342 GLN A CA 1
ATOM 2560 C C . GLN A 1 342 ? -17.500 16.366 20.431 1.00 61.78 342 GLN A C 1
ATOM 2562 O O . GLN A 1 342 ? -18.136 16.052 19.422 1.00 61.78 342 GLN A O 1
ATOM 2567 N N . GLY A 1 343 ? -17.308 17.641 20.790 1.00 54.41 343 GLY A N 1
ATOM 2568 C CA . GLY A 1 343 ? -17.895 18.786 20.085 1.00 54.41 343 GLY A CA 1
ATOM 2569 C C . GLY A 1 343 ? -16.972 19.576 19.186 1.00 54.41 343 GLY A C 1
ATOM 2570 O O . GLY A 1 343 ? -15.760 19.535 19.385 1.00 54.41 343 GLY A O 1
ATOM 2571 N N . PRO A 1 344 ? -17.537 20.375 18.254 1.00 47.81 344 PRO A N 1
ATOM 2572 C CA . PRO A 1 344 ? -16.745 21.264 17.420 1.00 47.81 344 PRO A CA 1
ATOM 2573 C C . PRO A 1 344 ? -15.858 22.196 18.258 1.00 47.81 344 PRO A C 1
ATOM 2575 O O . PRO A 1 344 ? -16.327 22.762 19.250 1.00 47.81 344 PRO A O 1
ATOM 2578 N N . PRO A 1 345 ? -14.637 22.508 17.789 1.00 44.16 345 PRO A N 1
ATOM 2579 C CA . PRO A 1 345 ? -13.755 23.474 18.443 1.00 44.16 345 PRO A CA 1
ATOM 2580 C C . PRO A 1 345 ? -14.331 24.899 18.553 1.00 44.16 345 PRO A C 1
ATOM 2582 O O . PRO A 1 345 ? -13.868 25.667 19.398 1.00 44.16 345 PRO A O 1
ATOM 2585 N N . LYS A 1 346 ? -15.303 25.280 17.700 1.00 44.41 346 LYS A N 1
ATOM 2586 C CA . LYS A 1 346 ? -15.727 26.686 17.511 1.00 44.41 346 LYS A CA 1
ATOM 2587 C C . LYS A 1 346 ? -17.238 26.973 17.428 1.00 44.41 346 LYS A C 1
ATOM 2589 O O . LYS A 1 346 ? -17.588 28.142 17.315 1.00 44.41 346 LYS A O 1
ATOM 2594 N N . ALA A 1 347 ? -18.142 25.992 17.483 1.00 40.31 347 ALA A N 1
ATOM 2595 C CA . ALA A 1 347 ? -19.577 26.267 17.312 1.00 40.31 347 ALA A CA 1
ATOM 2596 C C . ALA A 1 347 ? -20.340 26.234 18.645 1.00 40.31 347 ALA A C 1
ATOM 2598 O O . ALA A 1 347 ? -20.193 25.302 19.428 1.00 40.31 347 ALA A O 1
ATOM 2599 N N . GLN A 1 348 ? -21.215 27.222 18.854 1.00 45.41 348 GLN A N 1
ATOM 2600 C CA . GLN A 1 348 ? -22.180 27.315 19.963 1.00 45.41 348 GLN A CA 1
ATOM 2601 C C . GLN A 1 348 ? -23.299 26.253 19.892 1.00 45.41 348 GLN A C 1
ATOM 2603 O O . GLN A 1 348 ? -24.302 26.348 20.600 1.00 45.41 348 GLN A O 1
ATOM 2608 N N . ASP A 1 349 ? -23.143 25.235 19.044 1.00 48.06 349 ASP A N 1
ATOM 2609 C CA . ASP A 1 349 ? -24.114 24.169 18.864 1.00 48.06 349 ASP A CA 1
ATOM 2610 C C . ASP A 1 349 ? -23.907 23.064 19.909 1.00 48.06 349 ASP A C 1
ATOM 2612 O O . ASP A 1 349 ? -23.441 21.954 19.646 1.00 48.06 349 ASP A O 1
ATOM 2616 N N . TYR A 1 350 ? -24.242 23.410 21.152 1.00 49.59 350 TYR A N 1
ATOM 2617 C CA . TYR A 1 350 ? -24.283 22.487 22.284 1.00 49.59 350 TYR A CA 1
ATOM 2618 C C . TYR A 1 350 ? -25.529 21.599 22.269 1.00 49.59 350 TYR A C 1
ATOM 2620 O O . TYR A 1 350 ? -25.839 20.977 23.284 1.00 49.59 350 TYR A O 1
ATOM 2628 N N . THR A 1 351 ? -26.295 21.570 21.175 1.00 47.78 351 THR A N 1
ATOM 2629 C CA . THR A 1 351 ? -27.599 20.904 21.155 1.00 47.78 351 THR A CA 1
ATOM 2630 C C . THR A 1 351 ? -27.474 19.392 21.284 1.00 47.78 351 THR A C 1
ATOM 2632 O O . THR A 1 351 ? -28.253 18.799 22.022 1.00 47.78 351 THR A O 1
ATOM 2635 N N . TRP A 1 352 ? -26.446 18.772 20.705 1.00 50.19 352 TRP A N 1
ATOM 2636 C CA . TRP A 1 352 ? -26.169 17.346 20.900 1.00 50.19 352 TRP A CA 1
ATOM 2637 C C . TRP A 1 352 ? -25.526 17.059 22.277 1.00 50.19 352 TRP A C 1
ATOM 2639 O O . TRP A 1 352 ? -25.804 16.024 22.874 1.00 50.19 352 TRP A O 1
ATOM 2649 N N . MET A 1 353 ? -24.763 18.008 22.848 1.00 50.91 353 MET A N 1
ATOM 2650 C CA . MET A 1 353 ? -24.206 17.916 24.217 1.00 50.91 353 MET A CA 1
ATOM 2651 C C . MET A 1 353 ? -25.273 18.057 25.310 1.00 50.91 353 MET A C 1
ATOM 2653 O O . MET A 1 353 ? -25.094 17.582 26.427 1.00 50.91 353 MET A O 1
ATOM 2657 N N . ASN A 1 354 ? -26.378 18.737 24.996 1.00 46.72 354 ASN A N 1
ATOM 2658 C CA . ASN A 1 354 ? -27.466 19.049 25.922 1.00 46.72 354 ASN A CA 1
ATOM 2659 C C . ASN A 1 354 ? -28.797 18.373 25.562 1.00 46.72 354 ASN A C 1
ATOM 2661 O O . ASN A 1 354 ? -29.819 18.725 26.159 1.00 46.72 354 ASN A O 1
ATOM 2665 N N . GLY A 1 355 ? -28.799 17.443 24.601 1.00 48.25 355 GLY A N 1
ATOM 2666 C CA . GLY A 1 355 ? -29.986 16.698 24.176 1.00 48.25 355 GLY A CA 1
ATOM 2667 C C . GLY A 1 355 ? -31.101 17.553 23.557 1.00 48.25 355 GLY A C 1
ATOM 2668 O O . GLY A 1 355 ? -32.252 17.144 23.597 1.00 48.25 355 GLY A O 1
ATOM 2669 N N . LYS A 1 356 ? -30.814 18.750 23.030 1.00 44.84 356 LYS A N 1
ATOM 2670 C CA . LYS A 1 356 ? -31.838 19.703 22.565 1.00 44.84 356 LYS A CA 1
ATOM 2671 C C . LYS A 1 356 ? -32.504 19.352 21.231 1.00 44.84 356 LYS A C 1
ATOM 2673 O O . LYS A 1 356 ? -33.601 19.845 21.007 1.00 44.84 356 LYS A O 1
ATOM 2678 N N . ASN A 1 357 ? -31.879 18.551 20.365 1.00 47.94 357 ASN A N 1
ATOM 2679 C CA . ASN A 1 357 ? -32.325 18.454 18.967 1.00 47.94 357 ASN A CA 1
ATOM 2680 C C . ASN A 1 357 ? -32.864 17.090 18.532 1.00 47.94 357 ASN A C 1
ATOM 2682 O O . ASN A 1 357 ? -33.103 16.923 17.343 1.00 47.94 357 ASN A O 1
ATOM 2686 N N . ASN A 1 358 ? -33.048 16.124 19.440 1.00 50.59 358 ASN A N 1
ATOM 2687 C CA . ASN A 1 358 ? -33.525 14.770 19.108 1.00 50.59 358 ASN A CA 1
ATOM 2688 C C . ASN A 1 358 ? -32.790 14.107 17.920 1.00 50.59 358 ASN A C 1
ATOM 2690 O O . ASN A 1 358 ? -33.245 13.092 17.398 1.00 50.59 358 ASN A O 1
ATOM 2694 N N . GLU A 1 359 ? -31.625 14.632 17.510 1.00 50.75 359 GLU A N 1
ATOM 2695 C CA . GLU A 1 359 ? -30.767 14.013 16.512 1.00 50.75 359 GLU A CA 1
ATOM 2696 C C . GLU A 1 359 ? -29.980 12.894 17.200 1.00 50.75 359 GLU A C 1
ATOM 2698 O O . GLU A 1 359 ? -28.825 13.018 17.600 1.00 50.75 359 GLU A O 1
ATOM 2703 N N . ALA A 1 360 ? -30.724 11.807 17.371 1.00 56.97 360 ALA A N 1
ATOM 2704 C CA . ALA A 1 360 ? -30.332 10.434 17.176 1.00 56.97 360 ALA A CA 1
ATOM 2705 C C . ALA A 1 360 ? -29.157 9.917 18.027 1.00 56.97 360 ALA A C 1
ATOM 2707 O O . ALA A 1 360 ? -28.079 9.596 17.513 1.00 56.97 360 ALA A O 1
ATOM 2708 N N . LEU A 1 361 ? -29.380 9.778 19.345 1.00 67.50 361 LEU A N 1
ATOM 2709 C CA . LEU A 1 361 ? -28.510 8.947 20.191 1.00 67.50 361 LEU A CA 1
ATOM 2710 C C . LEU A 1 361 ? -28.399 7.522 19.619 1.00 67.50 361 LEU A C 1
ATOM 2712 O O . LEU A 1 361 ? -27.322 6.940 19.661 1.00 67.50 361 LEU A O 1
ATOM 2716 N N . ASP A 1 362 ? -29.465 7.002 19.016 1.00 67.44 362 ASP A N 1
ATOM 2717 C CA . ASP A 1 362 ? -29.470 5.753 18.252 1.00 67.44 362 ASP A CA 1
ATOM 2718 C C . ASP A 1 362 ? -28.474 5.791 17.081 1.00 67.44 362 ASP A C 1
ATOM 2720 O O . ASP A 1 362 ? -27.629 4.907 16.989 1.00 67.44 362 ASP A O 1
ATOM 2724 N N . LYS A 1 363 ? -28.476 6.842 16.247 1.00 71.19 363 LYS A N 1
ATOM 2725 C CA . LYS A 1 363 ? -27.507 7.010 15.145 1.00 71.19 363 LYS A CA 1
ATOM 2726 C C . LYS A 1 363 ? -26.083 7.146 15.671 1.00 71.19 363 LYS A C 1
ATOM 2728 O O . LYS A 1 363 ? -25.164 6.592 15.075 1.00 71.19 363 LYS A O 1
ATOM 2733 N N . PHE A 1 364 ? -25.881 7.844 16.788 1.00 74.88 364 PHE A N 1
ATOM 2734 C CA . PHE A 1 364 ? -24.577 7.917 17.445 1.00 74.88 364 PHE A CA 1
ATOM 2735 C C . PHE A 1 364 ? -24.119 6.532 17.924 1.00 74.88 364 PHE A C 1
ATOM 2737 O O . PHE A 1 364 ? -23.001 6.120 17.614 1.00 74.88 364 PHE A O 1
ATOM 2744 N N . GLN A 1 365 ? -24.978 5.782 18.619 1.00 78.38 365 GLN A N 1
ATOM 2745 C CA . GLN A 1 365 ? -24.675 4.419 19.051 1.00 78.38 365 GLN A CA 1
ATOM 2746 C C . GLN A 1 365 ? -24.410 3.514 17.838 1.00 78.38 365 GLN A C 1
ATOM 2748 O O . GLN A 1 365 ? -23.415 2.802 17.836 1.00 78.38 365 GLN A O 1
ATOM 2753 N N . ASP A 1 366 ? -25.193 3.597 16.763 1.00 79.00 366 ASP A N 1
ATOM 2754 C CA . ASP A 1 366 ? -25.001 2.807 15.540 1.00 79.00 366 ASP A CA 1
ATOM 2755 C C . ASP A 1 366 ? -23.677 3.123 14.834 1.00 79.00 366 ASP A C 1
ATOM 2757 O O . ASP A 1 366 ? -22.916 2.212 14.490 1.00 79.00 366 ASP A O 1
ATOM 2761 N N . GLN A 1 367 ? -23.349 4.407 14.671 1.00 76.38 367 GLN A N 1
ATOM 2762 C CA . GLN A 1 367 ? -22.087 4.842 14.069 1.00 76.38 367 GLN A CA 1
ATOM 2763 C C . GLN A 1 367 ? -20.893 4.410 14.922 1.00 76.38 367 GLN A C 1
ATOM 2765 O O . GLN A 1 367 ? -19.936 3.833 14.400 1.00 76.38 367 GLN A O 1
ATOM 2770 N N . THR A 1 368 ? -20.964 4.608 16.240 1.00 77.69 368 THR A N 1
ATOM 2771 C CA . THR A 1 368 ? -19.874 4.207 17.134 1.00 77.69 368 THR A CA 1
ATOM 2772 C C . THR A 1 368 ? -19.725 2.689 17.181 1.00 77.69 368 THR A C 1
ATOM 2774 O O . THR A 1 368 ? -18.613 2.180 17.100 1.00 77.69 368 THR A O 1
ATOM 2777 N N . MET A 1 369 ? -20.827 1.938 17.227 1.00 78.94 369 MET A N 1
ATOM 2778 C CA . MET A 1 369 ? -20.813 0.476 17.166 1.00 78.94 369 MET A CA 1
ATOM 2779 C C . MET A 1 369 ? -20.220 -0.040 15.857 1.00 78.94 369 MET A C 1
ATOM 2781 O O . MET A 1 369 ? -19.470 -1.017 15.873 1.00 78.94 369 MET A O 1
ATOM 2785 N N . SER A 1 370 ? -20.526 0.612 14.733 1.00 77.88 370 SER A N 1
ATOM 2786 C CA . SER A 1 370 ? -19.914 0.309 13.439 1.00 77.88 370 SER A CA 1
ATOM 2787 C C . SER A 1 370 ? -18.400 0.516 13.494 1.00 77.88 370 SER A C 1
ATOM 2789 O O . SER A 1 370 ? -17.644 -0.381 13.125 1.00 77.88 370 SER A O 1
ATOM 2791 N N . ILE A 1 371 ? -17.934 1.637 14.054 1.00 72.75 371 ILE A N 1
ATOM 2792 C CA . ILE A 1 371 ? -16.502 1.915 14.227 1.00 72.75 371 ILE A CA 1
ATOM 2793 C C . ILE A 1 371 ? -15.849 0.877 15.144 1.00 72.75 371 ILE A C 1
ATOM 2795 O O . ILE A 1 371 ? -14.823 0.311 14.775 1.00 72.75 371 ILE A O 1
ATOM 2799 N N . ILE A 1 372 ? -16.453 0.561 16.291 1.00 75.12 372 ILE A N 1
ATOM 2800 C CA . ILE A 1 372 ? -15.949 -0.437 17.246 1.00 75.12 372 ILE A CA 1
ATOM 2801 C C . ILE A 1 372 ? -15.797 -1.804 16.563 1.00 75.12 372 ILE A C 1
ATOM 2803 O O . ILE A 1 372 ? -14.720 -2.397 16.612 1.00 75.12 372 ILE A O 1
ATOM 2807 N N . LYS A 1 373 ? -16.831 -2.277 15.855 1.00 72.50 373 LYS A N 1
ATOM 2808 C CA . LYS A 1 373 ? -16.810 -3.543 15.095 1.00 72.50 373 LYS A CA 1
ATOM 2809 C C . LYS A 1 373 ? -15.861 -3.517 13.891 1.00 72.50 373 LYS A C 1
ATOM 2811 O O . LYS A 1 373 ? -15.456 -4.568 13.396 1.00 72.50 373 LYS A O 1
ATOM 2816 N N . ASN A 1 374 ? -15.552 -2.333 13.365 1.00 67.31 374 ASN A N 1
ATOM 2817 C CA . ASN A 1 374 ? -14.650 -2.174 12.232 1.00 67.31 374 ASN A CA 1
ATOM 2818 C C . ASN A 1 374 ? -13.184 -2.090 12.633 1.00 67.31 374 ASN A C 1
ATOM 2820 O O . ASN A 1 374 ? -12.334 -2.638 11.935 1.00 67.31 374 ASN A O 1
ATOM 2824 N N . LYS A 1 375 ? -12.889 -1.412 13.739 1.00 63.38 375 LYS A N 1
ATOM 2825 C CA . LYS A 1 375 ? -11.527 -1.172 14.221 1.00 63.38 375 LYS A CA 1
ATOM 2826 C C . LYS A 1 375 ? -11.033 -2.281 15.150 1.00 63.38 375 LYS A C 1
ATOM 2828 O O . LYS A 1 375 ? -9.825 -2.503 15.230 1.00 63.38 375 LYS A O 1
ATOM 2833 N N . LEU A 1 376 ? -11.935 -2.997 15.821 1.00 59.12 376 LEU A N 1
ATOM 2834 C CA . LEU A 1 376 ? -11.614 -4.217 16.556 1.00 59.12 376 LEU A CA 1
ATOM 2835 C C . LEU A 1 376 ? -11.904 -5.427 15.673 1.00 59.12 376 LEU A C 1
ATOM 2837 O O . LEU A 1 376 ? -12.867 -5.419 14.915 1.00 59.12 376 LEU A O 1
ATOM 2841 N N . SER A 1 377 ? -11.014 -6.421 15.732 1.00 50.34 377 SER A N 1
ATOM 2842 C CA . SER A 1 377 ? -10.996 -7.621 14.882 1.00 50.34 377 SER A CA 1
ATOM 2843 C C . SER A 1 377 ? -12.397 -8.186 14.595 1.00 50.34 377 SER A C 1
ATOM 2845 O O . SER A 1 377 ? -13.247 -8.159 15.491 1.00 50.34 377 SER A O 1
ATOM 2847 N N . PRO A 1 378 ? -12.651 -8.775 13.409 1.00 49.53 378 PRO A N 1
ATOM 2848 C CA . PRO A 1 378 ? -13.863 -9.562 13.204 1.00 49.53 378 PRO A CA 1
ATOM 2849 C C . PRO A 1 378 ? -13.966 -10.632 14.306 1.00 49.53 378 PRO A C 1
ATOM 2851 O O . PRO A 1 378 ? -13.056 -11.444 14.465 1.00 49.53 378 PRO A O 1
ATOM 2854 N N . GLY A 1 379 ? -15.034 -10.579 15.112 1.00 56.03 379 GLY A N 1
ATOM 2855 C CA . GLY A 1 379 ? -15.305 -11.557 16.176 1.00 56.03 379 GLY A CA 1
ATOM 2856 C C . GLY A 1 379 ? -15.456 -11.025 17.608 1.00 56.03 379 GLY A C 1
ATOM 2857 O O . GLY A 1 379 ? -15.623 -11.843 18.512 1.00 56.03 379 GLY A O 1
ATOM 2858 N N . ILE A 1 380 ? -15.433 -9.706 17.857 1.00 69.69 380 ILE A N 1
ATOM 2859 C CA . ILE A 1 380 ? -15.704 -9.190 19.212 1.00 69.69 380 ILE A CA 1
ATOM 2860 C C . ILE A 1 380 ? -17.108 -9.589 19.691 1.00 69.69 380 ILE A C 1
ATOM 2862 O O . ILE A 1 380 ? -18.100 -9.432 18.976 1.00 69.69 380 ILE A O 1
ATOM 2866 N N . LYS A 1 381 ? -17.198 -10.076 20.929 1.00 78.62 381 LYS A N 1
ATOM 2867 C CA . LYS A 1 381 ? -18.475 -10.303 21.612 1.00 78.62 381 LYS A CA 1
ATOM 2868 C C . LYS A 1 381 ? -18.774 -9.088 22.475 1.00 78.62 381 LYS A C 1
ATOM 2870 O O . LYS A 1 381 ? -17.951 -8.724 23.306 1.00 78.62 381 LYS A O 1
ATOM 2875 N N . ILE A 1 382 ? -19.931 -8.464 22.289 1.00 84.19 382 ILE A N 1
ATOM 2876 C CA . ILE A 1 382 ? -20.402 -7.409 23.191 1.00 84.19 382 ILE A CA 1
ATOM 2877 C C . ILE A 1 382 ? -21.247 -8.077 24.265 1.00 84.19 382 ILE A C 1
ATOM 2879 O O . ILE A 1 382 ? -22.203 -8.775 23.938 1.00 84.19 382 ILE A O 1
ATOM 2883 N N . GLY A 1 383 ? -20.842 -7.926 25.524 1.00 85.38 383 GLY A N 1
ATOM 2884 C CA . GLY A 1 383 ? -21.557 -8.488 26.668 1.00 85.38 383 GLY A CA 1
ATOM 2885 C C . GLY A 1 383 ? -22.632 -7.556 27.191 1.00 85.38 383 GLY A C 1
ATOM 2886 O O . GLY A 1 383 ? -23.732 -8.010 27.484 1.00 85.38 383 GLY A O 1
ATOM 2887 N N . SER A 1 384 ? -22.306 -6.268 27.308 1.00 89.44 384 SER A N 1
ATOM 2888 C CA . SER A 1 384 ? -23.234 -5.263 27.817 1.00 89.44 384 SER A CA 1
ATOM 2889 C C . SER A 1 384 ? -22.907 -3.861 27.316 1.00 89.44 384 SER A C 1
ATOM 2891 O O . SER A 1 384 ? -21.755 -3.534 27.018 1.00 89.44 384 SER A O 1
ATOM 2893 N N . VAL A 1 385 ? -23.934 -3.021 27.275 1.00 89.56 385 VAL A N 1
ATOM 2894 C CA . VAL A 1 385 ? -23.851 -1.591 27.003 1.00 89.56 385 VAL A CA 1
ATOM 2895 C C . VAL A 1 385 ? -24.304 -0.815 28.235 1.00 89.56 385 VAL A C 1
ATOM 2897 O O . VAL A 1 385 ? -25.453 -0.912 28.667 1.00 89.56 385 VAL A O 1
ATOM 2900 N N . THR A 1 386 ? -23.397 -0.013 28.774 1.00 88.44 386 THR A N 1
ATOM 2901 C CA . THR A 1 386 ? -23.629 0.910 29.879 1.00 88.44 386 THR A CA 1
ATOM 2902 C C . THR A 1 386 ? -23.694 2.334 29.334 1.00 88.44 386 THR A C 1
ATOM 2904 O O . THR A 1 386 ? -22.828 2.757 28.567 1.00 88.44 386 THR A O 1
ATOM 2907 N N . VAL A 1 387 ? -24.715 3.090 29.730 1.00 85.94 387 VAL A N 1
ATOM 2908 C CA . VAL A 1 387 ? -24.821 4.525 29.446 1.00 85.94 387 VAL A CA 1
ATOM 2909 C C . VAL A 1 387 ? -24.730 5.289 30.757 1.00 85.94 387 VAL A C 1
ATOM 2911 O O . VAL A 1 387 ? -25.519 5.078 31.673 1.00 85.94 387 VAL A O 1
ATOM 2914 N N . GLU A 1 388 ? -23.759 6.186 30.847 1.00 81.88 388 GLU A N 1
ATOM 2915 C CA . GLU A 1 388 ? -23.488 6.956 32.050 1.00 81.88 388 GLU A CA 1
ATOM 2916 C C . GLU A 1 388 ? -23.756 8.439 31.822 1.00 81.88 388 GLU A C 1
ATOM 2918 O O . GLU A 1 388 ? -23.328 9.021 30.821 1.00 81.88 388 GLU A O 1
ATOM 2923 N N . GLY A 1 389 ? -24.426 9.062 32.789 1.00 74.06 389 GLY A N 1
ATOM 2924 C CA . GLY A 1 389 ? -24.703 10.492 32.787 1.00 74.06 389 GLY A CA 1
ATOM 2925 C C . GLY A 1 389 ? -24.134 11.154 34.032 1.00 74.06 389 GLY A C 1
ATOM 2926 O O . GLY A 1 389 ? -24.508 10.796 35.150 1.00 74.06 389 GLY A O 1
ATOM 2927 N N . HIS A 1 390 ? -23.265 12.145 33.833 1.00 69.25 390 HIS A N 1
ATOM 2928 C CA . HIS A 1 390 ? -22.742 13.002 34.895 1.00 69.25 390 HIS A CA 1
ATOM 2929 C C . HIS A 1 390 ? -23.207 14.454 34.700 1.00 69.25 390 HIS A C 1
ATOM 2931 O O . HIS A 1 390 ? -23.082 15.018 33.603 1.00 69.25 390 HIS A O 1
ATOM 2937 N N . SER A 1 391 ? -23.732 15.079 35.761 1.00 65.81 391 SER A N 1
ATOM 2938 C CA . SER A 1 391 ? -24.276 16.443 35.742 1.00 65.81 391 SER A CA 1
ATOM 2939 C C . SER A 1 391 ? -25.311 16.628 34.608 1.00 65.81 391 SER A C 1
ATOM 2941 O O . SER A 1 391 ? -26.227 15.815 34.462 1.00 65.81 391 SER A O 1
ATOM 2943 N N . ALA A 1 392 ? -25.179 17.647 33.748 1.00 59.62 392 ALA A N 1
ATOM 2944 C CA . ALA A 1 392 ? -26.092 17.870 32.618 1.00 59.62 392 ALA A CA 1
ATOM 2945 C C . ALA A 1 392 ? -26.116 16.730 31.570 1.00 59.62 392 ALA A C 1
ATOM 2947 O O . ALA A 1 392 ? -27.042 16.686 30.758 1.00 59.62 392 ALA A O 1
ATOM 2948 N N . GLY A 1 393 ? -25.174 15.774 31.620 1.00 65.81 393 GLY A N 1
ATOM 2949 C CA . GLY A 1 393 ? -25.194 14.558 30.798 1.00 65.81 393 GLY A CA 1
ATOM 2950 C C . GLY A 1 393 ? -26.420 13.669 31.048 1.00 65.81 393 GLY A C 1
ATOM 2951 O O . GLY A 1 393 ? -26.884 12.989 30.136 1.00 65.81 393 GLY A O 1
ATOM 2952 N N . GLY A 1 394 ? -27.032 13.746 32.235 1.00 72.31 394 GLY A N 1
ATOM 2953 C CA . GLY A 1 394 ? -28.280 13.038 32.535 1.00 72.31 394 GLY A CA 1
ATOM 2954 C C . GLY A 1 394 ? -29.477 13.470 31.681 1.00 72.31 394 GLY A C 1
ATOM 2955 O O . GLY A 1 394 ? -30.383 12.680 31.414 1.00 72.31 394 GLY A O 1
ATOM 2956 N N . ARG A 1 395 ? -29.467 14.704 31.162 1.00 72.44 395 ARG A N 1
ATOM 2957 C CA . ARG A 1 395 ? -30.539 15.207 30.293 1.00 72.44 395 ARG A CA 1
ATOM 2958 C C . ARG A 1 395 ? -30.555 14.520 28.924 1.00 72.44 395 ARG A C 1
ATOM 2960 O O . ARG A 1 395 ? -31.625 14.355 28.348 1.00 72.44 395 ARG A O 1
ATOM 2967 N N . VAL A 1 396 ? -29.398 14.064 28.441 1.00 73.50 396 VAL A N 1
ATOM 2968 C CA . VAL A 1 396 ? -29.294 13.252 27.216 1.00 73.50 396 VAL A CA 1
ATOM 2969 C C . VAL A 1 396 ? -29.980 11.901 27.415 1.00 73.50 396 VAL A C 1
ATOM 2971 O O . VAL A 1 396 ? -30.770 11.486 26.572 1.00 73.50 396 VAL A O 1
ATOM 2974 N N . ILE A 1 397 ? -29.742 11.260 28.563 1.00 78.25 397 ILE A N 1
ATOM 2975 C CA . ILE A 1 397 ? -30.368 9.981 28.924 1.00 78.25 397 ILE A CA 1
ATOM 2976 C C . ILE A 1 397 ? -31.883 10.140 29.030 1.00 78.25 397 ILE A C 1
ATOM 2978 O O . ILE A 1 397 ? -32.619 9.343 28.459 1.00 78.25 397 ILE A O 1
ATOM 2982 N N . LEU A 1 398 ? -32.355 11.189 29.712 1.00 79.75 398 LEU A N 1
ATOM 2983 C CA . LEU A 1 398 ? -33.783 11.483 29.837 1.00 79.75 398 LEU A CA 1
ATOM 2984 C C . LEU A 1 398 ? -34.468 11.620 28.473 1.00 79.75 398 LEU A C 1
ATOM 2986 O O . LEU A 1 398 ? -35.530 11.038 28.265 1.00 79.75 398 LEU A O 1
ATOM 2990 N N . ASN A 1 399 ? -33.882 12.393 27.560 1.00 76.94 399 ASN A N 1
ATOM 2991 C CA . ASN A 1 399 ? -34.486 12.630 26.251 1.00 76.94 399 ASN A CA 1
ATOM 2992 C C . ASN A 1 399 ? -34.482 11.351 25.405 1.00 76.94 399 ASN A C 1
ATOM 2994 O O . ASN A 1 399 ? -35.517 10.972 24.868 1.00 76.94 399 ASN A O 1
ATOM 2998 N N . ALA A 1 400 ? -33.372 10.610 25.390 1.00 76.19 400 ALA A N 1
ATOM 2999 C CA . ALA A 1 400 ? -33.306 9.338 24.677 1.00 76.19 400 ALA A CA 1
ATOM 3000 C C . ALA A 1 400 ? -34.254 8.269 25.248 1.00 76.19 400 ALA A C 1
ATOM 3002 O O . ALA A 1 400 ? -34.796 7.464 24.493 1.00 76.19 400 ALA A O 1
ATOM 3003 N N . ALA A 1 401 ? -34.472 8.266 26.567 1.00 80.25 401 ALA A N 1
ATOM 3004 C CA . ALA A 1 401 ? -35.443 7.395 27.219 1.00 80.25 401 ALA A CA 1
ATOM 3005 C C . ALA A 1 401 ? -36.884 7.729 26.805 1.00 80.25 401 ALA A C 1
ATOM 3007 O O . ALA A 1 401 ? -37.663 6.814 26.558 1.00 80.25 401 ALA A O 1
ATOM 3008 N N . LYS A 1 402 ? -37.233 9.020 26.702 1.00 79.75 402 LYS A N 1
ATOM 3009 C CA . LYS A 1 402 ? -38.557 9.474 26.235 1.00 79.75 402 LYS A CA 1
ATOM 3010 C C . LYS A 1 402 ? -38.833 9.086 24.787 1.00 79.75 402 LYS A C 1
ATOM 3012 O O . LYS A 1 402 ? -39.950 8.695 24.469 1.00 79.75 402 LYS A O 1
ATOM 3017 N N . ASP A 1 403 ? -37.812 9.167 23.943 1.00 73.62 403 ASP A N 1
ATOM 3018 C CA . ASP A 1 403 ? -37.936 8.880 22.514 1.00 73.62 403 ASP A CA 1
ATOM 3019 C C . ASP A 1 403 ? -37.825 7.375 22.192 1.00 73.62 403 ASP A C 1
ATOM 3021 O O . ASP A 1 403 ? -37.966 6.984 21.038 1.00 73.62 403 ASP A O 1
ATOM 3025 N N . GLY A 1 404 ? -37.548 6.518 23.186 1.00 71.38 404 GLY A N 1
ATOM 3026 C CA . GLY A 1 404 ? -37.368 5.071 22.993 1.00 71.38 404 GLY A CA 1
ATOM 3027 C C . GLY A 1 404 ? -36.080 4.677 22.255 1.00 71.38 404 GLY A C 1
ATOM 3028 O O . GLY A 1 404 ? -35.912 3.521 21.879 1.00 71.38 404 GLY A O 1
ATOM 3029 N N . ASN A 1 405 ? -35.154 5.619 22.070 1.00 73.00 405 ASN A N 1
ATOM 3030 C CA . ASN A 1 405 ? -33.950 5.461 21.246 1.00 73.00 405 ASN A CA 1
ATOM 3031 C C . ASN A 1 405 ? -32.692 5.101 22.049 1.00 73.00 405 ASN A C 1
ATOM 3033 O O . ASN A 1 405 ? -31.597 5.001 21.497 1.00 73.00 405 ASN A O 1
ATOM 3037 N N . LEU A 1 406 ? -32.826 4.926 23.361 1.00 78.81 406 LEU A N 1
ATOM 3038 C CA . LEU A 1 406 ? -31.729 4.528 24.231 1.00 78.81 406 LEU A CA 1
ATOM 3039 C C . LEU A 1 406 ? -31.481 3.016 24.120 1.00 78.81 406 LEU A C 1
ATOM 3041 O O . LEU A 1 406 ? -32.382 2.224 24.369 1.00 78.81 406 LEU A O 1
ATOM 3045 N N . ARG A 1 407 ? -30.255 2.597 23.784 1.00 83.69 407 ARG A N 1
ATOM 3046 C CA . ARG A 1 407 ? -29.862 1.175 23.794 1.00 83.69 407 ARG A CA 1
ATOM 3047 C C . ARG A 1 407 ? -28.849 0.918 24.905 1.00 83.69 407 ARG A C 1
ATOM 3049 O O . ARG A 1 407 ? -27.656 1.147 24.718 1.00 83.69 407 ARG A O 1
ATOM 3056 N N . ALA A 1 408 ? -29.328 0.487 26.068 1.00 88.38 408 ALA A N 1
ATOM 3057 C CA . ALA A 1 408 ? -28.505 0.241 27.251 1.00 88.38 408 ALA A CA 1
ATOM 3058 C C . ALA A 1 408 ? -29.012 -0.954 28.076 1.00 88.38 408 ALA A C 1
ATOM 3060 O O . ALA A 1 408 ? -30.203 -1.048 28.380 1.00 88.38 408 ALA A O 1
ATOM 3061 N N . ASP A 1 409 ? -28.098 -1.821 28.498 1.00 91.19 409 ASP A N 1
ATOM 3062 C CA . ASP A 1 409 ? -28.351 -2.859 29.505 1.00 91.19 409 ASP A CA 1
ATOM 3063 C C . ASP A 1 409 ? -28.238 -2.287 30.923 1.00 91.19 409 ASP A C 1
ATOM 3065 O O . ASP A 1 409 ? -28.840 -2.793 31.874 1.00 91.19 409 ASP A O 1
ATOM 3069 N N . LYS A 1 410 ? -27.450 -1.217 31.066 1.00 91.25 410 LYS A N 1
ATOM 3070 C CA . LYS A 1 410 ? -27.165 -0.561 32.336 1.00 91.25 410 LYS A CA 1
ATOM 3071 C C . LYS A 1 410 ? -27.134 0.956 32.187 1.00 91.25 410 LYS A C 1
ATOM 3073 O O . LYS A 1 410 ? -26.595 1.479 31.214 1.00 91.25 410 LYS A O 1
ATOM 3078 N N . ILE A 1 411 ? -27.683 1.660 33.168 1.00 88.75 411 ILE A N 1
ATOM 3079 C CA . ILE A 1 411 ? -27.670 3.119 33.239 1.00 88.75 411 ILE A CA 1
ATOM 3080 C C . ILE A 1 411 ? -27.052 3.546 34.566 1.00 88.75 411 ILE A C 1
ATOM 3082 O O . ILE A 1 411 ? -27.618 3.283 35.627 1.00 88.75 411 ILE A O 1
ATOM 3086 N N . ASP A 1 412 ? -25.912 4.232 34.504 1.00 85.00 412 ASP A N 1
ATOM 3087 C CA . ASP A 1 412 ? -25.266 4.787 35.694 1.00 85.00 412 ASP A CA 1
ATOM 3088 C C . ASP A 1 412 ? -25.541 6.297 35.785 1.00 85.00 412 ASP A C 1
ATOM 3090 O O . ASP A 1 412 ? -25.077 7.109 34.980 1.00 85.00 412 ASP A O 1
ATOM 3094 N N . MET A 1 413 ? -26.319 6.677 36.795 1.00 82.62 413 MET A N 1
ATOM 3095 C CA . MET A 1 413 ? -26.676 8.054 37.123 1.00 82.62 413 MET A CA 1
ATOM 3096 C C . MET A 1 413 ? -25.690 8.564 38.177 1.00 82.62 413 MET A C 1
ATOM 3098 O O . MET A 1 413 ? -25.976 8.539 39.372 1.00 82.62 413 MET A O 1
ATOM 3102 N N . LEU A 1 414 ? -24.492 8.948 37.727 1.00 67.88 414 LEU A N 1
ATOM 3103 C CA . LEU A 1 414 ? -23.319 9.187 38.584 1.00 67.88 414 LEU A CA 1
ATOM 3104 C C . LEU A 1 414 ? -23.387 10.482 39.398 1.00 67.88 414 LEU A C 1
ATOM 3106 O O . LEU A 1 414 ? -22.665 10.641 40.378 1.00 67.88 414 LEU A O 1
ATOM 3110 N N . ASP A 1 415 ? -24.246 11.403 38.986 1.00 63.00 415 ASP A N 1
ATOM 3111 C CA . ASP A 1 415 ? -24.468 12.659 39.678 1.00 63.00 415 ASP A CA 1
ATOM 3112 C C . ASP A 1 415 ? -25.895 13.128 39.415 1.00 63.00 415 ASP A C 1
ATOM 3114 O O . ASP A 1 415 ? -26.156 14.052 38.640 1.00 63.00 415 ASP A O 1
ATOM 3118 N N . SER A 1 416 ? -26.856 12.470 40.064 1.00 56.91 416 SER A N 1
ATOM 3119 C CA . SER A 1 416 ? -28.257 12.891 40.017 1.00 56.91 416 SER A CA 1
ATOM 3120 C C . SER A 1 416 ? -28.495 14.215 40.762 1.00 56.91 416 SER A C 1
ATOM 3122 O O . SER A 1 416 ? -29.643 14.526 41.065 1.00 56.91 416 SER A O 1
ATOM 3124 N N . SER A 1 417 ? -27.438 14.972 41.109 1.00 52.09 417 SER A N 1
ATOM 3125 C CA . SER A 1 417 ? -27.542 16.209 41.879 1.00 52.09 417 SER A CA 1
ATOM 3126 C C . SER A 1 417 ? -28.083 17.395 41.057 1.00 52.09 417 SER A C 1
ATOM 3128 O O . SER A 1 417 ? -28.604 18.357 41.626 1.00 52.09 417 SER A O 1
ATOM 3130 N N . TYR A 1 418 ? -28.032 17.308 39.721 1.00 54.12 418 TYR A N 1
ATOM 3131 C CA . TYR A 1 418 ? -28.398 18.381 38.792 1.00 54.12 418 TYR A CA 1
ATOM 3132 C C . TYR A 1 418 ? -29.696 18.071 38.022 1.00 54.12 418 TYR A C 1
ATOM 3134 O O . TYR A 1 418 ? -29.688 17.312 37.057 1.00 54.12 418 TYR A O 1
ATOM 3142 N N . GLY A 1 419 ? -30.811 18.705 38.410 1.00 59.41 419 GLY A N 1
ATOM 3143 C CA . GLY A 1 419 ? -32.135 18.571 37.778 1.00 59.41 419 GLY A CA 1
ATOM 3144 C C . GLY A 1 419 ? -32.962 17.345 38.207 1.00 59.41 419 GLY A C 1
ATOM 3145 O O . GLY A 1 419 ? -32.450 16.396 38.786 1.00 59.41 419 GLY A O 1
ATOM 3146 N N . THR A 1 420 ? -34.266 17.358 37.915 1.00 69.25 420 THR A N 1
ATOM 3147 C CA . THR A 1 420 ? -35.208 16.256 38.205 1.00 69.25 420 THR A CA 1
ATOM 3148 C C . THR A 1 420 ? -35.373 15.352 36.984 1.00 69.25 420 THR A C 1
ATOM 3150 O O . THR A 1 420 ? -36.398 15.394 36.299 1.00 69.25 420 THR A O 1
ATOM 3153 N N . TRP A 1 421 ? -34.323 14.613 36.636 1.00 76.94 421 TRP A N 1
ATOM 3154 C CA . TRP A 1 421 ? -34.306 13.770 35.436 1.00 76.94 421 TRP A CA 1
ATOM 3155 C C . TRP A 1 421 ? -34.180 12.278 35.734 1.00 76.94 421 TRP A C 1
ATOM 3157 O O . TRP A 1 421 ? -34.560 11.482 34.882 1.00 76.94 421 TRP A O 1
ATOM 3167 N N . ALA A 1 422 ? -33.679 11.885 36.908 1.00 82.75 422 ALA A N 1
ATOM 3168 C CA . ALA A 1 422 ? -33.359 10.492 37.211 1.00 82.75 422 ALA A CA 1
ATOM 3169 C C . ALA A 1 422 ? -34.629 9.638 37.280 1.00 82.75 422 ALA A C 1
ATOM 3171 O O . ALA A 1 422 ? -34.734 8.610 36.607 1.00 82.75 422 ALA A O 1
ATOM 3172 N N . SER A 1 423 ? -35.621 10.099 38.050 1.00 86.94 423 SER A N 1
ATOM 3173 C CA . SER A 1 423 ? -36.876 9.361 38.220 1.00 86.94 423 SER A CA 1
ATOM 3174 C C . SER A 1 423 ? -37.685 9.258 36.925 1.00 86.94 423 SER A C 1
ATOM 3176 O O . SER A 1 423 ? -38.229 8.202 36.602 1.00 86.94 423 SER A O 1
ATOM 3178 N N . GLU A 1 424 ? -37.705 10.334 36.140 1.00 87.50 424 GLU A N 1
ATOM 3179 C CA . GLU A 1 424 ? -38.414 10.392 34.865 1.00 87.50 424 GLU A CA 1
ATOM 3180 C C . GLU A 1 424 ? -37.696 9.576 33.777 1.00 87.50 424 GLU A C 1
ATOM 3182 O O . GLU A 1 424 ? -38.345 8.883 32.995 1.00 87.50 424 GLU A O 1
ATOM 3187 N N . ALA A 1 425 ? -36.360 9.587 33.737 1.00 86.62 425 ALA A N 1
ATOM 3188 C CA . ALA A 1 425 ? -35.593 8.745 32.820 1.00 86.62 425 ALA A CA 1
ATOM 3189 C C . ALA A 1 425 ? -35.813 7.256 33.120 1.00 86.62 425 ALA A C 1
ATOM 3191 O O . ALA A 1 425 ? -36.047 6.480 32.195 1.00 86.62 425 ALA A O 1
ATOM 3192 N N . TYR A 1 426 ? -35.811 6.869 34.403 1.00 90.94 426 TYR A N 1
ATOM 3193 C CA . TYR A 1 426 ? -36.156 5.509 34.826 1.00 90.94 426 TYR A CA 1
ATOM 3194 C C . TYR A 1 426 ? -37.557 5.123 34.359 1.00 90.94 426 TYR A C 1
ATOM 3196 O O . TYR A 1 426 ? -37.725 4.100 33.704 1.00 90.94 426 TYR A O 1
ATOM 3204 N N . LYS A 1 427 ? -38.560 5.963 34.645 1.00 90.38 427 LYS A N 1
ATOM 3205 C CA . LYS A 1 427 ? -39.953 5.690 34.286 1.00 90.38 427 LYS A CA 1
ATOM 3206 C C . LYS A 1 427 ? -40.125 5.458 32.785 1.00 90.38 427 LYS A C 1
ATOM 3208 O O . LYS A 1 427 ? -40.834 4.530 32.409 1.00 90.38 427 LYS A O 1
ATOM 3213 N N . ASN A 1 428 ? -39.494 6.286 31.954 1.00 88.62 428 ASN A N 1
ATOM 3214 C CA . ASN A 1 428 ? -39.602 6.173 30.501 1.00 88.62 428 ASN A CA 1
ATOM 3215 C C . ASN A 1 428 ? -38.827 4.959 29.970 1.00 88.62 428 ASN A C 1
ATOM 3217 O O . ASN A 1 428 ? -39.361 4.194 29.172 1.00 88.62 428 ASN A O 1
ATOM 3221 N N . TYR A 1 429 ? -37.604 4.718 30.451 1.00 89.56 429 TYR A N 1
ATOM 3222 C CA . TYR A 1 429 ? -36.779 3.640 29.907 1.00 89.56 429 TYR A CA 1
ATOM 3223 C C . TYR A 1 429 ? -37.143 2.250 30.431 1.00 89.56 429 TYR A C 1
ATOM 3225 O O . TYR A 1 429 ? -37.088 1.285 29.676 1.00 89.56 429 TYR A O 1
ATOM 3233 N N . HIS A 1 430 ? -37.556 2.120 31.693 1.00 89.62 430 HIS A N 1
ATOM 3234 C CA . HIS A 1 430 ? -37.935 0.827 32.269 1.00 89.62 430 HIS A CA 1
ATOM 3235 C C . HIS A 1 430 ? -39.140 0.202 31.547 1.00 89.62 430 HIS A C 1
ATOM 3237 O O . HIS A 1 430 ? -39.246 -1.017 31.470 1.00 89.62 430 HIS A O 1
ATOM 3243 N N . GLN A 1 431 ? -40.015 1.022 30.955 1.00 87.69 431 GLN A N 1
ATOM 3244 C CA . GLN A 1 431 ? -41.112 0.542 30.105 1.00 87.69 431 GLN A CA 1
ATOM 3245 C C . GLN A 1 431 ? -40.609 -0.080 28.796 1.00 87.69 431 GLN A C 1
ATOM 3247 O O . GLN A 1 431 ? -41.216 -1.019 28.290 1.00 87.69 431 GLN A O 1
ATOM 3252 N N . VAL A 1 432 ? -39.500 0.434 28.261 1.00 85.69 432 VAL A N 1
ATOM 3253 C CA . VAL A 1 432 ? -38.875 -0.040 27.019 1.00 85.69 432 VAL A CA 1
ATOM 3254 C C . VAL A 1 432 ? -37.981 -1.254 27.284 1.00 85.69 432 VAL A C 1
ATOM 3256 O O . VAL A 1 432 ? -38.009 -2.221 26.527 1.00 85.69 432 VAL A O 1
ATOM 3259 N N . ASN A 1 433 ? -37.208 -1.231 28.373 1.00 88.62 433 ASN A N 1
ATOM 3260 C CA . ASN A 1 433 ? -36.342 -2.326 28.798 1.00 88.62 433 ASN A CA 1
ATOM 3261 C C . ASN A 1 433 ? -36.480 -2.595 30.311 1.00 88.62 433 ASN A C 1
ATOM 3263 O O . ASN A 1 433 ? -35.706 -2.059 31.114 1.00 88.62 433 ASN A O 1
ATOM 3267 N N . PRO A 1 434 ? -37.418 -3.473 30.716 1.00 89.69 434 PRO A N 1
ATOM 3268 C CA . PRO A 1 434 ? -37.642 -3.806 32.124 1.00 89.69 434 PRO A CA 1
ATOM 3269 C C . PRO A 1 434 ? -36.448 -4.482 32.810 1.00 89.69 434 PRO A C 1
ATOM 3271 O O . PRO A 1 434 ? -36.337 -4.457 34.033 1.00 89.69 434 PRO A O 1
ATOM 3274 N N . ASN A 1 435 ? -35.547 -5.083 32.028 1.00 90.94 435 ASN A N 1
ATOM 3275 C CA . ASN A 1 435 ? -34.379 -5.801 32.535 1.00 90.94 435 ASN A CA 1
ATOM 3276 C C . ASN A 1 435 ? -33.151 -4.899 32.713 1.00 90.94 435 ASN A C 1
ATOM 3278 O O . ASN A 1 435 ? -32.127 -5.362 33.224 1.00 90.94 435 ASN A O 1
ATOM 3282 N N . ALA A 1 436 ? -33.231 -3.633 32.289 1.00 90.62 436 ALA A N 1
ATOM 3283 C CA . ALA A 1 436 ? -32.140 -2.689 32.450 1.00 90.62 436 ALA A CA 1
ATOM 3284 C C . ALA A 1 436 ? -31.825 -2.466 33.936 1.00 90.62 436 ALA A C 1
ATOM 3286 O O . ALA A 1 436 ? -32.719 -2.333 34.775 1.00 90.62 436 ALA A O 1
ATOM 3287 N N . LYS A 1 437 ? -30.533 -2.406 34.259 1.00 93.62 437 LYS A N 1
ATOM 3288 C CA . LYS A 1 437 ? -30.056 -2.095 35.611 1.00 93.62 437 LYS A CA 1
ATOM 3289 C C . LYS A 1 437 ? -29.767 -0.609 35.734 1.00 93.62 437 LYS A C 1
ATOM 3291 O O . LYS A 1 437 ? -29.205 -0.008 34.825 1.00 93.62 437 LYS A O 1
ATOM 3296 N N . PHE A 1 438 ? -30.085 -0.029 36.879 1.00 90.00 438 PHE A N 1
ATOM 3297 C CA . PHE A 1 438 ? -29.900 1.389 37.143 1.00 90.00 438 PHE A CA 1
ATOM 3298 C C . PHE A 1 438 ? -29.064 1.552 38.404 1.00 90.00 438 PHE A C 1
ATOM 3300 O O . PHE A 1 438 ? -29.487 1.128 39.476 1.00 90.00 438 PHE A O 1
ATOM 3307 N N . ASN A 1 439 ? -27.900 2.182 38.300 1.00 87.06 439 ASN A N 1
ATOM 3308 C CA . ASN A 1 439 ? -27.156 2.604 39.480 1.00 87.06 439 ASN A CA 1
ATOM 3309 C C . ASN A 1 439 ? -27.360 4.094 39.683 1.00 87.06 439 ASN A C 1
ATOM 3311 O O . ASN A 1 439 ? -27.059 4.893 38.801 1.00 87.06 439 ASN A O 1
ATOM 3315 N N . VAL A 1 440 ? -27.860 4.467 40.853 1.00 85.31 440 VAL A N 1
ATOM 3316 C CA . VAL A 1 440 ? -28.207 5.849 41.170 1.00 85.31 440 VAL A CA 1
ATOM 3317 C C . VAL A 1 440 ? -27.285 6.346 42.263 1.00 85.31 440 VAL A C 1
ATOM 3319 O O . VAL A 1 440 ? -27.398 5.930 43.416 1.00 85.31 440 VAL A O 1
ATOM 3322 N N . VAL A 1 441 ? -26.375 7.241 41.895 1.00 79.50 441 VAL A N 1
ATOM 3323 C CA . VAL A 1 441 ? -25.481 7.919 42.827 1.00 79.50 441 VAL A CA 1
ATOM 3324 C C . VAL A 1 441 ? -26.107 9.259 43.203 1.00 79.50 441 VAL A C 1
ATOM 3326 O O . VAL A 1 441 ? -26.290 10.128 42.351 1.00 79.50 441 VAL A O 1
ATOM 3329 N N . TYR A 1 442 ? -26.429 9.433 44.485 1.00 78.25 442 TYR A N 1
ATOM 3330 C CA . TYR A 1 442 ? -27.013 10.670 45.005 1.00 78.25 442 TYR A CA 1
ATOM 3331 C C . TYR A 1 442 ? -26.146 11.297 46.098 1.00 78.25 442 TYR A C 1
ATOM 3333 O O . TYR A 1 442 ? -25.441 10.610 46.844 1.00 78.25 442 TYR A O 1
ATOM 3341 N N 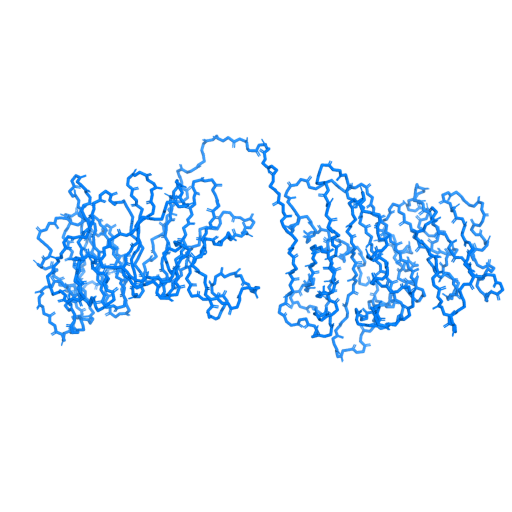. ILE A 1 443 ? -26.247 12.620 46.219 1.00 75.62 443 ILE A N 1
ATOM 3342 C CA . ILE A 1 443 ? -25.582 13.403 47.263 1.00 75.62 443 ILE A CA 1
ATOM 3343 C C . ILE A 1 443 ? -26.616 13.723 48.356 1.00 75.62 443 ILE A C 1
ATOM 3345 O O . ILE A 1 443 ? -27.660 14.311 48.045 1.00 75.62 443 ILE A O 1
ATOM 3349 N N . PRO A 1 444 ? -26.381 13.348 49.626 1.00 79.38 444 PRO A N 1
ATOM 3350 C CA . PRO A 1 444 ? -27.244 13.741 50.735 1.00 79.38 444 PRO A CA 1
ATOM 3351 C C . PRO A 1 444 ? -27.373 15.262 50.842 1.00 79.38 444 PRO A C 1
ATOM 3353 O O . PRO A 1 444 ? -26.395 15.982 50.674 1.00 79.38 444 PRO A O 1
ATOM 3356 N N . ASN A 1 445 ? -28.570 15.741 51.164 1.00 77.62 445 ASN A N 1
ATOM 3357 C CA . ASN A 1 445 ? -28.934 17.152 51.310 1.00 77.62 445 ASN A CA 1
ATOM 3358 C C . ASN A 1 445 ? -28.819 17.993 50.024 1.00 77.62 445 ASN A C 1
ATOM 3360 O O . ASN A 1 445 ? -28.948 19.214 50.080 1.00 77.62 445 ASN A O 1
ATOM 3364 N N . SER A 1 446 ? -28.616 17.365 48.861 1.00 74.00 446 SER A N 1
ATOM 3365 C CA . SER A 1 446 ? -28.716 18.054 47.570 1.00 74.00 446 SER A CA 1
ATOM 3366 C C . SER A 1 446 ? -30.176 18.343 47.206 1.00 74.00 446 SER A C 1
ATOM 3368 O O . SER A 1 446 ? -31.087 17.608 47.595 1.00 74.00 446 SER A O 1
ATOM 3370 N N . GLN A 1 447 ? -30.407 19.384 46.397 1.00 71.62 447 GLN A N 1
ATOM 3371 C CA . GLN A 1 447 ? -31.747 19.804 45.944 1.00 71.62 447 GLN A CA 1
ATOM 3372 C C . GLN A 1 447 ? -32.541 18.683 45.238 1.00 71.62 447 GLN A C 1
ATOM 3374 O O . GLN A 1 447 ? -33.766 18.709 45.157 1.00 71.62 447 GLN A O 1
ATOM 3379 N N . THR A 1 448 ? -31.842 17.683 44.729 1.00 73.19 448 THR A N 1
ATOM 3380 C CA . THR A 1 448 ? -32.336 16.604 43.866 1.00 73.19 448 THR A CA 1
ATOM 3381 C C . THR A 1 448 ? -32.244 15.231 44.530 1.00 73.19 448 THR A C 1
ATOM 3383 O O . THR A 1 448 ? -32.698 14.246 43.947 1.00 73.19 448 THR A O 1
ATOM 3386 N N . GLN A 1 449 ? -31.763 15.146 45.781 1.00 81.50 449 GLN A N 1
ATOM 3387 C CA . GLN A 1 449 ? -31.799 13.913 46.576 1.00 81.50 449 GLN A CA 1
ATOM 3388 C C . GLN A 1 449 ? -33.208 13.310 46.589 1.00 81.50 449 GLN A C 1
ATOM 3390 O O . GLN A 1 449 ? -33.366 12.099 46.451 1.00 81.50 449 GLN A O 1
ATOM 3395 N N . ALA A 1 450 ? -34.232 14.155 46.735 1.00 82.75 450 ALA A N 1
ATOM 3396 C CA . ALA A 1 450 ? -35.621 13.716 46.739 1.00 82.75 450 ALA A CA 1
ATOM 3397 C C . ALA A 1 450 ? -36.012 13.000 45.437 1.00 82.75 450 ALA A C 1
ATOM 3399 O O . ALA A 1 450 ? -36.764 12.034 45.490 1.00 82.75 450 ALA A O 1
ATOM 3400 N N . ASP A 1 451 ? -35.492 13.434 44.284 1.00 84.88 451 ASP A N 1
ATOM 3401 C CA . ASP A 1 451 ? -35.747 12.784 42.997 1.00 84.88 451 ASP A CA 1
ATOM 3402 C C . ASP A 1 451 ? -35.078 11.411 42.915 1.00 84.88 451 ASP A C 1
ATOM 3404 O O . ASP A 1 451 ? -35.731 10.422 42.591 1.00 84.88 451 ASP A O 1
ATOM 3408 N N . ALA A 1 452 ? -33.802 11.332 43.296 1.00 83.25 452 ALA A N 1
ATOM 3409 C CA . ALA A 1 452 ? -33.050 10.082 43.315 1.00 83.25 452 ALA A CA 1
ATOM 3410 C C . ALA A 1 452 ? -33.658 9.051 44.276 1.00 83.25 452 ALA A C 1
ATOM 3412 O O . ALA A 1 452 ? -33.785 7.874 43.945 1.00 83.25 452 ALA A O 1
ATOM 3413 N N . LEU A 1 453 ? -34.093 9.487 45.463 1.00 86.88 453 LEU A N 1
ATOM 3414 C CA . LEU A 1 453 ? -34.689 8.602 46.463 1.00 86.88 453 LEU A CA 1
ATOM 3415 C C . LEU A 1 453 ? -36.052 8.032 46.046 1.00 86.88 453 LEU A C 1
ATOM 3417 O O . LEU A 1 453 ? -36.433 6.996 46.588 1.00 86.88 453 LEU A O 1
ATOM 3421 N N . ARG A 1 454 ? -36.756 8.615 45.061 1.00 90.00 454 ARG A N 1
ATOM 3422 C CA . ARG A 1 454 ? -37.966 7.992 44.474 1.00 90.00 454 ARG A CA 1
ATOM 3423 C C . ARG A 1 454 ? -37.668 6.653 43.804 1.00 90.00 454 ARG A C 1
ATOM 3425 O O . ARG A 1 454 ? -38.569 5.831 43.657 1.00 90.00 454 ARG A O 1
ATOM 3432 N N . LEU A 1 455 ? -36.417 6.440 43.399 1.00 89.56 455 LEU A N 1
ATOM 3433 C CA . LEU A 1 455 ? -35.964 5.205 42.772 1.00 89.56 455 LEU A CA 1
ATOM 3434 C C . LEU A 1 455 ? -35.586 4.122 43.787 1.00 89.56 455 LEU A C 1
ATOM 3436 O O . LEU A 1 455 ? -35.409 2.963 43.416 1.00 89.56 455 LEU A O 1
ATOM 3440 N N . LYS A 1 456 ? -35.495 4.460 45.078 1.00 90.88 456 LYS A N 1
ATOM 3441 C CA . LYS A 1 456 ? -35.140 3.493 46.115 1.00 90.88 456 LYS A CA 1
ATOM 3442 C C . LYS A 1 456 ? -36.183 2.373 46.177 1.00 90.88 456 LYS A C 1
ATOM 3444 O O . LYS A 1 456 ? -37.352 2.620 46.450 1.00 90.88 456 LYS A O 1
ATOM 3449 N N . GLY A 1 457 ? -35.728 1.137 45.976 1.00 90.44 457 GLY A N 1
ATOM 3450 C CA . GLY A 1 457 ? -36.580 -0.056 46.005 1.00 90.44 457 GLY A CA 1
ATOM 3451 C C . GLY A 1 457 ? -37.317 -0.345 44.696 1.00 90.44 457 GLY A C 1
ATOM 3452 O O . GLY A 1 457 ? -38.053 -1.325 44.636 1.00 90.44 457 GLY A O 1
ATOM 3453 N N . GLN A 1 458 ? -37.116 0.463 43.651 1.00 94.19 458 GLN A N 1
ATOM 3454 C CA . GLN A 1 458 ? -37.645 0.161 42.324 1.00 94.19 458 GLN A CA 1
ATOM 3455 C C . GLN A 1 458 ? -36.900 -1.033 41.688 1.00 94.19 458 GLN A C 1
ATOM 3457 O O . GLN A 1 458 ? -35.701 -1.215 41.939 1.00 94.19 458 GLN A O 1
ATOM 3462 N N . PRO A 1 459 ? -37.566 -1.846 40.846 1.00 93.69 459 PRO A N 1
ATOM 3463 C CA . PRO A 1 459 ? -36.934 -2.966 40.153 1.00 93.69 459 PRO A CA 1
ATOM 3464 C C . PRO A 1 459 ? -35.703 -2.543 39.345 1.00 93.69 459 PRO A C 1
ATOM 3466 O O . PRO A 1 459 ? -35.737 -1.560 38.603 1.00 93.69 459 PRO A O 1
ATOM 3469 N N . GLY A 1 460 ? -34.614 -3.300 39.492 1.00 90.25 460 GLY A N 1
ATOM 3470 C CA . GLY A 1 460 ? -33.357 -3.054 38.781 1.00 90.25 460 GLY A CA 1
ATOM 3471 C C . GLY A 1 460 ? -32.540 -1.868 39.303 1.00 90.25 460 GLY A C 1
ATOM 3472 O O . GLY A 1 460 ? -31.468 -1.618 38.755 1.00 90.25 460 GLY A O 1
ATOM 3473 N N . VAL A 1 461 ? -32.994 -1.159 40.348 1.00 92.88 461 VAL A N 1
ATOM 3474 C CA . VAL A 1 461 ? -32.295 0.008 40.905 1.00 92.88 461 VAL A CA 1
ATOM 3475 C C . VAL A 1 461 ? -31.373 -0.369 42.065 1.00 92.88 461 VAL A C 1
ATOM 3477 O O . VAL A 1 461 ? -31.804 -0.947 43.062 1.00 92.88 461 VAL A O 1
ATOM 3480 N N . THR A 1 462 ? -30.117 0.065 41.976 1.00 91.44 462 THR A N 1
ATOM 3481 C CA . THR A 1 462 ? -29.141 0.058 43.072 1.00 91.44 462 THR A CA 1
ATOM 3482 C C . THR A 1 462 ? -28.808 1.493 43.465 1.00 91.44 462 THR A C 1
ATOM 3484 O O . THR A 1 462 ? -28.459 2.318 42.622 1.00 91.44 462 THR A O 1
ATOM 3487 N N . MET A 1 463 ? -28.921 1.806 44.755 1.00 85.94 463 MET A N 1
ATOM 3488 C CA . MET A 1 463 ? -28.645 3.144 45.282 1.00 85.94 463 MET A CA 1
ATOM 3489 C C . MET A 1 463 ? -27.225 3.225 45.841 1.00 85.94 463 MET A C 1
ATOM 3491 O O . MET A 1 463 ? -26.809 2.363 46.614 1.00 85.94 463 MET A O 1
ATOM 3495 N N . HIS A 1 464 ? -26.530 4.313 45.531 1.00 82.25 464 HIS A N 1
ATOM 3496 C CA . HIS A 1 464 ? -25.205 4.629 46.046 1.00 82.25 464 HIS A CA 1
ATOM 3497 C C . HIS A 1 464 ? -25.192 6.055 46.601 1.00 82.25 464 HIS A C 1
ATOM 3499 O O . HIS A 1 464 ? -25.737 6.980 46.002 1.00 82.25 464 HIS A O 1
ATOM 3505 N N . GLN A 1 465 ? -24.554 6.242 47.752 1.00 79.81 465 GLN A N 1
ATOM 3506 C CA . GLN A 1 465 ? -24.403 7.555 48.373 1.00 79.81 465 GLN A CA 1
ATOM 3507 C C . GLN A 1 465 ? -23.003 8.105 48.088 1.00 79.81 465 GLN A C 1
ATOM 3509 O O . GLN A 1 465 ? -22.014 7.418 48.342 1.00 79.81 465 GLN A O 1
ATOM 3514 N N . SER A 1 466 ? -22.912 9.351 47.621 1.00 70.00 466 SER A N 1
ATOM 3515 C CA . SER A 1 466 ? -21.643 10.073 47.459 1.00 70.00 466 SER A CA 1
ATOM 3516 C C . SER A 1 466 ? -21.501 11.192 48.496 1.00 70.00 466 SER A C 1
ATOM 3518 O O . SER A 1 466 ? -22.488 11.805 48.901 1.00 70.00 466 SER A O 1
ATOM 3520 N N . LYS A 1 467 ? -20.265 11.446 48.947 1.00 60.69 467 LYS A N 1
ATOM 3521 C CA . LYS A 1 467 ? -19.907 12.539 49.879 1.00 60.69 467 LYS A CA 1
ATOM 3522 C C . LYS A 1 467 ? -19.351 13.783 49.172 1.00 60.69 467 LYS A C 1
ATOM 3524 O O . LYS A 1 467 ? -18.996 14.745 49.840 1.00 60.69 467 LYS A O 1
ATOM 3529 N N . VAL A 1 468 ? -19.209 13.731 47.852 1.00 50.88 468 VAL A N 1
ATOM 3530 C CA . VAL A 1 468 ? -18.507 14.742 47.061 1.00 50.88 468 VAL A CA 1
ATOM 3531 C C . VAL A 1 468 ? -19.448 15.906 46.743 1.00 50.88 468 VAL A C 1
ATOM 3533 O O . VAL A 1 468 ? -20.410 15.714 46.008 1.00 50.88 468 VAL A O 1
ATOM 3536 N N . ASP A 1 469 ? -19.165 17.093 47.286 1.00 47.19 469 ASP A N 1
ATOM 3537 C CA . ASP A 1 469 ? -19.779 18.366 46.884 1.00 47.19 469 ASP A CA 1
ATOM 3538 C C . ASP A 1 469 ? -18.981 18.973 45.715 1.00 47.19 469 ASP A C 1
ATOM 3540 O O . ASP A 1 469 ? -17.749 18.953 45.716 1.00 47.19 469 ASP A O 1
ATOM 3544 N N . HIS A 1 470 ? -19.667 19.540 44.720 1.00 46.41 470 HIS A N 1
ATOM 3545 C CA . HIS A 1 470 ? -19.071 20.110 43.499 1.00 46.41 470 HIS A CA 1
ATOM 3546 C C . HIS A 1 470 ? -18.146 21.313 43.753 1.00 46.41 470 HIS A C 1
ATOM 3548 O O . HIS A 1 470 ? -17.497 21.796 42.827 1.00 46.41 470 HIS A O 1
ATOM 3554 N N . SER A 1 471 ? -18.052 21.790 44.996 1.00 36.56 471 SER A N 1
ATOM 3555 C CA . SER A 1 471 ? -17.122 22.842 45.416 1.00 36.56 471 SER A CA 1
ATOM 3556 C C . SER A 1 471 ? -15.735 22.329 45.841 1.00 36.56 471 SER A C 1
ATOM 3558 O O . SER A 1 471 ? -14.788 23.113 45.903 1.00 36.56 471 SER A O 1
ATOM 3560 N N . SER A 1 472 ? -15.572 21.032 46.136 1.00 36.84 472 SER A N 1
ATOM 3561 C CA . SER A 1 472 ? -14.297 20.473 46.610 1.00 36.84 472 SER A CA 1
ATOM 3562 C C . SER A 1 472 ? -14.257 18.943 46.489 1.00 36.84 472 SER A C 1
ATOM 3564 O O . SER A 1 472 ? -14.800 18.217 47.317 1.00 36.84 472 SER A O 1
ATOM 3566 N N . VAL A 1 473 ? -13.581 18.418 45.461 1.00 35.62 473 VAL A N 1
ATOM 3567 C CA . VAL A 1 473 ? -13.546 16.967 45.193 1.00 35.62 473 VAL A CA 1
ATOM 3568 C C . VAL A 1 473 ? -12.133 16.389 45.307 1.00 35.62 473 VAL A C 1
ATOM 3570 O O . VAL A 1 473 ? -11.285 16.704 44.472 1.00 35.62 473 VAL A O 1
ATOM 3573 N N . PRO A 1 474 ? -11.885 15.494 46.287 1.00 33.69 474 PRO A N 1
ATOM 3574 C CA . PRO A 1 474 ? -10.925 14.398 46.137 1.00 33.69 474 PRO A CA 1
ATOM 3575 C C . PRO A 1 474 ? -11.506 12.996 46.452 1.00 33.69 474 PRO A C 1
ATOM 3577 O O . PRO A 1 474 ? -12.076 12.769 47.515 1.00 33.69 474 PRO A O 1
ATOM 3580 N N . LYS A 1 475 ? -11.228 12.055 45.530 1.00 37.22 475 LYS A N 1
ATOM 3581 C CA . LYS A 1 475 ? -10.943 10.602 45.664 1.00 37.22 475 LYS A CA 1
ATOM 3582 C C . LYS A 1 475 ? -11.863 9.708 46.521 1.00 37.22 475 LYS A C 1
ATOM 3584 O O . LYS A 1 475 ? -11.638 9.577 47.719 1.00 37.22 475 LYS A O 1
ATOM 3589 N N . ALA A 1 476 ? -12.739 8.938 45.858 1.00 34.06 476 ALA A N 1
ATOM 3590 C CA . ALA A 1 476 ? -12.878 7.471 46.015 1.00 34.06 476 ALA A CA 1
ATOM 3591 C C . ALA A 1 476 ? -14.129 6.951 45.279 1.00 34.06 476 ALA A C 1
ATOM 3593 O O . ALA A 1 476 ? -15.234 7.133 45.780 1.00 34.06 476 ALA A O 1
ATOM 3594 N N . PHE A 1 477 ? -13.976 6.258 44.141 1.00 36.44 477 PHE A N 1
ATOM 3595 C CA . PHE A 1 477 ? -15.077 5.446 43.586 1.00 36.44 477 PHE A CA 1
ATOM 3596 C C . PHE A 1 477 ? -14.672 4.175 42.815 1.00 36.44 477 PHE A C 1
ATOM 3598 O O . PHE A 1 477 ? -15.501 3.595 42.127 1.00 36.44 477 PHE A O 1
ATOM 3605 N N . PHE A 1 478 ? -13.439 3.674 42.952 1.00 38.38 478 PHE A N 1
ATOM 3606 C CA . PHE A 1 478 ? -13.012 2.469 42.214 1.00 38.38 478 PHE A CA 1
ATOM 3607 C C . PHE A 1 478 ? -12.374 1.386 43.089 1.00 38.38 478 PHE A C 1
ATOM 3609 O O . PHE A 1 478 ? -11.436 0.711 42.682 1.00 38.38 478 PHE A O 1
ATOM 3616 N N . GLY A 1 479 ? -12.892 1.203 44.302 1.00 34.00 479 GLY A N 1
ATOM 3617 C CA . GLY A 1 479 ? -12.424 0.144 45.192 1.00 34.00 479 GLY A CA 1
ATOM 3618 C C . GLY A 1 479 ? -13.483 -0.346 46.168 1.00 34.00 479 GLY A C 1
ATOM 3619 O O . GLY A 1 479 ? -13.227 -0.276 47.364 1.00 34.00 479 GLY A O 1
ATOM 3620 N N . ILE A 1 480 ? -14.641 -0.795 45.666 1.00 27.31 480 ILE A N 1
ATOM 3621 C CA . ILE A 1 480 ? -15.530 -1.790 46.302 1.00 27.31 480 ILE A CA 1
ATOM 3622 C C . ILE A 1 480 ? -16.164 -2.624 45.192 1.00 27.31 480 ILE A C 1
ATOM 3624 O O . ILE A 1 480 ? -16.678 -2.000 44.234 1.00 27.31 480 ILE A O 1
#

pLDDT: mean 71.08, std 21.77, range [22.27, 98.56]